Protein AF-A0A963V6K4-F1 (afdb_monomer_lite)

Secondary structure (DSSP, 8-state):
-HHHHHHHTS--------TTEEEEEEEEE-SS-SS-SS-EEEEEEEESSS-HHHHHHHHHHHHHHHHHHTT-TT---EEEEETTEEEEEEE--TT-HHHHHHHHHHHHHHHHHHHHT-PPP-HHHHHHHHHHHHHHH--HHHHHHHHHHHHTT--EEE-SSEEEES-GGG-EEEETTS--SS--TTS--PPPEEEEE-SSSHHHHHHHHHHHHHHTT--EEEE-SSEEEETTEEEEES---SHHHHHHHHT-TT-SEEEEE--HHHHHHH--S-S-EEEEEE------STTBTTB-SHHHHHHHHHGGGGGEEEEEEEEEETT-HHHHHHGGG--S-EEEEES-TTSHHHHHHHHTT--EEEEETTEEEEE-SS-EEEEEEGGG-GGGTTTT-HHHHHHHHHHHHHHHHTT--HHHHHHHHHH--SSTTTSTTSSEEEEETTEEEEE----SHHHHHHH-

Radius of gyration: 23.41 Å; chains: 1; bounding box: 58×54×67 Å

Structure (mmCIF, N/CA/C/O backbone):
data_AF-A0A963V6K4-F1
#
_entry.id   AF-A0A963V6K4-F1
#
loop_
_atom_site.group_PDB
_atom_site.id
_atom_site.type_symbol
_atom_site.label_atom_id
_atom_site.label_alt_id
_atom_site.label_comp_id
_atom_site.label_asym_id
_atom_site.label_entity_id
_atom_site.label_seq_id
_atom_site.pdbx_PDB_ins_code
_atom_site.Cartn_x
_atom_site.Cartn_y
_atom_site.Cartn_z
_atom_site.occupancy
_atom_site.B_iso_or_equiv
_atom_site.auth_seq_id
_atom_site.auth_comp_id
_atom_site.auth_asym_id
_atom_site.auth_atom_id
_atom_site.pdbx_PDB_model_num
ATOM 1 N N . MET A 1 1 ? 7.949 -6.856 24.920 1.00 46.59 1 MET A N 1
ATOM 2 C CA . MET A 1 1 ? 7.070 -8.004 25.229 1.00 46.59 1 MET A CA 1
ATOM 3 C C . MET A 1 1 ? 6.041 -7.764 26.346 1.00 46.59 1 MET A C 1
ATOM 5 O O . MET A 1 1 ? 4.914 -8.165 26.147 1.00 46.59 1 MET A O 1
ATOM 9 N N . ALA A 1 2 ? 6.321 -7.094 27.482 1.00 57.22 2 ALA A N 1
ATOM 10 C CA . ALA A 1 2 ? 5.311 -6.958 28.563 1.00 57.22 2 ALA A CA 1
ATOM 11 C C . ALA A 1 2 ? 4.198 -5.903 28.328 1.00 57.22 2 ALA A C 1
ATOM 13 O O . ALA A 1 2 ? 3.063 -6.102 28.737 1.00 57.22 2 ALA A O 1
ATOM 14 N N . ARG A 1 3 ? 4.491 -4.780 27.653 1.00 67.19 3 ARG A N 1
ATOM 15 C CA . ARG A 1 3 ? 3.572 -3.621 27.597 1.00 67.19 3 ARG A CA 1
ATOM 16 C C . ARG A 1 3 ? 2.405 -3.777 26.612 1.00 67.19 3 ARG A C 1
ATOM 18 O O . ARG A 1 3 ? 1.322 -3.274 26.881 1.00 67.19 3 ARG A O 1
ATOM 25 N N . SER A 1 4 ? 2.622 -4.428 25.467 1.00 66.69 4 SER A N 1
ATOM 26 C CA . SER A 1 4 ? 1.582 -4.601 24.436 1.00 66.69 4 SER A CA 1
ATOM 27 C C . SER A 1 4 ? 0.512 -5.600 24.879 1.00 66.69 4 SER A C 1
ATOM 29 O O . SER A 1 4 ? -0.675 -5.318 24.743 1.00 66.69 4 SER A O 1
ATOM 31 N N . ASP A 1 5 ? 0.930 -6.731 25.451 1.00 69.62 5 ASP A N 1
ATOM 32 C CA . ASP A 1 5 ? 0.018 -7.776 25.926 1.00 69.62 5 ASP A CA 1
ATOM 33 C C . ASP A 1 5 ? -0.856 -7.265 27.084 1.00 69.62 5 ASP A C 1
ATOM 35 O O . ASP A 1 5 ? -2.063 -7.486 27.095 1.00 69.62 5 ASP A O 1
ATOM 39 N N . GLU A 1 6 ? -0.281 -6.485 28.008 1.00 75.69 6 GLU A N 1
ATOM 40 C CA . GLU A 1 6 ? -1.034 -5.832 29.090 1.00 75.69 6 GLU A CA 1
ATOM 41 C C . GLU A 1 6 ? -2.095 -4.849 28.569 1.00 75.69 6 GLU A C 1
ATOM 43 O O . GLU A 1 6 ? -3.168 -4.726 29.159 1.00 75.69 6 GLU A O 1
ATOM 48 N N . LEU A 1 7 ? -1.812 -4.142 27.470 1.00 81.38 7 LEU A N 1
ATOM 49 C CA . LEU A 1 7 ? -2.743 -3.185 26.868 1.00 81.38 7 LEU A CA 1
ATOM 50 C C . LEU A 1 7 ? -3.840 -3.864 26.051 1.00 81.38 7 LEU A C 1
ATOM 52 O O . LEU A 1 7 ? -4.944 -3.327 25.970 1.00 81.38 7 LEU A O 1
ATOM 56 N N . GLN A 1 8 ? -3.559 -5.018 25.449 1.00 79.38 8 GLN A N 1
ATOM 57 C CA . GLN A 1 8 ? -4.505 -5.727 24.592 1.00 79.38 8 GLN A CA 1
ATOM 58 C C . GLN A 1 8 ? -5.741 -6.232 25.347 1.00 79.38 8 GLN A C 1
ATOM 60 O O . GLN A 1 8 ? -6.816 -6.248 24.758 1.00 79.38 8 GLN A O 1
ATOM 65 N N . ASP A 1 9 ? -5.595 -6.554 26.634 1.00 81.38 9 ASP A N 1
ATOM 66 C CA . ASP A 1 9 ? -6.684 -7.032 27.499 1.00 81.38 9 ASP A CA 1
ATOM 67 C C . ASP A 1 9 ? -6.994 -6.045 28.649 1.00 81.38 9 ASP A C 1
ATOM 69 O O . ASP A 1 9 ? -7.591 -6.397 29.669 1.00 81.38 9 ASP A O 1
ATOM 73 N N . ALA A 1 10 ? -6.572 -4.781 28.512 1.00 82.62 10 ALA A N 1
ATOM 74 C CA . ALA A 1 10 ? -6.695 -3.750 29.546 1.00 82.62 10 ALA A CA 1
ATOM 75 C C . ALA A 1 10 ? -8.138 -3.310 29.841 1.00 82.62 10 ALA A C 1
ATOM 77 O O . ALA A 1 10 ? -8.392 -2.707 30.893 1.00 82.62 10 ALA A O 1
ATOM 78 N N . LEU A 1 11 ? -9.074 -3.549 28.920 1.00 86.56 11 LEU A N 1
ATOM 79 C CA . LEU A 1 11 ? -10.466 -3.145 29.075 1.00 86.56 11 LEU A CA 1
ATOM 80 C C . LEU A 1 11 ? -11.420 -4.156 28.454 1.00 86.56 11 LEU A C 1
ATOM 82 O O . LEU A 1 11 ? -11.463 -4.328 27.243 1.00 86.56 11 LEU A O 1
ATOM 86 N N . ASP A 1 12 ? -12.246 -4.749 29.307 1.00 86.69 12 ASP A N 1
ATOM 87 C CA . ASP A 1 12 ? -13.388 -5.545 28.880 1.00 86.69 12 ASP A CA 1
ATOM 88 C C . ASP A 1 12 ? -14.594 -4.626 28.628 1.00 86.69 12 ASP A C 1
ATOM 90 O O . ASP A 1 12 ? -15.019 -3.871 29.514 1.00 86.69 12 ASP A O 1
ATOM 94 N N . ILE A 1 13 ? -15.119 -4.656 27.404 1.00 88.75 13 ILE A N 1
ATOM 95 C CA . ILE A 1 13 ? -16.243 -3.829 26.961 1.00 88.75 13 ILE A CA 1
ATOM 96 C C . ILE A 1 13 ? -17.407 -4.768 26.640 1.00 88.75 13 ILE A C 1
ATOM 98 O O . ILE A 1 13 ? -17.334 -5.506 25.658 1.00 88.75 13 ILE A O 1
ATOM 102 N N . PRO A 1 14 ? -18.512 -4.730 27.408 1.00 87.38 14 PRO A N 1
ATOM 103 C CA . PRO A 1 14 ? -19.642 -5.619 27.178 1.00 87.38 14 PRO A CA 1
ATOM 104 C C . PRO A 1 14 ? -20.431 -5.155 25.946 1.00 87.38 14 PRO A C 1
ATOM 106 O O . PRO A 1 14 ? -21.379 -4.375 26.046 1.00 87.38 14 PRO A O 1
ATOM 109 N N . VAL A 1 15 ? -20.016 -5.606 24.765 1.00 88.81 15 VAL A N 1
ATOM 110 C CA . VAL A 1 15 ? -20.750 -5.397 23.514 1.00 88.81 15 VAL A CA 1
ATOM 111 C C . VAL A 1 15 ? -21.975 -6.326 23.503 1.00 88.81 15 VAL A C 1
ATOM 113 O O . VAL A 1 15 ? -21.819 -7.514 23.789 1.00 88.81 15 VAL A O 1
ATOM 116 N N . PRO A 1 16 ? -23.191 -5.829 23.196 1.00 89.44 16 PRO A N 1
ATOM 117 C CA . PRO A 1 16 ? -24.366 -6.685 23.053 1.00 89.44 16 PRO A CA 1
ATOM 118 C C . PRO A 1 16 ? -24.162 -7.785 22.009 1.00 89.44 16 PRO A C 1
ATOM 120 O O . PRO A 1 16 ? -23.708 -7.508 20.900 1.00 89.44 16 PRO A O 1
ATOM 123 N N . ASP A 1 17 ? -24.561 -9.008 22.350 1.00 91.25 17 ASP A N 1
ATOM 124 C CA . ASP A 1 17 ? -24.650 -10.126 21.409 1.00 91.25 17 ASP A CA 1
ATOM 125 C C . ASP A 1 17 ? -26.033 -10.112 20.737 1.00 91.25 17 ASP A C 1
ATOM 127 O O . ASP A 1 17 ? -26.967 -10.785 21.177 1.00 91.25 17 ASP A O 1
ATOM 131 N N . ASP A 1 18 ? -26.196 -9.256 19.721 1.00 95.56 18 ASP A N 1
ATOM 132 C CA . ASP A 1 18 ? -27.423 -9.155 18.924 1.00 95.56 18 ASP A CA 1
ATOM 133 C C . ASP A 1 18 ? -27.104 -9.214 17.416 1.00 95.56 18 ASP A C 1
ATOM 135 O O . ASP A 1 18 ? -26.299 -8.419 16.920 1.00 95.56 18 ASP A O 1
ATOM 139 N N . PRO A 1 19 ? -27.750 -10.107 16.642 1.00 94.56 19 PRO A N 1
ATOM 140 C CA . PRO A 1 19 ? -27.451 -10.293 15.221 1.00 94.56 19 PRO A CA 1
ATOM 141 C C . PRO A 1 19 ? -27.817 -9.088 14.337 1.00 94.56 19 PRO A C 1
ATOM 143 O O . PRO A 1 19 ? -27.412 -9.038 13.175 1.00 94.56 19 PRO A O 1
ATOM 146 N N . SER A 1 20 ? -28.603 -8.131 14.842 1.00 96.31 20 SER A N 1
ATOM 147 C CA . SER A 1 20 ? -28.959 -6.903 14.124 1.00 96.31 20 SER A CA 1
ATOM 148 C C . SER A 1 20 ? -27.865 -5.832 14.175 1.00 96.31 20 SER A C 1
ATOM 150 O O . SER A 1 20 ? -27.776 -5.013 13.256 1.00 96.31 20 SER A O 1
ATOM 152 N N . LEU A 1 21 ? -27.016 -5.849 15.207 1.00 97.56 21 LEU A N 1
ATOM 153 C CA . LEU A 1 21 ? -25.956 -4.871 15.444 1.00 97.56 21 LEU A CA 1
ATOM 154 C C . LEU A 1 21 ? -24.702 -5.582 15.961 1.00 97.56 21 LEU A C 1
ATOM 156 O O . LEU A 1 21 ? -24.473 -5.677 17.164 1.00 97.56 21 LEU A O 1
ATOM 160 N N . VAL A 1 22 ? -23.838 -5.996 15.035 1.00 97.38 22 VAL A N 1
ATOM 161 C CA . VAL A 1 22 ? -22.600 -6.722 15.349 1.00 97.38 22 VAL A CA 1
ATOM 162 C C . VAL A 1 22 ? -21.387 -5.847 15.053 1.00 97.38 22 VAL A C 1
ATOM 164 O O . VAL A 1 22 ? -21.258 -5.327 13.946 1.00 97.38 22 VAL A O 1
ATOM 167 N N . LEU A 1 23 ? -20.467 -5.721 16.010 1.00 96.56 23 LEU A N 1
ATOM 168 C CA . LEU A 1 23 ? -19.117 -5.225 15.737 1.00 96.56 23 LEU A CA 1
ATOM 169 C C . LEU A 1 23 ? -18.250 -6.417 15.326 1.00 96.56 23 LEU A C 1
ATOM 171 O O . LEU A 1 23 ? -17.815 -7.185 16.175 1.00 96.56 23 LEU A O 1
ATOM 175 N N . ASP A 1 24 ? -18.031 -6.577 14.023 1.00 93.62 24 ASP A N 1
ATOM 176 C CA . ASP A 1 24 ? -17.269 -7.693 13.436 1.00 93.62 24 ASP A CA 1
ATOM 177 C C . ASP A 1 24 ? -15.790 -7.650 13.849 1.00 93.62 24 ASP A C 1
ATOM 179 O O . ASP A 1 24 ? -15.128 -8.674 14.002 1.00 93.62 24 ASP A O 1
ATOM 183 N N . GLY A 1 25 ? -15.272 -6.446 14.091 1.00 92.50 25 GLY A N 1
ATOM 184 C CA . GLY A 1 25 ? -13.987 -6.272 14.748 1.00 92.50 25 GLY A CA 1
ATOM 185 C C . GLY A 1 25 ? -13.487 -4.837 14.732 1.00 92.50 25 GLY A C 1
ATOM 186 O O . GLY A 1 25 ? -13.938 -3.998 13.946 1.00 92.50 25 GLY A O 1
ATOM 187 N N . CYS A 1 26 ? -12.498 -4.574 15.581 1.00 95.19 26 CYS A N 1
ATOM 188 C CA . CYS A 1 26 ? -11.731 -3.338 15.595 1.00 95.19 26 CYS A CA 1
ATOM 189 C C . CYS A 1 26 ? -10.259 -3.651 15.316 1.00 95.19 26 CYS A C 1
ATOM 191 O O . CYS A 1 26 ? -9.703 -4.633 15.806 1.00 95.19 26 CYS A O 1
ATOM 193 N N . ARG A 1 27 ? -9.612 -2.847 14.471 1.00 94.81 27 ARG A N 1
ATOM 194 C CA . ARG A 1 27 ? -8.219 -3.082 14.061 1.00 94.81 27 ARG A CA 1
ATOM 195 C C . ARG A 1 27 ? -7.402 -1.806 14.056 1.00 94.81 27 ARG A C 1
ATOM 197 O O . ARG A 1 27 ? -7.865 -0.755 13.615 1.00 94.81 27 ARG A O 1
ATOM 204 N N . ARG A 1 28 ? -6.143 -1.943 14.475 1.00 95.25 28 ARG A N 1
ATOM 205 C CA . ARG A 1 28 ? -5.122 -0.892 14.436 1.00 95.25 28 ARG A CA 1
ATOM 206 C C . ARG A 1 28 ? -4.497 -0.809 13.042 1.00 95.25 28 ARG A C 1
ATOM 208 O O . ARG A 1 28 ? -4.023 -1.813 12.500 1.00 95.25 28 ARG A O 1
ATOM 215 N N . LEU A 1 29 ? -4.470 0.394 12.483 1.00 95.25 29 LEU A N 1
ATOM 216 C CA . LEU A 1 29 ? -3.824 0.739 11.221 1.00 95.25 29 LEU A CA 1
ATOM 217 C C . LEU A 1 29 ? -2.543 1.517 11.545 1.00 95.25 29 LEU A C 1
ATOM 219 O O . LEU A 1 29 ? -2.605 2.634 12.050 1.00 95.25 29 LEU A O 1
ATOM 223 N N . LEU A 1 30 ? -1.383 0.912 11.282 1.00 91.69 30 LEU A N 1
ATOM 224 C CA . LEU A 1 30 ? -0.076 1.407 11.751 1.00 91.69 30 LEU A CA 1
ATOM 225 C C . LEU A 1 30 ? 0.506 2.528 10.875 1.00 91.69 30 LEU A C 1
ATOM 227 O O . LEU A 1 30 ? 1.475 3.184 11.254 1.00 91.69 30 LEU A O 1
ATOM 231 N N . GLY A 1 31 ? -0.084 2.755 9.705 1.00 93.62 31 GLY A N 1
ATOM 232 C CA . GLY A 1 31 ? 0.363 3.745 8.736 1.00 93.62 31 GLY A CA 1
ATOM 233 C C . GLY A 1 31 ? -0.783 4.285 7.879 1.00 93.62 31 GLY A C 1
ATOM 234 O O . GLY A 1 31 ? -1.961 4.036 8.180 1.00 93.62 31 GLY A O 1
ATOM 235 N N . PRO A 1 32 ? -0.447 5.010 6.795 1.00 96.38 32 PRO A N 1
ATOM 236 C CA . PRO A 1 32 ? -1.414 5.525 5.840 1.00 96.38 32 PRO A CA 1
ATOM 237 C C . PRO A 1 32 ? -2.347 4.416 5.361 1.00 96.38 32 PRO A C 1
ATOM 239 O O . PRO A 1 32 ? -1.940 3.276 5.174 1.00 96.38 32 PRO A O 1
ATOM 242 N N . ASN A 1 33 ? -3.623 4.707 5.179 1.00 96.62 33 ASN A N 1
ATOM 243 C CA . ASN A 1 33 ? -4.635 3.680 4.957 1.00 96.62 33 ASN A CA 1
ATOM 244 C C . ASN A 1 33 ? -5.769 4.206 4.073 1.00 96.62 33 ASN A C 1
ATOM 246 O 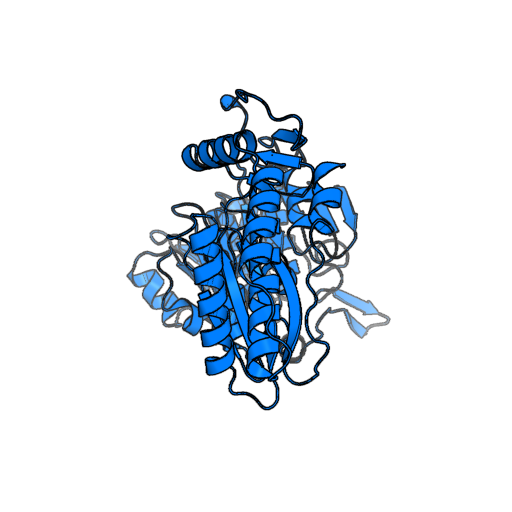O . ASN A 1 33 ? -5.689 5.314 3.544 1.00 96.62 33 ASN A O 1
ATOM 250 N N . LEU A 1 34 ? -6.825 3.411 3.881 1.00 96.06 34 LEU A N 1
ATOM 251 C CA . LEU A 1 34 ? -7.996 3.800 3.089 1.00 96.06 34 LEU A CA 1
ATOM 252 C C . LEU A 1 34 ? -8.638 5.103 3.592 1.00 96.06 34 LEU A C 1
ATOM 254 O O . LEU A 1 34 ? -9.077 5.916 2.778 1.00 96.06 34 LEU A O 1
ATOM 258 N N . TYR A 1 35 ? -8.666 5.311 4.906 1.00 96.38 35 TYR A N 1
ATOM 259 C CA . TYR A 1 35 ? -9.364 6.426 5.529 1.00 96.38 35 TYR A CA 1
ATOM 260 C C . TYR A 1 35 ? -8.522 7.687 5.584 1.00 96.38 35 TYR A C 1
ATOM 262 O O . TYR A 1 35 ? -9.107 8.755 5.518 1.00 96.38 35 TYR A O 1
ATOM 270 N N . GLY A 1 36 ? -7.191 7.619 5.641 1.00 94.19 36 GLY A N 1
ATOM 271 C CA . GLY A 1 36 ? -6.354 8.819 5.697 1.00 94.19 36 GLY A CA 1
ATOM 272 C C . GLY A 1 36 ? -4.850 8.541 5.722 1.00 94.19 36 GLY A C 1
ATOM 273 O O . GLY A 1 36 ? -4.437 7.386 5.629 1.00 94.19 36 GLY A O 1
ATOM 274 N N . PRO A 1 37 ? -4.018 9.595 5.798 1.00 93.75 37 PRO A N 1
ATOM 275 C CA . PRO A 1 37 ? -2.562 9.460 5.860 1.00 93.75 37 PRO A CA 1
ATOM 276 C C . PRO A 1 37 ? -2.050 9.081 7.259 1.00 93.75 37 PRO A C 1
ATOM 278 O O . PRO A 1 37 ? -0.952 8.548 7.388 1.00 93.75 37 PRO A O 1
ATOM 281 N N . SER A 1 38 ? -2.833 9.354 8.302 1.00 93.44 38 SER A N 1
ATOM 282 C CA . SER A 1 38 ? -2.461 9.077 9.690 1.00 93.44 38 SER A CA 1
ATOM 283 C C . SER A 1 38 ? -2.695 7.610 10.059 1.00 93.44 38 SER A C 1
ATOM 285 O O . SER A 1 38 ? -3.566 6.971 9.462 1.00 93.44 38 SER A O 1
ATOM 287 N N . PRO A 1 39 ? -1.963 7.078 11.051 1.00 95.31 39 PRO A N 1
ATOM 288 C CA . PRO A 1 39 ? -2.357 5.848 11.718 1.00 95.31 39 PRO A CA 1
ATOM 289 C C . PRO A 1 39 ? -3.616 6.070 12.576 1.00 95.31 39 PRO A C 1
ATOM 291 O O . PRO A 1 39 ? -4.062 7.202 12.797 1.00 95.31 39 PRO A O 1
ATOM 294 N N . GLY A 1 40 ? -4.213 4.976 13.038 1.00 96.88 40 GLY A N 1
ATOM 295 C CA . GLY A 1 40 ? -5.420 5.018 13.858 1.00 96.88 40 GLY A CA 1
ATOM 296 C C . GLY A 1 40 ? -6.039 3.643 14.056 1.00 96.88 40 GLY A C 1
ATOM 297 O O . GLY A 1 40 ? -5.381 2.619 13.871 1.00 96.88 40 GLY A O 1
ATOM 298 N N . ALA A 1 41 ? -7.324 3.618 14.385 1.00 97.88 41 ALA A N 1
ATOM 299 C CA . ALA A 1 41 ? -8.109 2.395 14.481 1.00 97.88 41 ALA A CA 1
ATOM 300 C C . ALA A 1 41 ? -9.368 2.485 13.615 1.00 97.88 41 ALA A C 1
ATOM 302 O O . ALA A 1 41 ? -9.880 3.574 13.350 1.00 97.88 41 ALA A O 1
ATOM 303 N N . VAL A 1 42 ? -9.862 1.337 13.157 1.00 98.25 42 VAL A N 1
ATOM 304 C CA . VAL A 1 42 ? -11.144 1.237 12.455 1.00 98.25 42 VAL A CA 1
ATOM 305 C C . VAL A 1 42 ? -11.972 0.089 13.011 1.00 98.25 42 VAL A C 1
ATOM 307 O O . VAL A 1 42 ? -11.472 -1.029 13.137 1.00 98.25 42 VAL A O 1
ATOM 310 N N . GLY A 1 43 ? -13.237 0.379 13.307 1.00 97.94 43 GLY A N 1
ATOM 311 C CA . GLY A 1 43 ? -14.255 -0.613 13.631 1.00 97.94 43 GLY A CA 1
ATOM 312 C C . GLY A 1 43 ? -15.118 -0.935 12.417 1.00 97.94 43 GLY A C 1
ATOM 313 O O . GLY A 1 43 ? -15.498 -0.025 11.673 1.00 97.94 43 GLY A O 1
ATOM 314 N N . ASP A 1 44 ? -15.455 -2.210 12.247 1.00 97.19 44 ASP A N 1
ATOM 315 C CA . ASP A 1 44 ? -16.403 -2.689 11.243 1.00 97.19 44 ASP A CA 1
ATOM 316 C C . ASP A 1 44 ? -17.688 -3.161 11.915 1.00 97.19 44 ASP A C 1
ATOM 318 O O . ASP A 1 44 ? -17.673 -4.094 12.712 1.00 97.19 44 ASP A O 1
ATOM 322 N N . ALA A 1 45 ? -18.804 -2.532 11.563 1.00 97.44 45 ALA A N 1
ATOM 323 C CA . ALA A 1 45 ? -20.121 -2.886 12.060 1.00 97.44 45 ALA A CA 1
ATOM 324 C C . ALA A 1 45 ? -20.966 -3.529 10.956 1.00 97.44 45 ALA A C 1
ATOM 326 O O . ALA A 1 45 ? -21.127 -2.950 9.875 1.00 97.44 45 ALA A O 1
ATOM 327 N N . LEU A 1 46 ? -21.551 -4.689 11.249 1.00 97.38 46 LEU A N 1
ATOM 328 C CA . LEU A 1 46 ? -22.615 -5.312 10.469 1.00 97.38 46 LEU A CA 1
ATOM 329 C C . LEU A 1 46 ? -23.961 -4.889 11.052 1.00 97.38 46 LEU A C 1
ATOM 331 O O . LEU A 1 46 ? -24.177 -4.918 12.263 1.00 97.38 46 LEU A O 1
ATOM 335 N N . ILE A 1 47 ? -24.850 -4.441 10.172 1.00 97.75 47 ILE A N 1
ATOM 336 C CA . ILE A 1 47 ? -26.088 -3.764 10.540 1.00 97.75 47 ILE A CA 1
ATOM 337 C C . ILE A 1 47 ? -27.230 -4.377 9.731 1.00 97.75 47 ILE A C 1
ATOM 339 O O . ILE A 1 47 ? -27.308 -4.200 8.512 1.00 97.75 47 ILE A O 1
ATOM 343 N N . ALA A 1 48 ? -28.144 -5.053 10.421 1.00 96.88 48 ALA A N 1
ATOM 344 C CA . ALA A 1 48 ? -29.368 -5.618 9.867 1.00 96.88 48 ALA A CA 1
ATOM 345 C C . ALA A 1 48 ? -30.590 -5.041 10.594 1.00 96.88 48 ALA A C 1
ATOM 347 O O . ALA A 1 48 ? -30.539 -4.759 11.780 1.00 96.88 48 ALA A O 1
ATOM 348 N N . GLY A 1 49 ? -31.698 -4.804 9.889 1.00 94.25 49 GLY A N 1
ATOM 349 C CA . GLY A 1 49 ? -32.912 -4.232 10.498 1.00 94.25 49 GLY A CA 1
ATOM 350 C C . GLY A 1 49 ? -32.838 -2.739 10.864 1.00 94.25 49 GLY A C 1
ATOM 351 O O . GLY A 1 49 ? -33.871 -2.138 11.143 1.00 94.25 49 GLY A O 1
ATOM 352 N N . HIS A 1 50 ? -31.662 -2.110 10.774 1.00 95.56 50 HIS A N 1
ATOM 353 C CA . HIS A 1 50 ? -31.457 -0.672 10.969 1.00 95.56 50 HIS A CA 1
ATOM 354 C C . HIS A 1 50 ? -30.913 0.001 9.703 1.00 95.56 50 HIS A C 1
ATOM 356 O O . HIS A 1 50 ? -30.345 -0.643 8.823 1.00 95.56 50 HIS A O 1
ATOM 362 N N . VAL A 1 51 ? -31.053 1.328 9.610 1.00 96.69 51 VAL A N 1
ATOM 363 C CA . VAL A 1 51 ? -30.467 2.119 8.516 1.00 96.69 51 VAL A CA 1
ATOM 364 C C . VAL A 1 51 ? -28.991 2.402 8.836 1.00 96.69 51 VAL A C 1
ATOM 366 O O . VAL A 1 51 ? -28.733 3.180 9.761 1.00 96.69 51 VAL A O 1
ATOM 369 N N . PRO A 1 52 ? -28.006 1.886 8.066 1.00 97.38 52 PRO A N 1
ATOM 370 C CA . PRO A 1 52 ? -26.586 1.999 8.420 1.00 97.38 52 PRO A CA 1
ATOM 371 C C . PRO A 1 52 ? -26.104 3.431 8.654 1.00 97.38 52 PRO A C 1
ATOM 373 O O . PRO A 1 52 ? -25.306 3.696 9.547 1.00 97.38 52 PRO A O 1
ATOM 376 N N . ARG A 1 53 ? -26.639 4.392 7.894 1.00 97.62 53 ARG A N 1
ATOM 377 C CA . ARG A 1 53 ? -26.302 5.813 8.043 1.00 97.62 53 ARG A CA 1
ATOM 378 C C . ARG A 1 53 ? -26.726 6.394 9.395 1.00 97.62 53 ARG A C 1
ATOM 380 O O . ARG A 1 53 ? -26.024 7.252 9.920 1.00 97.62 53 ARG A O 1
ATOM 387 N N . GLN A 1 54 ? -27.860 5.959 9.942 1.00 97.56 54 GLN A N 1
ATOM 388 C CA . GLN A 1 54 ? -28.345 6.426 11.244 1.00 97.56 54 GLN A CA 1
ATOM 389 C C . GLN A 1 54 ? -27.511 5.828 12.377 1.00 97.56 54 GLN A C 1
ATOM 391 O O . GLN A 1 54 ? -27.075 6.564 13.259 1.00 97.56 54 GLN A O 1
ATOM 396 N N . VAL A 1 55 ? -27.215 4.528 12.295 1.00 98.25 55 VAL A N 1
ATOM 397 C CA . VAL A 1 55 ? -26.332 3.839 13.249 1.00 98.25 55 VAL A CA 1
ATOM 398 C C . VAL A 1 55 ? -24.946 4.482 13.254 1.00 98.25 55 VAL A C 1
ATOM 400 O O . VAL A 1 55 ? -24.456 4.880 14.306 1.00 98.25 55 VAL A O 1
ATOM 403 N N . LEU A 1 56 ? -24.345 4.687 12.075 1.00 98.56 56 LEU A N 1
ATOM 404 C CA . LEU A 1 56 ? -23.042 5.342 11.953 1.00 98.56 56 LEU A CA 1
ATOM 405 C C . LEU A 1 56 ? -23.056 6.766 12.523 1.00 98.56 56 LEU A C 1
ATOM 407 O O . LEU A 1 56 ? -22.077 7.184 13.136 1.00 98.56 56 LEU A O 1
ATOM 411 N N . HIS A 1 57 ? -24.143 7.520 12.338 1.00 98.31 57 HIS A N 1
ATOM 412 C CA . HIS A 1 57 ? -24.269 8.864 12.902 1.00 98.31 57 HIS A CA 1
ATOM 413 C C . HIS A 1 57 ? -24.274 8.845 14.437 1.00 98.31 57 HIS A C 1
ATOM 415 O O . HIS A 1 57 ? -23.520 9.605 15.047 1.00 98.31 57 HIS A O 1
ATOM 421 N N . ALA A 1 58 ? -25.064 7.957 15.049 1.00 98.12 58 ALA A N 1
ATOM 422 C CA . ALA A 1 58 ? -25.106 7.785 16.501 1.00 98.12 58 ALA A CA 1
ATOM 423 C C . ALA A 1 58 ? -23.739 7.343 17.053 1.00 98.12 58 ALA A C 1
ATOM 425 O O . ALA A 1 58 ? -23.198 7.983 17.958 1.00 98.12 58 ALA A O 1
ATOM 426 N N . TRP A 1 59 ? -23.131 6.340 16.415 1.00 98.38 59 TRP A N 1
ATOM 427 C CA . TRP A 1 59 ? -21.813 5.822 16.776 1.00 98.38 59 TRP A CA 1
ATOM 428 C C . TRP A 1 59 ? -20.721 6.890 16.691 1.00 98.38 59 TRP A C 1
ATOM 430 O O . TRP A 1 59 ? -19.956 7.089 17.634 1.00 98.38 59 TRP A O 1
ATOM 440 N N . THR A 1 60 ? -20.704 7.663 15.601 1.00 98.44 60 THR A N 1
ATOM 441 C CA . THR A 1 60 ? -19.771 8.785 15.420 1.00 98.44 60 THR A CA 1
ATOM 442 C C . THR A 1 60 ? -19.977 9.867 16.484 1.00 98.44 60 THR A C 1
ATOM 444 O O . THR A 1 60 ? -19.005 10.454 16.960 1.00 98.44 60 THR A O 1
ATOM 447 N N . GLY A 1 61 ? -21.226 10.152 16.866 1.00 97.12 61 GLY A N 1
ATOM 448 C CA . GLY A 1 61 ? -21.548 11.127 17.910 1.00 97.12 61 GLY A CA 1
ATOM 449 C C . GLY A 1 61 ? -20.967 10.736 19.269 1.00 97.12 61 GLY A C 1
ATOM 450 O O . GLY A 1 61 ? -20.310 11.554 19.918 1.00 97.12 61 GLY A O 1
ATOM 451 N N . LEU A 1 62 ? -21.142 9.472 19.666 1.00 96.75 62 LEU A N 1
ATOM 452 C CA . LEU A 1 62 ? -20.566 8.935 20.900 1.00 96.75 62 LEU A CA 1
ATOM 453 C C . LEU A 1 62 ? -19.035 8.892 20.852 1.00 96.75 62 LEU A C 1
ATOM 455 O O . LEU A 1 62 ? -18.393 9.358 21.794 1.00 96.75 62 LEU A O 1
ATOM 459 N N . ALA A 1 63 ? -18.447 8.449 19.738 1.00 97.75 63 ALA A N 1
ATOM 460 C CA . ALA A 1 63 ? -16.996 8.449 19.559 1.00 97.75 63 ALA A CA 1
ATOM 461 C C . ALA A 1 63 ? -16.402 9.863 19.693 1.00 97.75 63 ALA A C 1
ATOM 463 O O . ALA A 1 63 ? -15.440 10.062 20.429 1.00 97.75 63 ALA A O 1
ATOM 464 N N . ARG A 1 64 ? -17.012 10.882 19.070 1.00 97.19 64 ARG A N 1
ATOM 465 C CA . ARG A 1 64 ? -16.572 12.287 19.199 1.00 97.19 64 ARG A CA 1
ATOM 466 C C . ARG A 1 64 ? -16.667 12.814 20.625 1.00 97.19 64 ARG A C 1
ATOM 468 O O . ARG A 1 64 ? -15.779 13.537 21.070 1.00 97.19 64 ARG A O 1
ATOM 475 N N . ARG A 1 65 ? -17.720 12.448 21.356 1.00 95.00 65 ARG A N 1
ATOM 476 C CA . ARG A 1 65 ? -17.848 12.804 22.773 1.00 95.00 65 ARG A CA 1
ATOM 477 C C . ARG A 1 65 ? -16.718 12.187 23.603 1.00 95.00 65 ARG A C 1
ATOM 479 O O . ARG A 1 65 ? -16.136 12.879 24.435 1.00 95.00 65 ARG A O 1
ATOM 486 N N . MET A 1 66 ? -16.401 10.915 23.376 1.00 95.94 66 MET A N 1
ATOM 487 C CA . MET A 1 66 ? -15.307 10.235 24.075 1.00 95.94 66 MET A CA 1
ATOM 488 C C . MET A 1 66 ? -13.942 10.819 23.706 1.00 95.94 66 MET A C 1
ATOM 490 O O . MET A 1 66 ? -13.130 11.060 24.593 1.00 95.94 66 MET A O 1
ATOM 494 N N . LEU A 1 67 ? -13.718 11.149 22.431 1.00 96.69 67 LEU A N 1
ATOM 495 C CA . LEU A 1 67 ? -12.505 11.834 21.976 1.00 96.69 67 LEU A CA 1
ATOM 496 C C . LEU A 1 67 ? -12.325 13.177 22.684 1.00 96.69 67 LEU A C 1
ATOM 498 O O . LEU A 1 67 ? -11.237 13.481 23.168 1.00 96.69 67 LEU A O 1
ATOM 502 N N . ALA A 1 68 ? -13.403 13.950 22.839 1.00 95.00 68 ALA A N 1
ATOM 503 C CA . ALA A 1 68 ? -13.365 15.188 23.607 1.00 95.00 68 ALA A CA 1
ATOM 504 C C . ALA A 1 68 ? -13.004 14.952 25.085 1.00 95.00 68 ALA A C 1
ATOM 506 O O . ALA A 1 68 ? -12.283 15.752 25.675 1.00 95.00 68 ALA A O 1
ATOM 507 N N . ALA A 1 69 ? -13.445 13.842 25.683 1.00 93.50 69 ALA A N 1
ATOM 508 C CA . ALA A 1 69 ? -13.079 13.469 27.050 1.00 93.50 69 ALA A CA 1
ATOM 509 C C . ALA A 1 69 ? -11.606 13.031 27.204 1.00 93.50 69 ALA A C 1
ATOM 511 O O . ALA A 1 69 ? -11.101 13.046 28.331 1.00 93.50 69 ALA A O 1
ATOM 512 N N . LEU A 1 70 ? -10.941 12.662 26.102 1.00 95.12 70 LEU A N 1
ATOM 513 C CA . LEU A 1 70 ? -9.499 12.393 26.007 1.00 95.12 70 LEU A CA 1
ATOM 514 C C . LEU A 1 70 ? -8.680 13.632 25.590 1.00 95.12 70 LEU A C 1
ATOM 516 O O . LEU A 1 70 ? -7.455 13.565 25.536 1.00 95.12 70 LEU A O 1
ATOM 520 N N . GLY A 1 71 ? -9.333 14.761 25.290 1.00 95.56 71 GLY A N 1
ATOM 521 C CA . GLY A 1 71 ? -8.679 15.970 24.778 1.00 95.56 71 GLY A CA 1
ATOM 522 C C . GLY A 1 71 ? -8.331 15.922 23.284 1.00 95.56 71 GLY A C 1
ATOM 523 O O . GLY A 1 71 ? -7.599 16.779 22.798 1.00 95.56 71 GLY A O 1
ATOM 524 N N . TRP A 1 72 ? -8.843 14.945 22.531 1.00 95.12 72 TRP A N 1
ATOM 525 C CA . TRP A 1 72 ? -8.560 14.752 21.102 1.00 95.12 72 TRP A CA 1
ATOM 526 C C . TRP A 1 72 ? -9.602 15.455 20.222 1.00 95.12 72 TRP A C 1
ATOM 528 O O . TRP A 1 72 ? -10.237 14.848 19.361 1.00 95.12 72 TRP A O 1
ATOM 538 N N . HIS A 1 73 ? -9.822 16.747 20.466 1.00 90.88 73 HIS A N 1
ATOM 539 C CA . HIS A 1 73 ? -10.889 17.519 19.811 1.00 90.88 73 HIS A CA 1
ATOM 540 C C . HIS A 1 73 ? -10.701 17.666 18.293 1.00 90.88 73 HIS A C 1
ATOM 542 O O . HIS A 1 73 ? -11.684 17.721 17.560 1.00 90.88 73 HIS A O 1
ATOM 548 N N . GLU A 1 74 ? -9.449 17.678 17.834 1.00 90.69 74 GLU A N 1
ATOM 549 C CA . GLU A 1 74 ? -9.072 17.871 16.427 1.00 90.69 74 GLU A CA 1
ATOM 550 C C . GLU A 1 74 ? -9.018 16.554 15.628 1.00 90.69 74 GLU A C 1
ATOM 552 O O . GLU A 1 74 ? -8.666 16.549 14.449 1.00 90.69 74 GLU A O 1
ATOM 557 N N . ALA A 1 75 ? -9.338 15.412 16.248 1.00 92.62 75 ALA A N 1
ATOM 558 C CA . ALA A 1 75 ? -9.294 14.122 15.569 1.00 92.62 75 ALA A CA 1
ATOM 559 C C . ALA A 1 75 ? -10.345 14.052 14.444 1.00 92.62 75 ALA A C 1
ATOM 561 O O . ALA A 1 75 ? -11.557 14.032 14.681 1.00 92.62 75 ALA A O 1
ATOM 562 N N . GLU A 1 76 ? -9.878 13.956 13.197 1.00 94.50 76 GLU A N 1
ATOM 563 C CA . GLU A 1 76 ? -10.730 13.817 12.014 1.00 94.50 76 GLU A CA 1
ATOM 564 C C . GLU A 1 76 ? -11.336 12.408 11.901 1.00 94.50 76 GLU A C 1
ATOM 566 O O . GLU A 1 76 ? -10.877 11.561 11.132 1.00 94.50 76 GLU A O 1
ATOM 571 N N . VAL A 1 77 ? -12.398 12.150 12.664 1.00 96.69 77 VAL A N 1
ATOM 572 C CA . VAL A 1 77 ? -13.165 10.898 12.584 1.00 96.69 77 VAL A CA 1
ATOM 573 C C . VAL A 1 77 ? -13.824 10.763 11.211 1.00 96.69 77 VAL A C 1
ATOM 575 O O . VAL A 1 77 ? -14.548 11.663 10.770 1.00 96.69 77 VAL A O 1
ATOM 578 N N . ARG A 1 78 ? -13.626 9.616 10.555 1.00 97.31 78 ARG A N 1
ATOM 579 C CA . ARG A 1 78 ? -14.175 9.320 9.222 1.00 97.31 78 ARG A CA 1
ATOM 580 C C . ARG A 1 78 ? -15.062 8.086 9.292 1.00 97.31 78 ARG A C 1
ATOM 582 O O . ARG A 1 78 ? -14.672 7.073 9.854 1.00 97.31 78 ARG A O 1
ATOM 589 N N . GLY A 1 79 ? -16.248 8.165 8.699 1.00 96.75 79 GLY A N 1
ATOM 590 C CA . GLY A 1 79 ? -17.186 7.049 8.630 1.00 96.75 79 GLY A CA 1
ATOM 591 C C . GLY A 1 79 ? -17.585 6.749 7.191 1.00 96.75 79 GLY A C 1
ATOM 592 O O . GLY A 1 79 ? -17.742 7.672 6.391 1.00 96.75 79 GLY A O 1
ATOM 593 N N . ARG A 1 80 ? -17.777 5.468 6.866 1.00 96.44 80 ARG A N 1
ATOM 594 C CA . ARG A 1 80 ? -18.314 5.016 5.572 1.00 96.44 80 ARG A CA 1
ATOM 595 C C . ARG A 1 80 ? -19.436 4.019 5.816 1.00 96.44 80 ARG A C 1
ATOM 597 O O . ARG A 1 80 ? -19.284 3.119 6.629 1.00 96.44 80 ARG A O 1
ATOM 604 N N . THR A 1 81 ? -20.546 4.151 5.101 1.00 97.62 81 THR A N 1
ATOM 605 C CA . THR A 1 81 ? -21.586 3.113 5.056 1.00 97.62 81 THR A CA 1
ATOM 606 C C . THR A 1 81 ? -21.391 2.226 3.838 1.00 97.62 81 THR A C 1
ATOM 608 O O . THR A 1 81 ? -21.001 2.722 2.784 1.00 97.62 81 THR A O 1
ATOM 611 N N . PHE A 1 82 ? -21.756 0.958 3.953 1.00 96.06 82 PHE A N 1
ATOM 612 C CA . PHE A 1 82 ? -21.819 0.011 2.844 1.00 96.06 82 PHE A CA 1
ATOM 613 C C . PHE A 1 82 ? -23.096 -0.832 2.948 1.00 96.06 82 PHE A C 1
ATOM 615 O O . PHE A 1 82 ? -23.868 -0.716 3.905 1.00 96.06 82 PHE A O 1
ATOM 622 N N . ALA A 1 83 ? -23.362 -1.659 1.936 1.00 94.06 83 ALA A N 1
ATOM 623 C CA . ALA A 1 83 ? -24.519 -2.548 1.956 1.00 94.06 83 ALA A CA 1
ATOM 624 C C . ALA A 1 83 ? -24.409 -3.538 3.130 1.00 94.06 83 ALA A C 1
ATOM 626 O O . ALA A 1 83 ? -23.548 -4.411 3.120 1.00 94.06 83 ALA A O 1
ATOM 627 N N . GLY A 1 84 ? -25.282 -3.384 4.130 1.00 94.06 84 GLY A N 1
ATOM 628 C CA . GLY A 1 84 ? -25.310 -4.230 5.327 1.00 94.06 84 GLY A CA 1
ATOM 629 C C . GLY A 1 84 ? -24.395 -3.786 6.472 1.00 94.06 84 GLY A C 1
ATOM 630 O O . GLY A 1 84 ? -24.218 -4.559 7.407 1.00 94.06 84 GLY A O 1
ATOM 631 N N . GLY A 1 85 ? -23.813 -2.579 6.443 1.00 97.38 85 GLY A N 1
ATOM 632 C CA . GLY A 1 85 ? -22.942 -2.156 7.543 1.00 97.38 85 GLY A CA 1
ATOM 633 C C . GLY A 1 85 ? -22.313 -0.770 7.429 1.00 97.38 85 GLY A C 1
ATOM 634 O O . GLY A 1 85 ? -22.656 0.042 6.562 1.00 97.38 85 GLY A O 1
ATOM 635 N N . ALA A 1 86 ? -21.393 -0.485 8.349 1.00 98.25 86 ALA A N 1
ATOM 636 C CA . ALA A 1 86 ? -20.622 0.752 8.382 1.00 98.25 86 ALA A CA 1
ATOM 637 C C . ALA A 1 86 ? -19.221 0.554 8.979 1.00 98.25 86 ALA A C 1
ATOM 639 O O . ALA A 1 86 ? -19.015 -0.296 9.838 1.00 98.25 86 ALA A O 1
ATOM 640 N N . ASN A 1 87 ? -18.261 1.371 8.546 1.00 98.25 87 ASN A N 1
ATOM 641 C CA . ASN A 1 87 ? -16.938 1.480 9.151 1.00 98.25 87 ASN A CA 1
ATOM 642 C C . ASN A 1 87 ? -16.812 2.825 9.872 1.00 98.25 87 ASN A C 1
ATOM 644 O O . ASN A 1 87 ? -17.234 3.852 9.326 1.00 98.25 87 ASN A O 1
ATOM 648 N N . LEU A 1 88 ? -16.169 2.834 11.039 1.00 98.56 88 LEU A N 1
ATOM 649 C CA . LEU A 1 88 ? -15.781 4.051 11.752 1.00 98.56 88 LEU A CA 1
ATOM 650 C C . LEU A 1 88 ? -14.274 4.051 11.983 1.00 98.56 88 LEU A C 1
ATOM 652 O O . LEU A 1 88 ? -13.754 3.178 12.668 1.00 98.56 88 LEU A O 1
ATOM 656 N N . TYR A 1 89 ? -13.589 5.039 11.420 1.00 98.50 89 TYR A N 1
ATOM 657 C CA . TYR A 1 89 ? -12.164 5.267 11.591 1.00 98.50 89 TYR A CA 1
ATOM 658 C C . TYR A 1 89 ? -11.908 6.437 12.541 1.00 98.50 89 TYR A C 1
ATOM 660 O O . TYR A 1 89 ? -12.436 7.537 12.342 1.00 98.50 89 TYR A O 1
ATOM 668 N N . VAL A 1 90 ? -11.046 6.203 13.527 1.00 98.38 90 VAL A N 1
ATOM 669 C CA . VAL A 1 90 ? -10.557 7.202 14.479 1.00 98.38 90 VAL A CA 1
ATOM 670 C C . VAL A 1 90 ? -9.040 7.326 14.305 1.00 98.38 90 VAL A C 1
ATOM 672 O O . VAL A 1 90 ? -8.327 6.354 14.573 1.00 98.38 90 VAL A O 1
ATOM 675 N N . PRO A 1 91 ? -8.524 8.482 13.844 1.00 97.44 91 PRO A N 1
ATOM 676 C CA . PRO A 1 91 ? -7.086 8.711 13.797 1.00 97.44 91 PRO A CA 1
ATOM 677 C C . PRO A 1 91 ? -6.524 8.822 15.214 1.00 97.44 91 PRO A C 1
ATOM 679 O O . PRO A 1 91 ? -7.187 9.347 16.109 1.00 97.44 91 PRO A O 1
ATOM 682 N N . ALA A 1 92 ? -5.291 8.363 15.397 1.00 96.31 92 ALA A N 1
ATOM 683 C CA . ALA A 1 92 ? -4.587 8.469 16.667 1.00 96.31 92 ALA A CA 1
ATOM 684 C C . ALA A 1 92 ? -3.078 8.556 16.450 1.00 96.31 92 ALA A C 1
ATOM 686 O O . ALA A 1 92 ? -2.561 8.168 15.402 1.00 96.31 92 ALA A O 1
ATOM 687 N N . GLU A 1 93 ? -2.378 9.078 17.451 1.00 94.38 93 GLU A N 1
ATOM 688 C CA . GLU A 1 93 ? -0.919 9.061 17.482 1.00 94.38 93 GLU A CA 1
ATOM 689 C C . GLU A 1 93 ? -0.391 7.619 17.573 1.00 94.38 93 GLU A C 1
ATOM 691 O O . GLU A 1 93 ? -1.107 6.684 17.939 1.00 94.38 93 GLU A O 1
ATOM 696 N N . VAL A 1 94 ? 0.882 7.430 17.219 1.00 92.06 94 VAL A N 1
ATOM 697 C CA . VAL A 1 94 ? 1.518 6.098 17.135 1.00 92.06 94 VAL A CA 1
ATOM 698 C C . VAL A 1 94 ? 1.544 5.330 18.461 1.00 92.06 94 VAL A C 1
ATOM 700 O O . VAL A 1 94 ? 1.677 4.112 18.449 1.00 92.06 94 VAL A O 1
ATOM 703 N N . ASP A 1 95 ? 1.406 6.027 19.583 1.00 93.56 95 ASP A N 1
ATOM 704 C CA . ASP A 1 95 ? 1.379 5.511 20.954 1.00 93.56 95 ASP A CA 1
ATOM 705 C C . ASP A 1 95 ? -0.025 5.598 21.584 1.00 93.56 95 ASP A C 1
ATOM 707 O O . ASP A 1 95 ? -0.153 5.737 22.799 1.00 93.56 95 ASP A O 1
ATOM 711 N N . GLN A 1 96 ? -1.074 5.632 20.760 1.00 96.00 96 GLN A N 1
ATOM 712 C CA . GLN A 1 96 ? -2.468 5.762 21.197 1.00 96.00 96 GLN A CA 1
ATOM 713 C C . GLN A 1 96 ? -3.433 4.885 20.367 1.00 96.00 96 GLN A C 1
ATOM 715 O O . GLN A 1 96 ? -4.642 5.132 20.299 1.00 96.00 96 GLN A O 1
ATOM 720 N N . LEU A 1 97 ? -2.908 3.868 19.679 1.00 94.81 97 LEU A N 1
ATOM 721 C CA . LEU A 1 97 ? -3.666 3.022 18.757 1.00 94.81 97 LEU A CA 1
ATOM 722 C C . LEU A 1 97 ? -4.575 2.016 19.475 1.00 94.81 97 LEU A C 1
ATOM 724 O O . LEU A 1 97 ? -5.657 1.724 18.963 1.00 94.81 97 LEU A O 1
ATOM 728 N N . PHE A 1 98 ? -4.171 1.490 20.636 1.00 94.94 98 PHE A N 1
ATOM 729 C CA . PHE A 1 98 ? -5.039 0.656 21.477 1.00 94.94 98 PHE A CA 1
ATOM 730 C C . PHE A 1 98 ? -6.180 1.489 22.053 1.00 94.94 98 PHE A C 1
ATOM 732 O O . PHE A 1 98 ? -7.342 1.110 21.938 1.00 94.94 98 PHE A O 1
ATOM 739 N N . THR A 1 99 ? -5.872 2.674 22.576 1.00 96.94 99 THR A N 1
ATOM 740 C CA . THR A 1 99 ? -6.858 3.631 23.088 1.00 96.94 99 THR A CA 1
ATOM 741 C C . THR A 1 99 ? -7.895 3.986 22.024 1.00 96.94 99 THR A C 1
ATOM 743 O O . THR A 1 99 ? -9.090 4.008 22.312 1.00 96.94 99 THR A O 1
ATOM 746 N N . ALA A 1 100 ? -7.470 4.210 20.777 1.00 97.50 100 ALA A N 1
ATOM 747 C CA . ALA A 1 100 ? -8.386 4.458 19.666 1.00 97.50 100 ALA A CA 1
ATOM 748 C C . ALA A 1 100 ? -9.304 3.260 19.375 1.00 97.50 100 ALA A C 1
ATOM 750 O O . ALA A 1 100 ? -10.490 3.458 19.110 1.00 97.50 100 ALA A O 1
ATOM 751 N N . ALA A 1 101 ? -8.782 2.030 19.444 1.00 97.25 101 ALA A N 1
ATOM 752 C CA . ALA A 1 101 ? -9.575 0.819 19.241 1.00 97.25 101 ALA A CA 1
ATOM 753 C C . ALA A 1 101 ? -10.625 0.636 20.348 1.00 97.25 101 ALA A C 1
ATOM 755 O O . ALA A 1 101 ? -11.812 0.513 20.042 1.00 97.25 101 ALA A O 1
ATOM 756 N N . TYR A 1 102 ? -10.218 0.749 21.615 1.00 97.56 102 TYR A N 1
ATOM 757 C CA . TYR A 1 102 ? -11.134 0.693 22.755 1.00 97.56 102 TYR A CA 1
ATOM 758 C C . TYR A 1 102 ? -12.178 1.803 22.729 1.00 97.56 102 TYR A C 1
ATOM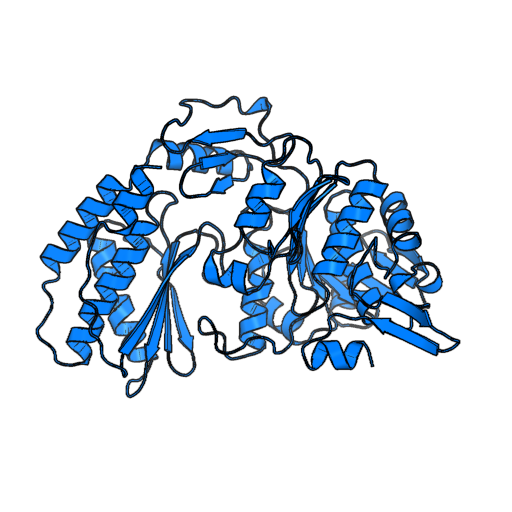 760 O O . TYR A 1 102 ? -13.328 1.580 23.089 1.00 97.56 102 TYR A O 1
ATOM 768 N N . LEU A 1 103 ? -11.814 3.008 22.287 1.00 97.75 103 LEU A N 1
ATOM 769 C CA . LEU A 1 103 ? -12.769 4.102 22.144 1.00 97.75 103 LEU A CA 1
ATOM 770 C C . LEU A 1 103 ? -13.855 3.765 21.118 1.00 97.75 103 LEU A C 1
ATOM 772 O O . LEU A 1 103 ? -15.030 4.042 21.359 1.00 97.75 103 LEU A O 1
ATOM 776 N N . ILE A 1 104 ? -13.476 3.174 19.983 1.00 98.19 104 ILE A N 1
ATOM 777 C CA . ILE A 1 104 ? -14.415 2.736 18.943 1.00 98.19 104 ILE A CA 1
ATOM 778 C C . ILE A 1 104 ? -15.366 1.668 19.495 1.00 98.19 104 ILE A C 1
ATOM 780 O O . ILE A 1 104 ? -16.580 1.784 19.306 1.00 98.19 104 ILE A O 1
ATOM 784 N N . GLU A 1 105 ? -14.828 0.670 20.197 1.00 97.75 105 GLU A N 1
ATOM 785 C CA . GLU A 1 105 ? -15.587 -0.422 20.819 1.00 97.75 105 GLU A CA 1
ATOM 786 C C . GLU A 1 105 ? -16.524 0.085 21.922 1.00 97.75 105 GLU A C 1
ATOM 788 O O . GLU A 1 105 ? -17.704 -0.260 21.946 1.00 97.75 105 GLU A O 1
ATOM 793 N N . ALA A 1 106 ? -16.049 0.980 22.786 1.00 97.25 106 ALA A N 1
ATOM 794 C CA . ALA A 1 106 ? -16.837 1.585 23.854 1.00 97.25 106 ALA A CA 1
ATOM 795 C C . ALA A 1 106 ? -17.978 2.440 23.293 1.00 97.25 106 ALA A C 1
ATOM 797 O O . ALA A 1 106 ? -19.123 2.349 23.745 1.00 97.25 106 ALA A O 1
ATOM 798 N N . ALA A 1 107 ? -17.681 3.257 22.277 1.00 97.88 107 ALA A N 1
ATOM 799 C CA . ALA A 1 107 ? -18.691 4.034 21.576 1.00 97.88 107 ALA A CA 1
ATOM 800 C C . ALA A 1 107 ? -19.717 3.119 20.895 1.00 97.88 107 ALA A C 1
ATOM 802 O O . ALA A 1 107 ? -20.908 3.433 20.909 1.00 97.88 107 ALA A O 1
ATOM 803 N N . TRP A 1 108 ? -19.278 1.990 20.330 1.00 98.06 108 TRP A N 1
ATOM 804 C CA . TRP A 1 108 ? -20.168 1.006 19.721 1.00 98.06 108 TRP A CA 1
ATOM 805 C C . TRP A 1 108 ? -21.087 0.366 20.759 1.00 98.06 108 TRP A C 1
ATOM 807 O O . TRP A 1 108 ? -22.300 0.394 20.576 1.00 98.06 108 TRP A O 1
ATOM 817 N N . ALA A 1 109 ? -20.538 -0.145 21.863 1.00 97.12 109 ALA A N 1
ATOM 818 C CA . ALA A 1 109 ? -21.302 -0.832 22.900 1.00 97.12 109 ALA A CA 1
ATOM 819 C C . ALA A 1 109 ? -22.441 0.043 23.442 1.00 97.12 109 ALA A C 1
ATOM 821 O O . ALA A 1 109 ? -23.581 -0.414 23.523 1.00 97.12 109 ALA A O 1
ATOM 822 N N . ILE A 1 110 ? -22.165 1.320 23.730 1.00 97.25 110 ILE A N 1
ATOM 823 C CA . ILE A 1 110 ? -23.187 2.274 24.187 1.00 97.25 110 ILE A CA 1
ATOM 824 C C . ILE A 1 110 ? -24.216 2.537 23.080 1.00 97.25 110 ILE A C 1
ATOM 826 O O . ILE A 1 110 ? -25.415 2.500 23.341 1.00 97.25 110 ILE A O 1
ATOM 830 N N . THR A 1 111 ? -23.764 2.742 21.836 1.00 97.44 111 THR A N 1
ATOM 831 C CA . THR A 1 111 ? -24.667 2.955 20.690 1.00 97.44 111 THR A CA 1
ATOM 832 C C . THR A 1 111 ? -25.614 1.771 20.499 1.00 97.44 111 THR A C 1
ATOM 834 O O . THR A 1 111 ? -26.807 1.966 20.284 1.00 97.44 111 THR A O 1
ATOM 837 N N . ALA A 1 112 ? -25.095 0.546 20.583 1.00 97.25 112 ALA A N 1
ATOM 838 C CA . ALA A 1 112 ? -25.873 -0.672 20.426 1.00 97.25 112 ALA A CA 1
ATOM 839 C C . ALA A 1 112 ? -26.892 -0.835 21.563 1.00 97.25 112 ALA A C 1
ATOM 841 O O . ALA A 1 112 ? -28.055 -1.106 21.284 1.00 97.25 112 ALA A O 1
ATOM 842 N N . HIS A 1 113 ? -26.507 -0.586 22.822 1.00 97.00 113 HIS A N 1
ATOM 843 C CA . HIS A 1 113 ? -27.454 -0.610 23.945 1.00 97.00 113 HIS A CA 1
ATOM 844 C C . HIS A 1 113 ? -28.607 0.379 23.747 1.00 97.00 113 HIS A C 1
ATOM 846 O O . HIS A 1 113 ? -29.767 0.005 23.924 1.00 97.00 113 HIS A O 1
ATOM 852 N N . ASP A 1 114 ? -28.297 1.609 23.330 1.00 95.69 114 ASP A N 1
ATOM 853 C CA . ASP A 1 114 ? -29.304 2.644 23.091 1.00 95.69 114 ASP A CA 1
ATOM 854 C C . ASP A 1 114 ? -30.257 2.257 21.945 1.00 95.69 114 ASP A C 1
ATOM 856 O O . ASP A 1 114 ? -31.473 2.405 22.067 1.00 95.69 114 ASP A O 1
ATOM 860 N N . LEU A 1 115 ? -29.727 1.732 20.833 1.00 96.19 115 LEU A N 1
ATOM 861 C CA . LEU A 1 115 ? -30.525 1.354 19.659 1.00 96.19 115 LEU A CA 1
ATOM 862 C C . LEU A 1 115 ? -31.370 0.090 19.867 1.00 96.19 115 LEU A C 1
ATOM 864 O O . LEU A 1 115 ? -32.438 -0.021 19.265 1.00 96.19 115 LEU A O 1
ATOM 868 N N . LEU A 1 116 ? -30.910 -0.837 20.710 1.00 96.44 116 LEU A N 1
ATOM 869 C CA . LEU A 1 116 ? -31.626 -2.068 21.063 1.00 96.44 116 LEU A CA 1
ATOM 870 C C . LEU A 1 116 ? -32.613 -1.870 22.225 1.00 96.44 116 LEU A C 1
ATOM 872 O O . LEU A 1 116 ? -33.374 -2.780 22.548 1.00 96.44 116 LEU A O 1
ATOM 876 N N . GLY A 1 117 ? -32.615 -0.698 22.871 1.00 95.50 117 GLY A N 1
ATOM 877 C CA . GLY A 1 117 ? -33.450 -0.437 24.047 1.00 95.50 117 GLY A CA 1
ATOM 878 C C . GLY A 1 117 ? -33.032 -1.246 25.280 1.00 95.50 117 GLY A C 1
ATOM 879 O O . GLY A 1 117 ? -33.874 -1.584 26.113 1.00 95.50 117 GLY A O 1
ATOM 880 N N . LEU A 1 118 ? -31.744 -1.579 25.386 1.00 95.75 118 LEU A N 1
ATOM 881 C CA . LEU A 1 118 ? -31.165 -2.263 26.540 1.00 95.75 118 LEU A CA 1
ATOM 882 C C . LEU A 1 118 ? -30.907 -1.277 27.692 1.00 95.75 118 LEU A C 1
ATOM 884 O O . LEU A 1 118 ? -31.095 -0.065 27.571 1.00 95.75 118 LEU A O 1
ATOM 888 N N . ALA A 1 119 ? -30.472 -1.796 28.843 1.00 94.31 119 ALA A N 1
ATOM 889 C CA . ALA A 1 119 ? -30.096 -0.956 29.976 1.00 94.31 119 ALA A CA 1
ATOM 890 C C . ALA A 1 119 ? -28.951 -0.002 29.590 1.00 94.31 119 ALA A C 1
ATOM 892 O O . ALA A 1 119 ? -27.921 -0.436 29.079 1.00 94.31 119 ALA A O 1
ATOM 893 N N . ALA A 1 120 ? -29.126 1.294 29.857 1.00 92.31 120 ALA A N 1
ATOM 894 C CA . ALA A 1 120 ? -28.147 2.308 29.482 1.00 92.31 120 ALA A CA 1
ATOM 895 C C . ALA A 1 120 ? -26.779 2.043 30.133 1.00 92.31 120 ALA A C 1
ATOM 897 O O . ALA A 1 120 ? -26.666 1.913 31.356 1.00 92.31 120 ALA A O 1
ATOM 898 N N . MET A 1 121 ? -25.727 2.018 29.314 1.00 92.94 121 MET A N 1
ATOM 899 C CA . MET A 1 121 ? -24.357 1.868 29.796 1.00 92.94 121 MET A CA 1
ATOM 900 C C . MET A 1 121 ? -23.833 3.177 30.412 1.00 92.94 121 MET A C 1
ATOM 902 O O . MET A 1 121 ? -24.045 4.265 29.862 1.00 92.94 121 MET A O 1
ATOM 906 N N . PRO A 1 122 ? -23.098 3.119 31.538 1.00 90.75 122 PRO A N 1
ATOM 907 C CA . PRO A 1 122 ? -22.594 4.317 32.190 1.00 90.75 122 PRO A CA 1
ATOM 908 C C . PRO A 1 122 ? -21.406 4.908 31.413 1.00 90.75 122 PRO A C 1
ATOM 910 O O . PRO A 1 122 ? -20.291 4.396 31.441 1.00 90.75 122 PRO A O 1
ATOM 913 N N . VAL A 1 123 ? -21.630 6.047 30.750 1.00 92.06 123 VAL A N 1
ATOM 914 C CA . VAL A 1 123 ? -20.609 6.673 29.886 1.00 92.06 123 VAL A CA 1
ATOM 915 C C . VAL A 1 123 ? -19.423 7.245 30.676 1.00 92.06 123 VAL A C 1
ATOM 917 O O . VAL A 1 123 ? -18.287 7.175 30.223 1.00 92.06 123 VAL A O 1
ATOM 920 N N . LYS A 1 124 ? -19.657 7.821 31.862 1.00 93.12 124 LYS A N 1
ATOM 921 C CA . LYS A 1 124 ? -18.605 8.496 32.649 1.00 93.12 124 LYS A CA 1
ATOM 922 C C . LYS A 1 124 ? -17.503 7.544 33.155 1.00 93.12 124 LYS A C 1
ATOM 924 O O . LYS A 1 124 ? -16.339 7.850 32.910 1.00 93.12 124 LYS A O 1
ATOM 929 N N . PRO A 1 125 ? -17.826 6.390 33.770 1.00 93.44 125 PRO A N 1
ATOM 930 C CA . PRO A 1 125 ? -16.823 5.381 34.115 1.00 93.44 125 PRO A CA 1
ATOM 931 C C . PRO A 1 125 ? -16.021 4.882 32.906 1.00 93.44 125 PRO A C 1
ATOM 933 O O . PRO A 1 125 ? -14.807 4.715 33.007 1.00 93.44 125 PRO A O 1
ATOM 936 N N . MET A 1 126 ? -16.677 4.719 31.751 1.00 94.19 126 MET A N 1
ATOM 937 C CA . MET A 1 126 ? -16.016 4.323 30.506 1.00 94.19 126 MET A CA 1
ATOM 938 C C . MET A 1 126 ? -15.019 5.394 30.026 1.00 94.19 126 MET A C 1
ATOM 940 O O . MET A 1 126 ? -13.875 5.080 29.709 1.00 94.19 126 MET A O 1
ATOM 944 N N . GLU A 1 127 ? -15.403 6.679 30.052 1.00 94.75 127 GLU A N 1
ATOM 945 C CA . GLU A 1 127 ? -14.494 7.803 29.763 1.00 94.75 127 GLU A CA 1
ATOM 946 C C . GLU A 1 127 ? -13.260 7.791 30.700 1.00 94.75 127 GLU A C 1
ATOM 948 O O . GLU A 1 127 ? -12.144 8.069 30.264 1.00 94.75 127 GLU A O 1
ATOM 953 N N . GLU A 1 128 ? -13.426 7.457 31.984 1.00 94.56 128 GLU A N 1
ATOM 954 C CA . GLU A 1 128 ? -12.322 7.365 32.956 1.00 94.56 128 GLU A CA 1
ATOM 955 C C . GLU A 1 128 ? -11.407 6.155 32.726 1.00 94.56 128 GLU A C 1
ATOM 957 O O . GLU A 1 128 ? -10.192 6.264 32.900 1.00 94.56 128 GLU A O 1
ATOM 962 N N . GLN A 1 129 ? -11.962 5.007 32.326 1.00 94.44 129 GLN A N 1
ATOM 963 C CA . GLN A 1 129 ? -11.185 3.838 31.904 1.00 94.44 129 GLN A CA 1
ATOM 964 C C . GLN A 1 129 ? -10.337 4.156 30.673 1.00 94.44 129 GLN A C 1
ATOM 966 O O . GLN A 1 129 ? -9.126 3.945 30.709 1.00 94.44 129 GLN A O 1
ATOM 971 N N . LEU A 1 130 ? -10.935 4.759 29.642 1.00 95.75 130 LEU A N 1
ATOM 972 C CA . LEU A 1 130 ? -10.215 5.171 28.436 1.00 95.75 130 LEU A CA 1
ATOM 973 C C . LEU A 1 130 ? -9.076 6.150 28.754 1.00 95.75 130 LEU A C 1
ATOM 975 O O . LEU A 1 130 ? -7.982 5.990 28.225 1.00 95.75 130 LEU A O 1
ATOM 979 N N . ARG A 1 131 ? -9.270 7.115 29.670 1.00 96.19 131 ARG A N 1
ATOM 980 C CA . ARG A 1 131 ? -8.178 8.011 30.111 1.00 96.19 131 ARG A CA 1
ATOM 981 C C . ARG A 1 131 ? -7.030 7.263 30.788 1.00 96.19 131 ARG A C 1
ATOM 983 O O . ARG A 1 131 ? -5.875 7.636 30.596 1.00 96.19 131 ARG A O 1
ATOM 990 N N . ARG A 1 132 ? -7.327 6.237 31.594 1.00 95.19 132 ARG A N 1
ATOM 991 C CA . ARG A 1 132 ? -6.292 5.414 32.243 1.00 95.19 132 ARG A CA 1
ATOM 992 C C . ARG A 1 132 ? -5.487 4.622 31.218 1.00 95.19 132 ARG A C 1
ATOM 994 O O . ARG A 1 132 ? -4.266 4.599 31.321 1.00 95.19 132 ARG A O 1
ATOM 1001 N N . ILE A 1 133 ? -6.155 4.038 30.224 1.00 94.94 133 ILE A N 1
ATOM 1002 C CA . ILE A 1 133 ? -5.498 3.305 29.132 1.00 94.94 133 ILE A CA 1
ATOM 1003 C C . ILE A 1 133 ? -4.647 4.258 28.297 1.00 94.94 133 ILE A C 1
ATOM 1005 O O . ILE A 1 133 ? -3.471 3.982 28.104 1.00 94.94 133 ILE A O 1
ATOM 1009 N N . ALA A 1 134 ? -5.184 5.420 27.915 1.00 96.00 134 ALA A N 1
ATOM 1010 C CA . ALA A 1 134 ? -4.448 6.444 27.174 1.00 96.00 134 ALA A CA 1
ATOM 1011 C C . ALA A 1 134 ? -3.153 6.857 27.889 1.00 96.00 134 ALA A C 1
ATOM 1013 O O . ALA A 1 134 ? -2.094 6.963 27.271 1.00 96.00 134 ALA A O 1
ATOM 1014 N N . ALA A 1 135 ? -3.223 7.052 29.210 1.00 94.94 135 ALA A N 1
ATOM 1015 C CA . ALA A 1 135 ? -2.060 7.378 30.030 1.00 94.94 135 ALA A CA 1
ATOM 1016 C C . ALA A 1 135 ? -1.049 6.220 30.121 1.00 94.94 135 ALA A C 1
ATOM 1018 O O . ALA A 1 135 ? 0.153 6.471 30.123 1.00 94.94 135 ALA A O 1
ATOM 1019 N N . ALA A 1 136 ? -1.518 4.970 30.184 1.00 93.50 136 ALA A N 1
ATOM 1020 C CA . ALA A 1 136 ? -0.663 3.783 30.216 1.00 93.50 136 ALA A CA 1
ATOM 1021 C C . ALA A 1 136 ? -0.015 3.477 28.852 1.00 93.50 136 ALA A C 1
ATOM 1023 O O . ALA A 1 136 ? 1.127 3.017 28.792 1.00 93.50 136 ALA A O 1
ATOM 1024 N N . GLU A 1 137 ? -0.713 3.756 27.752 1.00 93.62 137 GLU A N 1
ATOM 1025 C CA . GLU A 1 137 ? -0.223 3.563 26.386 1.00 93.62 137 GLU A CA 1
ATOM 1026 C C . GLU A 1 137 ? 0.789 4.642 25.977 1.00 93.62 137 GLU A C 1
ATOM 1028 O O . GLU A 1 137 ? 1.755 4.344 25.274 1.00 93.62 137 GLU A O 1
ATOM 1033 N N . ALA A 1 138 ? 0.623 5.870 26.484 1.00 93.75 138 ALA A N 1
ATOM 1034 C CA . ALA A 1 138 ? 1.438 7.020 26.112 1.00 93.75 138 ALA A CA 1
ATOM 1035 C C . ALA A 1 138 ? 2.948 6.739 26.187 1.00 93.75 138 ALA A C 1
ATOM 1037 O O . ALA A 1 138 ? 3.502 6.355 27.220 1.00 93.75 138 ALA A O 1
ATOM 1038 N N . ASN A 1 139 ? 3.641 6.989 25.084 1.00 93.25 139 ASN A N 1
ATOM 1039 C CA . ASN A 1 139 ? 5.083 6.873 24.945 1.00 93.25 139 ASN A CA 1
ATOM 1040 C C . ASN A 1 139 ? 5.623 8.147 24.270 1.00 93.25 139 ASN A C 1
ATOM 1042 O O . ASN A 1 139 ? 5.909 8.141 23.068 1.00 93.25 139 ASN A O 1
ATOM 1046 N N . PRO A 1 140 ? 5.756 9.262 25.023 1.00 94.38 140 PRO A N 1
ATOM 1047 C CA . PRO A 1 140 ? 6.271 10.517 24.479 1.00 94.38 140 PRO A CA 1
ATOM 1048 C C . PRO A 1 140 ? 7.631 10.375 23.770 1.00 94.38 140 PRO A C 1
ATOM 1050 O O . PRO A 1 140 ? 7.744 10.894 22.661 1.00 94.38 140 PRO A O 1
ATOM 1053 N N . PRO A 1 141 ? 8.617 9.606 24.291 1.00 94.19 141 PRO A N 1
ATOM 1054 C CA . PRO A 1 141 ? 9.863 9.356 23.564 1.00 94.19 141 PRO A CA 1
ATOM 1055 C C . PRO A 1 141 ? 9.657 8.723 22.178 1.00 94.19 141 PRO A C 1
ATOM 1057 O O . PRO A 1 141 ? 10.280 9.159 21.211 1.00 94.19 141 PRO A O 1
ATOM 1060 N N . LEU A 1 142 ? 8.751 7.742 22.043 1.00 94.12 142 LEU A N 1
ATOM 1061 C CA . LEU A 1 142 ? 8.421 7.139 20.742 1.00 94.12 142 LEU A CA 1
ATOM 1062 C C . LEU A 1 142 ? 7.824 8.168 19.781 1.00 94.12 142 LEU A C 1
ATOM 1064 O O . LEU A 1 142 ? 8.242 8.249 18.623 1.00 94.12 142 LEU A O 1
ATOM 1068 N N . ARG A 1 143 ? 6.855 8.958 20.254 1.00 94.19 143 ARG A N 1
ATOM 1069 C CA . ARG A 1 143 ? 6.225 10.015 19.452 1.00 94.19 143 ARG A CA 1
ATOM 1070 C C . ARG A 1 143 ? 7.249 11.033 18.969 1.00 94.19 143 ARG A C 1
ATOM 1072 O O . ARG A 1 143 ? 7.262 11.364 17.785 1.00 94.19 143 ARG A O 1
ATOM 1079 N N . ASP A 1 144 ? 8.113 11.503 19.862 1.00 95.50 144 ASP A N 1
ATOM 1080 C CA . ASP A 1 144 ? 9.124 12.513 19.555 1.00 95.50 144 ASP A CA 1
ATOM 1081 C C . ASP A 1 144 ? 10.167 11.983 18.566 1.00 95.50 144 ASP A C 1
ATOM 1083 O O . ASP A 1 144 ? 10.541 12.690 17.621 1.00 95.50 144 ASP A O 1
ATOM 1087 N N . LEU A 1 145 ? 10.584 10.723 18.726 1.00 96.12 145 LEU A N 1
ATOM 1088 C CA . LEU A 1 145 ? 11.492 10.036 17.812 1.00 96.12 145 LEU A CA 1
ATOM 1089 C C . LEU A 1 145 ? 10.888 9.930 16.403 1.00 96.12 145 LEU A C 1
ATOM 1091 O O . LEU A 1 145 ? 11.508 10.356 15.424 1.00 96.12 145 LEU A O 1
ATOM 1095 N N . VAL A 1 146 ? 9.649 9.440 16.302 1.00 95.19 146 VAL A N 1
ATOM 1096 C CA . VAL A 1 146 ? 8.906 9.306 15.039 1.00 95.19 146 VAL A CA 1
ATOM 1097 C C . VAL A 1 146 ? 8.667 10.663 14.373 1.00 95.19 146 VAL A C 1
ATOM 1099 O O . VAL A 1 146 ? 8.894 10.815 13.171 1.00 95.19 146 VAL A O 1
ATOM 1102 N N . ALA A 1 147 ? 8.253 11.674 15.137 1.00 95.75 147 ALA A N 1
ATOM 1103 C CA . ALA A 1 147 ? 8.030 13.018 14.618 1.00 95.75 147 ALA A CA 1
ATOM 1104 C C . ALA A 1 147 ? 9.338 13.663 14.130 1.00 95.75 147 ALA A C 1
ATOM 1106 O O . ALA A 1 147 ? 9.352 14.377 13.124 1.00 95.75 147 ALA A O 1
ATOM 1107 N N . THR A 1 148 ? 10.455 13.402 14.816 1.00 97.00 148 THR A N 1
ATOM 1108 C CA . THR A 1 148 ? 11.780 13.878 14.398 1.00 97.00 148 THR A CA 1
ATOM 1109 C C . THR A 1 148 ? 12.241 13.203 13.112 1.00 97.00 148 THR A C 1
ATOM 1111 O O . THR A 1 148 ? 12.710 13.902 12.212 1.00 97.00 148 THR A O 1
ATOM 1114 N N . ALA A 1 149 ? 12.052 11.887 12.983 1.00 97.00 149 ALA A N 1
ATOM 1115 C CA . ALA A 1 149 ? 12.340 11.155 11.751 1.00 97.00 149 ALA A CA 1
ATOM 1116 C C . ALA A 1 149 ? 11.523 11.701 10.570 1.00 97.00 149 ALA A C 1
ATOM 1118 O O . ALA A 1 149 ? 12.087 12.036 9.527 1.00 97.00 149 ALA A O 1
ATOM 1119 N N . ALA A 1 150 ? 10.221 11.927 10.771 1.00 96.19 150 ALA A N 1
ATOM 1120 C CA . ALA A 1 150 ? 9.348 12.501 9.750 1.00 96.19 150 ALA A CA 1
ATOM 1121 C C . ALA A 1 150 ? 9.825 13.890 9.284 1.00 96.19 150 ALA A C 1
ATOM 1123 O O . ALA A 1 150 ? 9.906 14.138 8.080 1.00 96.19 150 ALA A O 1
ATOM 1124 N N . ARG A 1 151 ? 10.225 14.781 10.209 1.00 97.12 151 ARG A N 1
ATOM 1125 C CA . ARG A 1 151 ? 10.812 16.097 9.870 1.00 97.12 151 ARG A CA 1
ATOM 1126 C C . ARG A 1 151 ? 12.122 15.990 9.088 1.00 97.12 151 ARG A C 1
ATOM 1128 O O . ARG A 1 151 ? 12.434 16.885 8.308 1.00 97.12 151 ARG A O 1
ATOM 1135 N N . LYS A 1 152 ? 12.887 14.918 9.298 1.00 97.12 152 LYS A N 1
ATOM 1136 C CA . LYS A 1 152 ? 14.127 14.617 8.567 1.00 97.12 152 LYS A CA 1
ATOM 1137 C C . LYS A 1 152 ? 13.884 13.896 7.239 1.00 97.12 152 LYS A C 1
ATOM 1139 O O . LYS A 1 152 ? 14.837 13.676 6.502 1.00 97.12 152 LYS A O 1
ATOM 1144 N N . GLY A 1 153 ? 12.635 13.557 6.915 1.00 97.19 153 GLY A N 1
ATOM 1145 C CA . GLY A 1 153 ? 12.309 12.793 5.716 1.00 97.19 153 GLY A CA 1
ATOM 1146 C C . GLY A 1 153 ? 12.823 11.355 5.778 1.00 97.19 153 GLY A C 1
ATOM 1147 O O . GLY A 1 153 ? 13.272 10.842 4.757 1.00 97.19 153 GLY A O 1
ATOM 1148 N N . ILE A 1 154 ? 12.765 10.742 6.959 1.00 98.12 154 ILE A N 1
ATOM 1149 C CA . ILE A 1 154 ? 13.119 9.345 7.218 1.00 98.12 154 ILE A CA 1
ATOM 1150 C C . ILE A 1 154 ? 11.834 8.592 7.561 1.00 98.12 154 ILE A C 1
ATOM 1152 O O . ILE A 1 154 ? 11.007 9.092 8.334 1.00 98.12 154 ILE A O 1
ATOM 1156 N N . ASP A 1 155 ? 11.646 7.418 6.968 1.00 97.75 155 ASP A N 1
ATOM 1157 C CA . ASP A 1 155 ? 10.489 6.574 7.231 1.00 97.75 155 ASP A CA 1
ATOM 1158 C C . ASP A 1 155 ? 10.633 5.798 8.544 1.00 97.75 155 ASP A C 1
ATOM 1160 O O . ASP A 1 155 ? 11.695 5.746 9.173 1.00 97.75 155 ASP A O 1
ATOM 1164 N N . ARG A 1 156 ? 9.530 5.188 8.967 1.00 95.69 156 ARG A N 1
ATOM 1165 C CA . ARG A 1 156 ? 9.460 4.365 10.168 1.00 95.69 156 ARG A CA 1
ATOM 1166 C C . ARG A 1 156 ? 8.757 3.052 9.886 1.00 95.69 156 ARG A C 1
ATOM 1168 O O . ARG A 1 156 ? 7.753 3.014 9.177 1.00 95.69 156 ARG A O 1
ATOM 1175 N N . LEU A 1 157 ? 9.209 2.008 10.563 1.00 95.50 157 LEU A N 1
ATOM 1176 C CA . LEU A 1 157 ? 8.522 0.730 10.630 1.00 95.50 157 LEU A CA 1
ATOM 1177 C C . LEU A 1 157 ? 8.104 0.486 12.074 1.00 95.50 157 LEU A C 1
ATOM 1179 O O . LEU A 1 157 ? 8.942 0.474 12.978 1.00 95.50 157 LEU A O 1
ATOM 1183 N N . LEU A 1 158 ? 6.800 0.306 12.271 1.00 88.75 158 LEU A N 1
ATOM 1184 C CA . LEU A 1 158 ? 6.201 0.094 13.583 1.00 88.75 158 LEU A CA 1
ATOM 1185 C C . LEU A 1 158 ? 5.721 -1.352 13.715 1.00 88.75 158 LEU A C 1
ATOM 1187 O O . LEU A 1 158 ? 5.057 -1.894 12.819 1.00 88.75 158 LEU A O 1
ATOM 1191 N N . ASP A 1 159 ? 6.037 -1.960 14.848 1.00 83.69 159 ASP A N 1
ATOM 1192 C CA . ASP A 1 159 ? 5.328 -3.109 15.399 1.00 83.69 159 ASP A CA 1
ATOM 1193 C C . ASP A 1 159 ? 5.164 -2.939 16.916 1.00 83.69 159 ASP A C 1
ATOM 1195 O O . ASP A 1 159 ? 5.391 -1.852 17.445 1.00 83.69 159 ASP A O 1
ATOM 1199 N N . ASP A 1 160 ? 4.674 -3.980 17.582 1.00 80.94 160 ASP A N 1
ATOM 1200 C CA . ASP A 1 160 ? 4.284 -3.912 18.989 1.00 80.94 160 ASP A CA 1
ATOM 1201 C C . ASP A 1 160 ? 5.490 -3.887 19.950 1.00 80.94 160 ASP A C 1
ATOM 1203 O O . ASP A 1 160 ? 5.358 -3.412 21.076 1.00 80.94 160 ASP A O 1
ATOM 1207 N N . ASP A 1 161 ? 6.670 -4.343 19.512 1.00 84.38 161 ASP A N 1
ATOM 1208 C CA . ASP A 1 161 ? 7.855 -4.481 20.366 1.00 84.38 161 ASP A CA 1
ATOM 1209 C C . ASP A 1 161 ? 9.023 -3.595 19.931 1.00 84.38 161 ASP A C 1
ATOM 1211 O O . ASP A 1 161 ? 9.848 -3.229 20.766 1.00 84.38 161 ASP A O 1
ATOM 1215 N N . ALA A 1 162 ? 9.101 -3.215 18.659 1.00 91.38 162 ALA A N 1
ATOM 1216 C CA . ALA A 1 162 ? 10.244 -2.538 18.074 1.00 91.38 162 ALA A CA 1
ATOM 1217 C C . ALA A 1 162 ? 9.843 -1.382 17.151 1.00 91.38 162 ALA A C 1
ATOM 1219 O O . ALA A 1 162 ? 8.873 -1.432 16.388 1.00 91.38 162 ALA A O 1
ATOM 1220 N N . VAL A 1 163 ? 10.685 -0.351 17.158 1.00 94.62 163 VAL A N 1
ATOM 1221 C CA . VAL A 1 163 ? 10.647 0.748 16.195 1.00 94.62 163 VAL A CA 1
ATOM 1222 C C . VAL A 1 163 ? 11.904 0.708 15.342 1.00 94.62 163 VAL A C 1
ATOM 1224 O O . VAL A 1 163 ? 13.019 0.617 15.853 1.00 94.62 163 VAL A O 1
ATOM 1227 N N . THR A 1 164 ? 11.724 0.790 14.028 1.00 97.19 164 THR A N 1
ATOM 1228 C CA . THR A 1 164 ? 12.826 0.955 13.078 1.00 97.19 164 THR A CA 1
ATOM 1229 C C . THR A 1 164 ? 12.693 2.301 12.390 1.00 97.19 164 THR A C 1
ATOM 1231 O O . THR A 1 164 ? 11.593 2.660 11.971 1.00 97.19 164 THR A O 1
ATOM 1234 N N . LEU A 1 165 ? 13.797 3.029 12.255 1.00 98.00 165 LEU A N 1
ATOM 1235 C CA . LEU A 1 165 ? 13.893 4.213 11.404 1.00 98.00 165 LEU A CA 1
ATOM 1236 C C . LEU A 1 165 ? 14.799 3.920 10.211 1.00 98.00 165 LEU A C 1
ATOM 1238 O O . LEU A 1 165 ? 15.820 3.251 10.378 1.00 98.00 165 LEU A O 1
ATOM 1242 N N . GLY A 1 166 ? 14.441 4.444 9.040 1.00 98.31 166 GLY A N 1
ATOM 1243 C CA . GLY A 1 166 ? 15.143 4.159 7.789 1.00 98.31 166 GLY A CA 1
ATOM 1244 C C . GLY A 1 166 ? 14.876 2.747 7.265 1.00 98.31 166 GLY A C 1
ATOM 1245 O O . GLY A 1 166 ? 14.088 1.982 7.829 1.00 98.31 166 GLY A O 1
ATOM 1246 N N . HIS A 1 167 ? 15.540 2.401 6.164 1.00 98.62 167 HIS A N 1
ATOM 1247 C CA . HIS A 1 167 ? 15.346 1.139 5.452 1.00 98.62 167 HIS A CA 1
ATOM 1248 C C . HIS A 1 167 ? 16.687 0.501 5.080 1.00 98.62 167 HIS A C 1
ATOM 1250 O O . HIS A 1 167 ? 17.648 1.198 4.766 1.00 98.62 167 HIS A O 1
ATOM 1256 N N . GLY A 1 168 ? 16.729 -0.829 5.044 1.00 98.56 168 GLY A N 1
ATOM 1257 C CA . GLY A 1 168 ? 17.855 -1.606 4.541 1.00 98.56 168 GLY A CA 1
ATOM 1258 C C . GLY A 1 168 ? 19.191 -1.235 5.182 1.00 98.56 168 GLY A C 1
ATOM 1259 O O . GLY A 1 168 ? 19.306 -1.183 6.403 1.00 98.56 168 GLY A O 1
ATOM 1260 N N . CYS A 1 169 ? 20.189 -0.914 4.359 1.00 98.12 169 CYS A N 1
ATOM 1261 C CA . CYS A 1 169 ? 21.509 -0.467 4.817 1.00 98.12 169 CYS A CA 1
ATOM 1262 C C . CYS A 1 169 ? 21.520 0.841 5.632 1.00 98.12 169 CYS A C 1
ATOM 1264 O O . CYS A 1 169 ? 22.529 1.137 6.269 1.00 98.12 169 CYS A O 1
ATOM 1266 N N . GLY A 1 170 ? 20.412 1.590 5.649 1.00 98.06 170 GLY A N 1
ATOM 1267 C CA . GLY A 1 170 ? 20.195 2.756 6.509 1.00 98.06 170 GLY A CA 1
ATOM 1268 C C . GLY A 1 170 ? 19.201 2.516 7.653 1.00 98.06 170 GLY A C 1
ATOM 1269 O O . GLY A 1 170 ? 18.796 3.480 8.304 1.00 98.06 170 GLY A O 1
ATOM 1270 N N . ALA A 1 171 ? 18.758 1.273 7.886 1.00 98.00 171 ALA A N 1
ATOM 1271 C CA . ALA A 1 171 ? 17.805 0.944 8.944 1.00 98.00 171 ALA A CA 1
ATOM 1272 C C . ALA A 1 171 ? 18.483 0.795 10.311 1.00 98.00 171 ALA A C 1
ATOM 1274 O O . ALA A 1 171 ? 19.474 0.081 10.463 1.00 98.00 171 ALA A O 1
ATOM 1275 N N . VAL A 1 172 ? 17.877 1.386 11.341 1.00 97.56 172 VAL A N 1
ATOM 1276 C CA . VAL A 1 172 ? 18.268 1.178 12.742 1.00 97.56 172 VAL A CA 1
ATOM 1277 C C . VAL A 1 172 ? 17.034 0.836 13.562 1.00 97.56 172 VAL A C 1
ATOM 1279 O O . VAL A 1 172 ? 16.010 1.509 13.453 1.00 97.56 172 VAL A O 1
ATOM 1282 N N . THR A 1 173 ? 17.124 -0.231 14.359 1.00 96.56 173 THR A N 1
ATOM 1283 C CA . THR A 1 173 ? 16.006 -0.768 15.145 1.00 96.56 173 THR A CA 1
ATOM 1284 C C . THR A 1 173 ? 16.301 -0.696 16.635 1.00 96.56 173 THR A C 1
ATOM 1286 O O . THR A 1 173 ? 17.389 -1.071 17.069 1.00 96.56 173 THR A O 1
ATOM 1289 N N . TRP A 1 174 ? 15.303 -0.276 17.407 1.00 95.94 174 TRP A N 1
ATOM 1290 C CA . TRP A 1 174 ? 15.319 -0.278 18.866 1.00 95.94 174 TRP A CA 1
ATOM 1291 C C . TRP A 1 174 ? 14.090 -0.998 19.411 1.00 95.94 174 TRP A C 1
ATOM 1293 O O . TRP A 1 174 ? 13.030 -0.996 18.781 1.00 95.94 174 TRP A O 1
ATOM 1303 N N . ASP A 1 175 ? 14.228 -1.573 20.603 1.00 92.75 175 ASP A N 1
ATOM 1304 C CA . ASP A 1 175 ? 13.083 -2.017 21.392 1.00 92.75 175 ASP A CA 1
ATOM 1305 C C . ASP A 1 175 ? 12.270 -0.788 21.836 1.00 92.75 175 ASP A C 1
ATOM 1307 O O . ASP A 1 175 ? 12.826 0.238 22.235 1.00 92.75 175 ASP A O 1
ATOM 1311 N N . SER A 1 176 ? 10.946 -0.882 21.762 1.00 86.88 176 SER A N 1
ATOM 1312 C CA . SER A 1 176 ? 10.003 0.192 22.092 1.00 86.88 176 SER A CA 1
ATOM 1313 C C . SER A 1 176 ? 10.086 0.664 23.551 1.00 86.88 176 SER A C 1
ATOM 1315 O O . SER A 1 176 ? 9.665 1.783 23.861 1.00 86.88 176 SER A O 1
ATOM 1317 N N . SER A 1 177 ? 10.645 -0.165 24.440 1.00 86.44 177 SER A N 1
ATOM 1318 C CA . SER A 1 177 ? 10.911 0.140 25.849 1.00 86.44 177 SER A CA 1
ATOM 1319 C C . SER A 1 177 ? 12.309 0.716 26.113 1.00 86.44 177 SER A C 1
ATOM 1321 O O . SER A 1 177 ? 12.546 1.253 27.193 1.00 86.44 177 SER A O 1
ATOM 1323 N N . ALA A 1 178 ? 13.218 0.653 25.135 1.00 91.38 178 ALA A N 1
ATOM 1324 C CA . ALA A 1 178 ? 14.615 1.074 25.250 1.00 91.38 178 ALA A CA 1
ATOM 1325 C C . ALA A 1 178 ? 15.013 1.996 24.084 1.00 91.38 178 ALA A C 1
ATOM 1327 O O . ALA A 1 178 ? 15.936 1.717 23.314 1.00 91.38 178 ALA A O 1
ATOM 1328 N N . LEU A 1 179 ? 14.277 3.101 23.950 1.00 93.75 179 LEU A N 1
ATOM 1329 C CA . LEU A 1 179 ? 14.491 4.095 22.900 1.00 93.75 179 LEU A CA 1
ATOM 1330 C C . LEU A 1 179 ? 15.717 4.970 23.196 1.00 93.75 179 LEU A C 1
ATOM 1332 O O . LEU A 1 179 ? 15.982 5.280 24.358 1.00 93.75 179 LEU A O 1
ATOM 1336 N N . PRO A 1 180 ? 16.462 5.398 22.164 1.00 93.31 180 PRO A N 1
ATOM 1337 C CA . PRO A 1 180 ? 17.587 6.302 22.348 1.00 93.31 180 PRO A CA 1
ATOM 1338 C C . PRO A 1 180 ? 17.099 7.727 22.633 1.00 93.31 180 PRO A C 1
ATOM 1340 O O . PRO A 1 180 ? 16.194 8.218 21.960 1.00 93.31 180 PRO A O 1
ATOM 1343 N N . ASP A 1 181 ? 17.775 8.438 23.538 1.00 87.50 181 ASP A N 1
ATOM 1344 C CA . ASP A 1 181 ? 17.519 9.871 23.759 1.00 87.50 181 ASP A CA 1
ATOM 1345 C C . ASP A 1 181 ? 17.863 10.707 22.512 1.00 87.50 181 ASP A C 1
ATOM 1347 O O . ASP A 1 181 ? 17.166 11.657 22.156 1.00 87.50 181 ASP A O 1
ATOM 1351 N N . ALA A 1 182 ? 18.952 10.342 21.828 1.00 89.81 182 ALA A N 1
ATOM 1352 C CA . ALA A 1 182 ? 19.403 10.972 20.594 1.00 89.81 182 ALA A CA 1
ATOM 1353 C C . ALA A 1 182 ? 20.084 9.928 19.690 1.00 89.81 182 ALA A C 1
ATOM 1355 O O . ALA A 1 182 ? 21.236 9.567 19.942 1.00 89.81 182 ALA A O 1
ATOM 1356 N N . PRO A 1 183 ? 19.406 9.416 18.647 1.00 93.25 183 PRO A N 1
ATOM 1357 C CA . PRO A 1 183 ? 20.040 8.503 17.704 1.00 93.25 183 PRO A CA 1
ATOM 1358 C C . PRO A 1 183 ? 21.045 9.249 16.817 1.00 93.25 183 PRO A C 1
ATOM 1360 O O . PRO A 1 183 ? 20.902 10.447 16.548 1.00 93.25 183 PRO A O 1
ATOM 1363 N N . ASP A 1 184 ? 22.043 8.525 16.314 1.00 94.00 184 ASP A N 1
ATOM 1364 C CA . ASP A 1 184 ? 22.941 9.051 15.291 1.00 94.00 184 ASP A CA 1
ATOM 1365 C C . ASP A 1 184 ? 22.226 9.103 13.935 1.00 94.00 184 ASP A C 1
ATOM 1367 O O . ASP A 1 184 ? 22.144 8.126 13.193 1.00 94.00 184 ASP A O 1
ATOM 1371 N N . TRP A 1 185 ? 21.693 10.278 13.614 1.00 96.38 185 TRP A N 1
ATOM 1372 C CA . TRP A 1 185 ? 20.952 10.521 12.380 1.00 96.38 185 TRP A CA 1
ATOM 1373 C C . TRP A 1 185 ? 21.808 10.462 11.111 1.00 96.38 185 TRP A C 1
ATOM 1375 O O . TRP A 1 185 ? 21.239 10.482 10.024 1.00 96.38 185 TRP A O 1
ATOM 1385 N N . THR A 1 186 ? 23.142 10.448 11.209 1.00 95.38 186 THR A N 1
ATOM 1386 C CA . THR A 1 186 ? 24.016 10.517 10.023 1.00 95.38 186 THR A CA 1
ATOM 1387 C C . THR A 1 186 ? 23.990 9.239 9.187 1.00 95.38 186 THR A C 1
ATOM 1389 O O . THR A 1 186 ? 24.195 9.299 7.976 1.00 95.38 186 THR A O 1
ATOM 1392 N N . HIS A 1 187 ? 23.684 8.105 9.818 1.00 93.69 187 HIS A N 1
ATOM 1393 C CA . HIS A 1 187 ? 23.645 6.789 9.183 1.00 93.69 187 HIS A CA 1
ATOM 1394 C C . HIS A 1 187 ? 22.223 6.275 8.923 1.00 93.69 187 HIS A C 1
ATOM 1396 O O . HIS A 1 187 ? 22.061 5.219 8.321 1.00 93.69 187 HIS A O 1
ATOM 1402 N N . ILE A 1 188 ? 21.194 7.014 9.352 1.00 98.31 188 ILE A N 1
ATOM 1403 C CA . ILE A 1 188 ? 19.796 6.611 9.183 1.00 98.31 188 ILE A CA 1
ATOM 1404 C C . ILE A 1 188 ? 19.248 7.236 7.907 1.00 98.31 188 ILE A C 1
ATOM 1406 O O . ILE A 1 188 ? 19.156 8.461 7.796 1.00 98.31 188 ILE A O 1
ATOM 1410 N N . HIS A 1 189 ? 18.840 6.401 6.959 1.00 98.31 189 HIS A N 1
ATOM 1411 C CA . HIS A 1 189 ? 18.224 6.865 5.724 1.00 98.31 189 HIS A CA 1
ATOM 1412 C C . HIS A 1 189 ? 17.301 5.812 5.110 1.00 98.31 189 HIS A C 1
ATOM 1414 O O . HIS A 1 189 ? 17.403 4.614 5.374 1.00 98.31 189 HIS A O 1
ATOM 1420 N N . ASP A 1 190 ? 16.402 6.278 4.249 1.00 98.50 190 ASP A N 1
ATOM 1421 C CA . ASP A 1 190 ? 15.579 5.406 3.418 1.00 98.50 190 ASP A CA 1
ATOM 1422 C C . ASP A 1 190 ? 16.408 4.906 2.217 1.00 98.50 190 ASP A C 1
ATOM 1424 O O . ASP A 1 190 ? 17.350 5.566 1.766 1.00 98.50 190 ASP A O 1
ATOM 1428 N N . ILE A 1 191 ? 16.038 3.753 1.666 1.00 98.75 191 ILE A N 1
ATOM 1429 C CA . ILE A 1 191 ? 16.504 3.261 0.358 1.00 98.75 191 ILE A CA 1
ATOM 1430 C C . ILE A 1 191 ? 15.398 3.455 -0.691 1.00 98.75 191 ILE A C 1
ATOM 1432 O O . ILE A 1 191 ? 14.236 3.638 -0.312 1.00 98.75 191 ILE A O 1
ATOM 1436 N N . PRO A 1 192 ? 15.703 3.379 -2.001 1.00 98.69 192 PRO A N 1
ATOM 1437 C CA . PRO A 1 192 ? 14.681 3.321 -3.039 1.00 98.69 192 PRO A CA 1
ATOM 1438 C C . PRO A 1 192 ? 13.683 2.180 -2.800 1.00 98.69 192 PRO A C 1
ATOM 1440 O O . PRO A 1 192 ? 14.062 1.014 -2.678 1.00 98.69 192 PRO A O 1
ATOM 1443 N N . LEU A 1 193 ? 12.401 2.526 -2.764 1.00 98.88 193 LEU A N 1
ATOM 1444 C CA . LEU A 1 193 ? 11.292 1.644 -2.444 1.00 98.88 193 LEU A CA 1
ATOM 1445 C C . LEU A 1 193 ? 10.122 1.856 -3.413 1.00 98.88 193 LEU A C 1
ATOM 1447 O O . LEU A 1 193 ? 9.636 2.977 -3.598 1.00 98.88 193 LEU A O 1
ATOM 1451 N N . ALA A 1 194 ? 9.634 0.753 -3.986 1.00 98.88 194 ALA A N 1
ATOM 1452 C CA . ALA A 1 194 ? 8.387 0.714 -4.741 1.00 98.88 194 ALA A CA 1
ATOM 1453 C C . ALA A 1 194 ? 7.317 -0.139 -4.046 1.00 98.88 194 ALA A C 1
ATOM 1455 O O . ALA A 1 194 ? 7.597 -1.224 -3.536 1.00 98.88 194 ALA A O 1
ATOM 1456 N N . LEU A 1 195 ? 6.070 0.329 -4.084 1.00 98.88 195 LEU A N 1
ATOM 1457 C CA . LEU A 1 195 ? 4.890 -0.455 -3.720 1.00 98.88 195 LEU A CA 1
ATOM 1458 C C . LEU A 1 195 ? 4.231 -1.010 -4.982 1.00 98.88 195 LEU A C 1
ATOM 1460 O O . LEU A 1 195 ? 4.121 -0.307 -5.982 1.00 98.88 195 LEU A O 1
ATOM 1464 N N . VAL A 1 196 ? 3.735 -2.242 -4.937 1.00 98.81 196 VAL A N 1
ATOM 1465 C CA . VAL A 1 196 ? 2.982 -2.847 -6.040 1.00 98.81 196 VAL A CA 1
ATOM 1466 C C . VAL A 1 196 ? 1.671 -3.404 -5.512 1.00 98.81 196 VAL A C 1
ATOM 1468 O O . VAL A 1 196 ? 1.646 -4.292 -4.660 1.00 98.81 196 VAL A O 1
ATOM 1471 N N . THR A 1 197 ? 0.561 -2.911 -6.047 1.00 98.56 197 THR A N 1
ATOM 1472 C CA . THR A 1 197 ? -0.777 -3.420 -5.756 1.00 98.56 197 THR A CA 1
ATOM 1473 C C . THR A 1 197 ? -1.574 -3.632 -7.040 1.00 98.56 197 THR A C 1
ATOM 1475 O O . THR A 1 197 ? -1.183 -3.231 -8.132 1.00 98.56 197 THR A O 1
ATOM 1478 N N . GLY A 1 198 ? -2.691 -4.338 -6.920 1.00 97.62 198 GLY A N 1
ATOM 1479 C CA . GLY A 1 198 ? -3.453 -4.821 -8.066 1.00 97.62 198 GLY A CA 1
ATOM 1480 C C . GLY A 1 198 ? -4.336 -6.004 -7.712 1.00 97.62 198 GLY A C 1
ATOM 1481 O O . GLY A 1 198 ? -4.191 -6.600 -6.636 1.00 97.62 198 GLY A O 1
ATOM 1482 N N . THR A 1 199 ? -5.298 -6.345 -8.562 1.00 96.94 199 THR A N 1
ATOM 1483 C CA . THR A 1 199 ? -5.974 -7.644 -8.454 1.00 96.94 199 THR A CA 1
ATOM 1484 C C . THR A 1 199 ? -5.027 -8.718 -8.980 1.00 96.94 199 THR A C 1
ATOM 1486 O O . THR A 1 199 ? -4.600 -9.574 -8.208 1.00 96.94 199 THR A O 1
ATOM 1489 N N . ASN A 1 200 ? -4.542 -8.570 -10.213 1.00 96.44 200 ASN A N 1
ATOM 1490 C CA . ASN A 1 200 ? -3.624 -9.511 -10.858 1.00 96.44 200 ASN A CA 1
ATOM 1491 C C . ASN A 1 200 ? -2.291 -8.841 -11.240 1.00 96.44 200 ASN A C 1
ATOM 1493 O O . ASN A 1 200 ? -2.210 -7.620 -11.327 1.00 96.44 200 ASN A O 1
ATOM 1497 N N . GLY A 1 201 ? -1.230 -9.625 -11.452 1.00 96.06 201 GLY A N 1
ATOM 1498 C CA . GLY A 1 201 ? 0.071 -9.125 -11.936 1.00 96.06 201 GLY A CA 1
ATOM 1499 C C . GLY A 1 201 ? 1.040 -8.605 -10.865 1.00 96.06 201 GLY A C 1
ATOM 1500 O O . GLY A 1 201 ? 2.226 -8.481 -11.148 1.00 96.06 201 GLY A O 1
ATOM 1501 N N . LYS A 1 202 ? 0.582 -8.396 -9.619 1.00 97.12 202 LYS A N 1
ATOM 1502 C CA . LYS A 1 202 ? 1.407 -7.898 -8.499 1.00 97.12 202 LYS A CA 1
ATOM 1503 C C . LYS A 1 202 ? 2.749 -8.623 -8.366 1.00 97.12 202 LYS A C 1
ATOM 1505 O O . LYS A 1 202 ? 3.794 -8.003 -8.508 1.00 97.12 202 LYS A O 1
ATOM 1510 N N . THR A 1 203 ? 2.712 -9.939 -8.163 1.00 96.06 203 THR A N 1
ATOM 1511 C CA . THR A 1 203 ? 3.914 -10.752 -7.940 1.00 96.06 203 THR A CA 1
ATOM 1512 C C . THR A 1 203 ? 4.902 -10.665 -9.104 1.00 96.06 203 THR A C 1
ATOM 1514 O O . THR A 1 203 ? 6.102 -10.528 -8.885 1.00 96.06 203 THR A O 1
ATOM 1517 N N . THR A 1 204 ? 4.416 -10.710 -10.349 1.00 97.31 204 THR A N 1
ATOM 1518 C CA . THR A 1 204 ? 5.274 -10.609 -11.540 1.00 97.31 204 THR A CA 1
ATOM 1519 C C . THR A 1 204 ? 5.905 -9.225 -11.652 1.00 97.31 204 THR A C 1
ATOM 1521 O O . THR A 1 204 ? 7.114 -9.132 -11.834 1.00 97.31 204 THR A O 1
ATOM 1524 N N . THR A 1 205 ? 5.134 -8.158 -11.449 1.00 98.62 205 THR A N 1
ATOM 1525 C CA . THR A 1 205 ? 5.646 -6.781 -11.434 1.00 98.62 205 THR A CA 1
ATOM 1526 C C . THR A 1 205 ? 6.675 -6.572 -10.320 1.00 98.62 205 THR A C 1
ATOM 1528 O O . THR A 1 205 ? 7.748 -6.030 -10.573 1.00 98.62 205 THR A O 1
ATOM 1531 N N . THR A 1 206 ? 6.414 -7.072 -9.109 1.00 98.38 206 THR A N 1
ATOM 1532 C CA . THR A 1 206 ? 7.355 -7.016 -7.980 1.00 98.38 206 THR A CA 1
ATOM 1533 C C . THR A 1 206 ? 8.678 -7.714 -8.309 1.00 98.38 206 THR A C 1
ATOM 1535 O O . THR A 1 206 ? 9.753 -7.156 -8.083 1.00 98.38 206 THR A O 1
ATOM 1538 N N . ARG A 1 207 ? 8.614 -8.921 -8.887 1.00 97.88 207 ARG A N 1
ATOM 1539 C CA . ARG A 1 207 ? 9.795 -9.699 -9.296 1.00 97.88 207 ARG A CA 1
ATOM 1540 C C . ARG A 1 207 ? 10.578 -9.017 -10.419 1.00 97.88 207 ARG A C 1
ATOM 1542 O O . ARG A 1 207 ? 11.804 -8.997 -10.354 1.00 97.88 207 ARG A O 1
ATOM 1549 N N . LEU A 1 208 ? 9.892 -8.413 -11.392 1.00 98.62 208 LEU A N 1
ATOM 1550 C CA . LEU A 1 208 ? 10.524 -7.642 -12.465 1.00 98.62 208 LEU A CA 1
ATOM 1551 C C . LEU A 1 208 ? 11.307 -6.445 -11.919 1.00 98.62 208 LEU A C 1
ATOM 1553 O O . LEU A 1 208 ? 12.472 -6.284 -12.268 1.00 98.62 208 LEU A O 1
ATOM 1557 N N . ILE A 1 209 ? 10.712 -5.639 -11.033 1.00 98.81 209 ILE A N 1
ATOM 1558 C CA . ILE A 1 209 ? 11.397 -4.473 -10.447 1.00 98.81 209 ILE A CA 1
ATOM 1559 C C . ILE A 1 209 ? 12.626 -4.922 -9.640 1.00 98.81 209 ILE A C 1
ATOM 1561 O O . ILE A 1 209 ? 13.700 -4.333 -9.773 1.00 98.81 209 ILE A O 1
ATOM 1565 N N . ALA A 1 210 ? 12.511 -5.999 -8.855 1.00 98.50 210 ALA A N 1
ATOM 1566 C CA . ALA A 1 210 ? 13.647 -6.545 -8.114 1.00 98.50 210 ALA A CA 1
ATOM 1567 C C . ALA A 1 210 ? 14.766 -7.036 -9.054 1.00 98.50 210 ALA A C 1
ATOM 1569 O O . ALA A 1 210 ? 15.932 -6.713 -8.833 1.00 98.50 210 ALA A O 1
ATOM 1570 N N . ALA A 1 211 ? 14.420 -7.737 -10.140 1.00 98.50 211 ALA A N 1
ATOM 1571 C CA . ALA A 1 211 ? 15.380 -8.181 -11.153 1.00 98.50 211 ALA A CA 1
ATOM 1572 C C . ALA A 1 211 ? 16.066 -7.002 -11.870 1.00 98.50 211 ALA A C 1
ATOM 1574 O O . ALA A 1 211 ? 17.260 -7.064 -12.157 1.00 98.50 211 ALA A O 1
ATOM 1575 N N . MET A 1 212 ? 15.349 -5.899 -12.118 1.00 98.75 212 MET A N 1
ATOM 1576 C CA . MET A 1 212 ? 15.928 -4.658 -12.654 1.00 98.75 212 MET A CA 1
ATOM 1577 C C . MET A 1 212 ? 16.933 -4.038 -11.674 1.00 98.75 212 MET A C 1
ATOM 1579 O O . MET A 1 212 ? 18.003 -3.599 -12.096 1.00 98.75 212 MET A O 1
ATOM 1583 N N . GLY A 1 213 ? 16.630 -4.049 -10.371 1.00 98.69 213 GLY A N 1
ATOM 1584 C CA . GLY A 1 213 ? 17.559 -3.618 -9.323 1.00 98.69 213 GLY A CA 1
ATOM 1585 C C . GLY A 1 213 ? 18.826 -4.478 -9.270 1.00 98.69 213 GLY A C 1
ATOM 1586 O O . GLY A 1 213 ? 19.933 -3.939 -9.267 1.00 98.69 213 GLY A O 1
ATOM 1587 N N . GLN A 1 214 ? 18.680 -5.805 -9.326 1.00 98.31 214 GLN A N 1
ATOM 1588 C CA . GLN A 1 214 ? 19.812 -6.740 -9.398 1.00 98.31 214 GLN A CA 1
ATOM 1589 C C . GLN A 1 214 ? 20.659 -6.512 -10.659 1.00 98.31 214 GLN A C 1
ATOM 1591 O O . GLN A 1 214 ? 21.884 -6.437 -10.582 1.00 98.31 214 GLN A O 1
ATOM 1596 N N . ALA A 1 215 ? 20.023 -6.327 -11.821 1.00 98.50 215 ALA A N 1
ATOM 1597 C CA . ALA A 1 215 ? 20.717 -6.019 -13.071 1.00 98.50 215 ALA A CA 1
ATOM 1598 C C . ALA A 1 215 ? 21.476 -4.680 -13.016 1.00 98.50 215 ALA A C 1
ATOM 1600 O O . ALA A 1 215 ? 22.474 -4.514 -13.716 1.00 98.50 215 ALA A O 1
ATOM 1601 N N . ALA A 1 216 ? 21.030 -3.740 -12.176 1.00 98.50 216 ALA A N 1
ATOM 1602 C CA . ALA A 1 216 ? 21.711 -2.477 -11.900 1.00 98.50 216 ALA A CA 1
ATOM 1603 C C . ALA A 1 216 ? 22.841 -2.597 -10.856 1.00 98.50 216 ALA A C 1
ATOM 1605 O O . ALA A 1 216 ? 23.430 -1.583 -10.481 1.00 98.50 216 ALA A O 1
ATOM 1606 N N . GLY A 1 217 ? 23.149 -3.810 -10.385 1.00 98.19 217 GLY A N 1
ATOM 1607 C CA . GLY A 1 217 ? 24.197 -4.064 -9.398 1.00 98.19 217 GLY A CA 1
ATOM 1608 C C . GLY A 1 217 ? 23.814 -3.680 -7.969 1.00 98.19 217 GLY A C 1
ATOM 1609 O O . GLY A 1 217 ? 24.706 -3.425 -7.167 1.00 98.19 217 GLY A O 1
ATOM 1610 N N . ARG A 1 218 ? 22.513 -3.598 -7.656 1.00 98.50 218 ARG A N 1
ATOM 1611 C CA . ARG A 1 218 ? 22.013 -3.367 -6.293 1.00 98.50 218 ARG A CA 1
ATOM 1612 C C . ARG A 1 218 ? 21.697 -4.682 -5.597 1.00 98.50 218 ARG A C 1
ATOM 1614 O O . ARG A 1 218 ? 21.196 -5.616 -6.229 1.00 98.50 218 ARG A O 1
ATOM 1621 N N . VAL A 1 219 ? 21.852 -4.710 -4.277 1.00 98.62 219 VAL A N 1
ATOM 1622 C CA . VAL A 1 219 ? 21.220 -5.728 -3.430 1.00 98.62 219 VAL A CA 1
ATOM 1623 C C . VAL A 1 219 ? 19.726 -5.413 -3.332 1.00 98.62 219 VAL A C 1
ATOM 1625 O O . VAL A 1 219 ? 19.254 -4.753 -2.405 1.00 98.62 219 VAL A O 1
ATOM 1628 N N . ALA A 1 220 ? 18.974 -5.838 -4.347 1.00 98.56 220 ALA A N 1
ATOM 1629 C CA . ALA A 1 220 ? 17.529 -5.663 -4.392 1.00 98.56 220 ALA A CA 1
ATOM 1630 C C . ALA A 1 220 ? 16.806 -6.796 -3.656 1.00 98.56 220 ALA A C 1
ATOM 1632 O O . ALA A 1 220 ? 17.245 -7.947 -3.664 1.00 98.56 220 ALA A O 1
ATOM 1633 N N . GLY A 1 221 ? 15.665 -6.481 -3.056 1.00 98.50 221 GLY A N 1
ATOM 1634 C CA . GLY A 1 221 ? 14.840 -7.446 -2.347 1.00 98.50 221 GLY A CA 1
ATOM 1635 C C . GLY A 1 221 ? 13.355 -7.158 -2.491 1.00 98.50 221 GLY A C 1
ATOM 1636 O O . GLY A 1 221 ? 12.944 -6.087 -2.945 1.00 98.50 221 GLY A O 1
ATOM 1637 N N . LEU A 1 222 ? 12.543 -8.150 -2.137 1.00 98.31 222 LEU A N 1
ATOM 1638 C CA . LEU A 1 222 ? 11.099 -8.068 -2.276 1.00 98.31 222 LEU A CA 1
ATOM 1639 C C . LEU A 1 222 ? 10.338 -8.824 -1.192 1.00 98.31 222 LEU A C 1
ATOM 1641 O O . LEU A 1 222 ? 10.801 -9.855 -0.704 1.00 98.31 222 LEU A O 1
ATOM 1645 N N . SER A 1 223 ? 9.136 -8.340 -0.883 1.00 97.62 223 SER A N 1
ATOM 1646 C CA . SER A 1 223 ? 8.111 -9.093 -0.158 1.00 97.62 223 SER A CA 1
ATOM 1647 C C . SER A 1 223 ? 6.959 -9.407 -1.110 1.00 97.62 223 SER A C 1
ATOM 1649 O O . SER A 1 223 ? 6.553 -8.563 -1.910 1.00 97.62 223 SER A O 1
ATOM 1651 N N . SER A 1 224 ? 6.450 -10.634 -1.056 1.00 93.94 224 SER A N 1
ATOM 1652 C CA . SER A 1 224 ? 5.408 -11.139 -1.959 1.00 93.94 224 SER A CA 1
ATOM 1653 C C . SER A 1 224 ? 4.419 -12.039 -1.227 1.00 93.94 224 SER A C 1
ATOM 1655 O O . SER A 1 224 ? 4.584 -12.319 -0.043 1.00 93.94 224 SER A O 1
ATOM 1657 N N . THR A 1 225 ? 3.417 -12.548 -1.940 1.00 88.62 225 THR A N 1
ATOM 1658 C CA . THR A 1 225 ? 2.502 -13.584 -1.429 1.00 88.62 225 THR A CA 1
ATOM 1659 C C . THR A 1 225 ? 3.157 -14.957 -1.214 1.00 88.62 225 THR A C 1
ATOM 1661 O O . THR A 1 225 ? 2.471 -15.887 -0.805 1.00 88.62 225 THR A O 1
ATOM 1664 N N . GLU A 1 226 ? 4.444 -15.128 -1.538 1.00 90.19 226 GLU A N 1
ATOM 1665 C CA . GLU A 1 226 ? 5.121 -16.435 -1.490 1.00 90.19 226 GLU A CA 1
ATOM 1666 C C . GLU A 1 226 ? 6.379 -16.445 -0.611 1.00 90.19 226 GLU A C 1
ATOM 1668 O O . GLU A 1 226 ? 6.741 -17.490 -0.065 1.00 90.19 226 GLU A O 1
ATOM 1673 N N . PHE A 1 227 ? 7.071 -15.310 -0.494 1.00 95.44 227 PHE A N 1
ATOM 1674 C CA . PHE A 1 227 ? 8.304 -15.189 0.281 1.00 95.44 227 PHE A CA 1
ATOM 1675 C C . PHE A 1 227 ? 8.727 -13.734 0.502 1.00 95.44 227 PHE A C 1
ATOM 1677 O O . PHE A 1 227 ? 8.280 -12.818 -0.203 1.00 95.44 227 PHE A O 1
ATOM 1684 N N . VAL A 1 228 ? 9.677 -13.565 1.423 1.00 98.06 228 VAL A N 1
ATOM 1685 C CA . VAL A 1 228 ? 10.556 -12.395 1.527 1.00 98.06 228 VAL A CA 1
ATOM 1686 C C . VAL A 1 228 ? 11.963 -12.786 1.081 1.00 98.06 228 VAL A C 1
ATOM 1688 O O . VAL A 1 228 ? 12.479 -13.820 1.505 1.00 98.06 228 VAL A O 1
ATOM 1691 N N . ARG A 1 229 ? 12.585 -11.983 0.212 1.00 98.00 229 ARG A N 1
ATOM 1692 C CA . ARG A 1 229 ? 13.917 -12.256 -0.353 1.00 98.00 229 ARG A CA 1
ATOM 1693 C C . ARG A 1 229 ? 14.789 -11.004 -0.371 1.00 98.00 229 ARG A C 1
ATOM 1695 O O . ARG A 1 229 ? 14.308 -9.952 -0.784 1.00 98.00 229 ARG A O 1
ATOM 1702 N N . VAL A 1 230 ? 16.063 -11.141 -0.003 1.00 98.56 230 VAL A N 1
ATOM 1703 C CA . VAL A 1 230 ? 17.102 -10.098 -0.088 1.00 98.56 230 VAL A CA 1
ATOM 1704 C C . VAL A 1 230 ? 18.251 -10.622 -0.941 1.00 98.56 230 VAL A C 1
ATOM 1706 O O . VAL A 1 230 ? 18.847 -11.650 -0.624 1.00 98.56 230 VAL A O 1
ATOM 1709 N N . GLY A 1 231 ? 18.547 -9.944 -2.052 1.00 96.62 231 GLY A N 1
ATOM 1710 C CA . GLY A 1 231 ? 19.430 -10.500 -3.074 1.00 96.62 231 GLY A CA 1
ATOM 1711 C C . GLY A 1 231 ? 18.874 -11.837 -3.572 1.00 96.62 231 GLY A C 1
ATOM 1712 O O . GLY A 1 231 ? 17.733 -11.904 -4.036 1.00 96.62 231 GLY A O 1
ATOM 1713 N N . ASP A 1 232 ? 19.663 -12.898 -3.422 1.00 93.69 232 ASP A N 1
ATOM 1714 C CA . ASP A 1 232 ? 19.276 -14.263 -3.795 1.00 93.69 232 ASP A CA 1
ATOM 1715 C C . ASP A 1 232 ? 18.791 -15.107 -2.600 1.00 93.69 232 ASP A C 1
ATOM 1717 O O . ASP A 1 232 ? 18.306 -16.224 -2.786 1.00 93.69 232 ASP A O 1
ATOM 1721 N N . GLU A 1 233 ? 18.872 -14.583 -1.372 1.00 97.50 233 GLU A N 1
ATOM 1722 C CA . GLU A 1 233 ? 18.507 -15.309 -0.154 1.00 97.50 233 GLU A CA 1
ATOM 1723 C C . GLU A 1 233 ? 17.038 -15.091 0.217 1.00 97.50 233 GLU A C 1
ATOM 1725 O O . GLU A 1 233 ? 16.587 -13.965 0.434 1.00 97.50 233 GLU A O 1
ATOM 1730 N N . ILE A 1 234 ? 16.288 -16.188 0.328 1.00 97.31 234 ILE A N 1
ATOM 1731 C CA . ILE A 1 234 ? 14.929 -16.177 0.874 1.00 97.31 234 ILE A CA 1
ATOM 1732 C C . ILE A 1 234 ? 15.029 -16.157 2.398 1.00 97.31 234 ILE A C 1
ATOM 1734 O O . ILE A 1 234 ? 15.480 -17.134 2.989 1.00 97.31 234 ILE A O 1
ATOM 1738 N N . LEU A 1 235 ? 14.576 -15.062 3.009 1.00 97.38 235 LEU A N 1
ATOM 1739 C CA . LEU A 1 235 ? 14.547 -14.905 4.463 1.00 97.38 235 LEU A CA 1
ATOM 1740 C C . LEU A 1 235 ? 13.444 -15.755 5.091 1.00 97.38 235 LEU A C 1
ATOM 1742 O O . LEU A 1 235 ? 13.651 -16.363 6.135 1.00 97.38 235 LEU A O 1
ATOM 1746 N N . ASP A 1 236 ? 12.275 -15.792 4.446 1.00 97.38 236 ASP A N 1
ATOM 1747 C CA . ASP A 1 236 ? 11.160 -16.634 4.868 1.00 97.38 236 ASP A CA 1
ATOM 1748 C C . ASP A 1 236 ? 10.162 -16.900 3.727 1.00 97.38 236 ASP A C 1
ATOM 1750 O O . ASP A 1 236 ? 10.107 -16.156 2.740 1.00 97.38 236 ASP A O 1
ATOM 1754 N N . ARG A 1 237 ? 9.364 -17.965 3.861 1.00 95.88 237 ARG A N 1
ATOM 1755 C CA . ARG A 1 237 ? 8.339 -18.406 2.903 1.00 95.88 237 ARG A CA 1
ATOM 1756 C C . ARG A 1 237 ? 6.943 -18.320 3.513 1.00 95.88 237 ARG A C 1
ATOM 1758 O O . ARG A 1 237 ? 6.709 -18.779 4.622 1.00 95.88 237 ARG A O 1
ATOM 1765 N N . GLY A 1 238 ? 5.997 -17.792 2.745 1.00 92.94 238 GLY A N 1
ATOM 1766 C CA . GLY A 1 238 ? 4.616 -17.572 3.174 1.00 92.94 238 GLY A CA 1
ATOM 1767 C C . GLY A 1 238 ? 4.012 -16.323 2.538 1.00 92.94 238 GLY A C 1
ATOM 1768 O O . GLY A 1 238 ? 4.670 -15.631 1.758 1.00 92.94 238 GLY A O 1
ATOM 1769 N N . ASP A 1 239 ? 2.757 -16.024 2.877 1.00 91.38 239 ASP A N 1
ATOM 1770 C CA . ASP A 1 239 ? 2.112 -14.791 2.424 1.00 91.38 239 ASP A CA 1
ATOM 1771 C C . ASP A 1 239 ? 2.612 -13.584 3.227 1.00 91.38 239 ASP A C 1
ATOM 1773 O O . ASP A 1 239 ? 2.186 -13.321 4.353 1.00 91.38 239 ASP A O 1
ATOM 1777 N N . TYR A 1 240 ? 3.502 -12.828 2.591 1.00 92.00 240 TYR A N 1
ATOM 1778 C CA . TYR A 1 240 ? 4.142 -11.632 3.115 1.00 92.00 240 TYR A CA 1
ATOM 1779 C C . TYR A 1 240 ? 3.712 -10.359 2.363 1.00 92.00 240 TYR A C 1
ATOM 1781 O O . TYR A 1 240 ? 4.423 -9.351 2.362 1.00 92.00 240 TYR A O 1
ATOM 1789 N N . SER A 1 241 ? 2.513 -10.362 1.766 1.00 89.19 241 SER A N 1
ATOM 1790 C CA . SER A 1 241 ? 1.940 -9.240 1.001 1.00 89.19 241 SER A CA 1
ATOM 1791 C C . SER A 1 241 ? 1.318 -8.121 1.869 1.00 89.19 241 SER A C 1
ATOM 1793 O O . SER A 1 241 ? 0.263 -7.550 1.563 1.00 89.19 241 SER A O 1
ATOM 1795 N N . GLY A 1 242 ? 1.966 -7.801 2.994 1.00 90.56 242 GLY A N 1
ATOM 1796 C CA . GLY A 1 242 ? 1.512 -6.812 3.974 1.00 90.56 242 GLY A CA 1
ATOM 1797 C C . GLY A 1 242 ? 2.608 -6.382 4.961 1.00 90.56 242 GLY A C 1
ATOM 1798 O O . GLY A 1 242 ? 3.782 -6.695 4.753 1.00 90.56 242 GLY A O 1
ATOM 1799 N N . PRO A 1 243 ? 2.257 -5.685 6.062 1.00 90.94 243 PRO A N 1
ATOM 1800 C CA . PRO A 1 243 ? 3.254 -5.049 6.931 1.00 90.94 243 PRO A CA 1
ATOM 1801 C C . PRO A 1 243 ? 4.285 -5.959 7.590 1.00 90.94 243 PRO A C 1
ATOM 1803 O O . PRO A 1 243 ? 5.416 -5.530 7.785 1.00 90.94 243 PRO A O 1
ATOM 1806 N N . ALA A 1 244 ? 3.949 -7.218 7.878 1.00 91.62 244 ALA A N 1
ATOM 1807 C CA . ALA A 1 244 ? 4.932 -8.168 8.396 1.00 91.62 244 ALA A CA 1
ATOM 1808 C C . ALA A 1 244 ? 6.072 -8.424 7.392 1.00 91.62 244 ALA A C 1
ATOM 1810 O O . ALA A 1 244 ? 7.240 -8.365 7.766 1.00 91.62 244 ALA A O 1
ATOM 1811 N N . GLY A 1 245 ? 5.735 -8.622 6.113 1.00 95.19 245 GLY A N 1
ATOM 1812 C CA . GLY A 1 245 ? 6.716 -8.845 5.050 1.00 95.19 245 GLY A CA 1
ATOM 1813 C C . GLY A 1 245 ? 7.568 -7.617 4.773 1.00 95.19 245 GLY A C 1
ATOM 1814 O O . GLY A 1 245 ? 8.781 -7.728 4.618 1.00 95.19 245 GLY A O 1
ATOM 1815 N N . ALA A 1 246 ? 6.942 -6.439 4.786 1.00 96.56 246 ALA A N 1
ATOM 1816 C CA . ALA A 1 246 ? 7.652 -5.176 4.644 1.00 96.56 246 ALA A CA 1
ATOM 1817 C C . ALA A 1 246 ? 8.662 -4.949 5.772 1.00 96.56 246 ALA A C 1
ATOM 1819 O O . ALA A 1 246 ? 9.798 -4.584 5.495 1.00 96.56 246 ALA A O 1
ATOM 1820 N N . ARG A 1 247 ? 8.289 -5.222 7.029 1.00 95.44 247 ARG A N 1
ATOM 1821 C CA . ARG A 1 247 ? 9.214 -5.122 8.166 1.00 95.44 247 ARG A CA 1
ATOM 1822 C C . ARG A 1 247 ? 10.369 -6.102 8.066 1.00 95.44 247 ARG A C 1
ATOM 1824 O O . ARG A 1 247 ? 11.506 -5.695 8.269 1.00 95.44 247 ARG A O 1
ATOM 1831 N N . LEU A 1 248 ? 10.082 -7.368 7.755 1.00 96.75 248 LEU A N 1
ATOM 1832 C CA . LEU A 1 248 ? 11.118 -8.390 7.609 1.00 96.75 248 LEU A CA 1
ATOM 1833 C C . LEU A 1 248 ? 12.126 -7.998 6.522 1.00 96.75 248 LEU A C 1
ATOM 1835 O O . LEU A 1 248 ? 13.326 -8.104 6.737 1.00 96.75 248 LEU A O 1
ATOM 1839 N N . LEU A 1 249 ? 11.637 -7.489 5.387 1.00 98.50 249 LEU A N 1
ATOM 1840 C CA . LEU A 1 249 ? 12.483 -7.043 4.286 1.00 98.50 249 LEU A CA 1
ATOM 1841 C C . LEU A 1 249 ? 13.293 -5.792 4.648 1.00 98.50 249 LEU A C 1
ATOM 1843 O O . LEU A 1 249 ? 14.515 -5.788 4.551 1.00 98.50 249 LEU A O 1
ATOM 1847 N N . LEU A 1 250 ? 12.611 -4.716 5.047 1.00 98.50 250 LEU A N 1
ATOM 1848 C CA . LEU A 1 250 ? 13.207 -3.386 5.197 1.00 98.50 250 LEU A CA 1
ATOM 1849 C C . LEU A 1 250 ? 14.126 -3.261 6.420 1.00 98.50 250 LEU A C 1
ATOM 1851 O O . LEU A 1 250 ? 14.826 -2.259 6.532 1.00 98.50 250 LEU A O 1
ATOM 1855 N N . ARG A 1 251 ? 14.145 -4.254 7.315 1.00 97.69 251 ARG A N 1
ATOM 1856 C CA . ARG A 1 251 ? 15.104 -4.346 8.426 1.00 97.69 251 ARG A CA 1
ATOM 1857 C C . ARG A 1 251 ? 16.418 -5.031 8.055 1.00 97.69 251 ARG A C 1
ATOM 1859 O O . ARG A 1 251 ? 17.350 -4.965 8.851 1.00 97.69 251 ARG A O 1
ATOM 1866 N N . ASP A 1 252 ? 16.509 -5.704 6.907 1.00 98.31 252 ASP A N 1
ATOM 1867 C CA . ASP A 1 252 ? 17.739 -6.401 6.524 1.00 98.31 252 ASP A CA 1
ATOM 1868 C C . ASP A 1 252 ? 18.823 -5.388 6.103 1.00 98.31 252 ASP A C 1
ATOM 1870 O O . ASP A 1 252 ? 18.652 -4.697 5.094 1.00 98.31 252 ASP A O 1
ATOM 1874 N N . PRO A 1 253 ? 19.962 -5.304 6.816 1.00 97.88 253 PRO A N 1
ATOM 1875 C CA . PRO A 1 253 ? 20.966 -4.260 6.603 1.00 97.88 253 PRO A CA 1
ATOM 1876 C C . PRO A 1 253 ? 21.722 -4.383 5.274 1.00 97.88 253 PRO A C 1
ATOM 1878 O O . PRO A 1 253 ? 22.498 -3.498 4.922 1.00 97.88 253 PRO A O 1
ATOM 1881 N N . ARG A 1 254 ? 21.536 -5.474 4.522 1.00 98.25 254 ARG A N 1
ATOM 1882 C CA . ARG A 1 254 ? 22.154 -5.652 3.201 1.00 98.25 254 ARG A CA 1
ATOM 1883 C C . ARG A 1 254 ? 21.352 -4.980 2.095 1.00 98.25 254 ARG A C 1
ATOM 1885 O O . ARG A 1 254 ? 21.877 -4.797 1.004 1.00 98.25 254 ARG A O 1
ATOM 1892 N N . LEU A 1 255 ? 20.079 -4.680 2.342 1.00 98.75 255 LEU A N 1
ATOM 1893 C CA . LEU A 1 255 ? 19.134 -4.252 1.320 1.00 98.75 255 LEU A CA 1
ATOM 1894 C C . LEU A 1 255 ? 19.417 -2.820 0.838 1.00 98.75 255 LEU A C 1
ATOM 1896 O O . LEU A 1 255 ? 19.496 -1.890 1.636 1.00 98.75 255 LEU A O 1
ATOM 1900 N N . GLU A 1 256 ? 19.494 -2.639 -0.480 1.00 98.81 256 GLU A N 1
ATOM 1901 C CA . GLU A 1 256 ? 19.764 -1.349 -1.136 1.00 98.81 256 GLU A CA 1
ATOM 1902 C C . GLU A 1 256 ? 18.610 -0.865 -2.029 1.00 98.81 256 GLU A C 1
ATOM 1904 O O . GLU A 1 256 ? 18.575 0.302 -2.414 1.00 98.81 256 GLU A O 1
ATOM 1909 N N . LEU A 1 257 ? 17.677 -1.751 -2.394 1.00 98.81 257 LEU A N 1
ATOM 1910 C CA . LEU A 1 257 ? 16.459 -1.424 -3.141 1.00 98.81 257 LEU A CA 1
ATOM 1911 C C . LEU A 1 257 ? 15.344 -2.392 -2.751 1.00 98.81 257 LEU A C 1
ATOM 1913 O O . LEU A 1 257 ? 15.545 -3.605 -2.757 1.00 98.81 257 LEU A O 1
ATOM 1917 N N . ALA A 1 258 ? 14.158 -1.871 -2.457 1.00 98.75 258 ALA A N 1
ATOM 1918 C CA . ALA A 1 258 ? 13.034 -2.669 -1.988 1.00 98.75 258 ALA A CA 1
ATOM 1919 C C . ALA A 1 258 ? 11.832 -2.609 -2.931 1.00 98.75 258 ALA A C 1
ATOM 1921 O O . ALA A 1 258 ? 11.504 -1.565 -3.500 1.00 98.75 258 ALA A O 1
ATOM 1922 N N . VAL A 1 259 ? 11.120 -3.730 -3.031 1.00 98.81 259 VAL A N 1
ATOM 1923 C CA . VAL A 1 259 ? 9.825 -3.799 -3.710 1.00 98.81 259 VAL A CA 1
ATOM 1924 C C . VAL A 1 259 ? 8.826 -4.540 -2.834 1.00 98.81 259 VAL A C 1
ATOM 1926 O O . VAL A 1 259 ? 9.016 -5.707 -2.501 1.00 98.81 259 VAL A O 1
ATOM 1929 N N . LEU A 1 260 ? 7.744 -3.870 -2.455 1.00 98.69 260 LEU A N 1
ATOM 1930 C CA . LEU A 1 260 ? 6.723 -4.446 -1.589 1.00 98.69 260 LEU A CA 1
ATOM 1931 C C . LEU A 1 260 ? 5.477 -4.776 -2.396 1.00 98.69 260 LEU A C 1
ATOM 1933 O O . LEU A 1 260 ? 4.801 -3.883 -2.909 1.00 98.69 260 LEU A O 1
ATOM 1937 N N . GLU A 1 261 ? 5.127 -6.056 -2.461 1.00 98.19 261 GLU A N 1
ATOM 1938 C CA . GLU A 1 261 ? 3.776 -6.445 -2.837 1.00 98.19 261 GLU A CA 1
ATOM 1939 C C . GLU A 1 261 ? 2.809 -6.086 -1.702 1.00 98.19 261 GLU A C 1
ATOM 1941 O O . GLU A 1 261 ? 2.944 -6.550 -0.571 1.00 98.19 261 GLU A O 1
ATOM 1946 N N . VAL A 1 262 ? 1.810 -5.263 -2.013 1.00 96.44 262 VAL A N 1
ATOM 1947 C CA . VAL A 1 262 ? 0.816 -4.784 -1.052 1.00 96.44 262 VAL A CA 1
ATOM 1948 C C . VAL A 1 262 ? -0.560 -5.287 -1.472 1.00 96.44 262 VAL A C 1
ATOM 1950 O O . VAL A 1 262 ? -1.198 -4.754 -2.388 1.00 96.44 262 VAL A O 1
ATOM 1953 N N . ALA A 1 263 ? -1.043 -6.332 -0.804 1.00 95.19 263 ALA A N 1
ATOM 1954 C CA . ALA A 1 263 ? -2.370 -6.873 -1.054 1.00 95.19 263 ALA A CA 1
ATOM 1955 C C . ALA A 1 263 ? -3.462 -6.041 -0.371 1.00 95.19 263 ALA A C 1
ATOM 1957 O O . ALA A 1 263 ? -3.261 -5.431 0.680 1.00 95.19 263 ALA A O 1
ATOM 1958 N N . ARG A 1 264 ? -4.676 -6.108 -0.928 1.00 95.06 264 ARG A N 1
ATOM 1959 C CA . ARG A 1 264 ? -5.896 -5.500 -0.361 1.00 95.06 264 ARG A CA 1
ATOM 1960 C C . ARG A 1 264 ? -6.088 -5.834 1.122 1.00 95.06 264 ARG A C 1
ATOM 1962 O O . ARG A 1 264 ? -6.400 -4.955 1.914 1.00 95.06 264 ARG A O 1
ATOM 1969 N N . GLY A 1 265 ? -5.840 -7.091 1.498 1.00 93.44 265 GLY A N 1
ATOM 1970 C CA . GLY A 1 265 ? -5.958 -7.560 2.871 1.00 93.44 265 GLY A CA 1
ATOM 1971 C C . GLY A 1 265 ? -4.907 -6.941 3.786 1.00 93.44 265 GLY A C 1
ATOM 1972 O O . GLY A 1 265 ? -5.204 -6.713 4.949 1.00 93.44 265 GLY A O 1
ATOM 1973 N N . GLY A 1 266 ? -3.702 -6.635 3.295 1.00 93.44 266 GLY A N 1
ATOM 1974 C CA . GLY A 1 266 ? -2.698 -5.885 4.054 1.00 93.44 266 GLY A CA 1
ATOM 1975 C C . GLY A 1 266 ? -3.164 -4.456 4.338 1.00 93.44 266 GLY A C 1
ATOM 1976 O O . GLY A 1 266 ? -3.230 -4.058 5.501 1.00 93.44 266 GLY A O 1
ATOM 1977 N N . ILE A 1 267 ? -3.591 -3.743 3.286 1.00 95.88 267 ILE A N 1
ATOM 1978 C CA . ILE A 1 267 ? -4.098 -2.360 3.369 1.00 95.88 267 ILE A CA 1
ATOM 1979 C C . ILE A 1 267 ? -5.271 -2.270 4.344 1.00 95.88 267 ILE A C 1
ATOM 1981 O O . ILE A 1 267 ? -5.274 -1.432 5.242 1.00 95.88 267 ILE A O 1
ATOM 1985 N N . LEU A 1 268 ? -6.269 -3.141 4.178 1.00 95.69 268 LEU A N 1
ATOM 1986 C CA . LEU A 1 268 ? -7.493 -3.089 4.968 1.00 95.69 268 LEU A CA 1
ATOM 1987 C C . LEU A 1 268 ? -7.255 -3.525 6.411 1.00 95.69 268 LEU A C 1
ATOM 1989 O O . LEU A 1 268 ? -7.819 -2.897 7.298 1.00 95.69 268 LEU A O 1
ATOM 1993 N N . ARG A 1 269 ? -6.419 -4.543 6.667 1.00 93.50 269 ARG A N 1
ATOM 1994 C CA . ARG A 1 269 ? -6.203 -5.067 8.028 1.00 93.50 269 ARG A CA 1
ATOM 1995 C C . ARG A 1 269 ? -5.285 -4.207 8.886 1.00 93.50 269 ARG A C 1
ATOM 1997 O O . ARG A 1 269 ? -5.467 -4.175 10.097 1.00 93.50 269 ARG A O 1
ATOM 2004 N N . ARG A 1 270 ? -4.249 -3.607 8.297 1.00 93.62 270 ARG A N 1
ATOM 2005 C CA . ARG A 1 270 ? -3.148 -2.987 9.057 1.00 93.62 270 ARG A CA 1
ATOM 2006 C C . ARG A 1 270 ? -2.682 -1.642 8.497 1.00 93.62 270 ARG A C 1
ATOM 2008 O O . ARG A 1 270 ? -1.808 -1.021 9.098 1.00 93.62 270 ARG A O 1
ATOM 2015 N N . GLY A 1 271 ? -3.267 -1.173 7.397 1.00 95.56 271 GLY A N 1
ATOM 2016 C CA . GLY A 1 271 ? -2.784 -0.003 6.672 1.00 95.56 271 GLY A CA 1
ATOM 2017 C C . GLY A 1 271 ? -1.565 -0.324 5.807 1.00 95.56 271 GLY A C 1
ATOM 2018 O O . GLY A 1 271 ? -1.157 -1.477 5.647 1.00 95.56 271 GLY A O 1
ATOM 2019 N N . LEU A 1 272 ? -1.003 0.720 5.213 1.00 96.94 272 LEU A N 1
ATOM 2020 C CA . LEU A 1 272 ? 0.221 0.656 4.432 1.00 96.94 272 LEU A CA 1
ATOM 2021 C C . LEU A 1 272 ? 1.427 0.526 5.365 1.00 96.94 272 LEU A C 1
ATOM 2023 O O . LEU A 1 272 ? 1.438 1.115 6.446 1.00 96.94 272 LEU A O 1
ATOM 2027 N N . PRO A 1 273 ? 2.441 -0.251 4.954 1.00 93.94 273 PRO A N 1
ATOM 2028 C CA . PRO A 1 273 ? 3.557 -0.599 5.826 1.00 93.94 273 PRO A CA 1
ATOM 2029 C C . PRO A 1 273 ? 4.594 0.510 6.002 1.00 93.94 273 PRO A C 1
ATOM 2031 O O . PRO A 1 273 ? 5.464 0.390 6.856 1.00 93.94 273 PRO A O 1
ATOM 2034 N N . VAL A 1 274 ? 4.520 1.537 5.161 1.00 97.31 274 VAL A N 1
ATOM 2035 C CA . VAL A 1 274 ? 5.512 2.597 5.004 1.00 97.31 274 VAL A CA 1
ATOM 2036 C C . VAL A 1 274 ? 4.795 3.924 4.817 1.00 97.31 274 VAL A C 1
ATOM 2038 O O . VAL A 1 274 ? 3.627 3.959 4.410 1.00 97.31 274 VAL A O 1
ATOM 2041 N N . THR A 1 275 ? 5.491 5.017 5.098 1.00 97.12 275 THR A N 1
ATOM 2042 C CA . THR A 1 275 ? 4.987 6.373 4.850 1.00 97.12 275 THR A CA 1
ATOM 2043 C C . THR A 1 275 ? 5.733 7.080 3.728 1.00 97.12 275 THR A C 1
ATOM 2045 O O . THR A 1 275 ? 5.330 8.175 3.332 1.00 97.12 275 THR A O 1
ATOM 2048 N N . ARG A 1 276 ? 6.805 6.465 3.205 1.00 97.88 276 ARG A N 1
ATOM 2049 C CA . ARG A 1 276 ? 7.667 7.052 2.179 1.00 97.88 276 ARG A CA 1
ATOM 2050 C C . ARG A 1 276 ? 8.140 6.004 1.169 1.00 97.88 276 ARG A C 1
ATOM 2052 O O . ARG A 1 276 ? 9.014 5.190 1.441 1.00 97.88 276 ARG A O 1
ATOM 2059 N N . ALA A 1 277 ? 7.595 6.081 -0.038 1.00 98.44 277 ALA A N 1
ATOM 2060 C CA . ALA A 1 277 ? 8.008 5.321 -1.210 1.00 98.44 277 ALA A CA 1
ATOM 2061 C C . ALA A 1 277 ? 8.200 6.263 -2.405 1.00 98.44 277 ALA A C 1
ATOM 2063 O O . ALA A 1 277 ? 7.464 7.239 -2.568 1.00 98.44 277 ALA A O 1
ATOM 2064 N N . GLN A 1 278 ? 9.178 5.969 -3.257 1.00 98.62 278 GLN A N 1
ATOM 2065 C CA . GLN A 1 278 ? 9.452 6.739 -4.472 1.00 98.62 278 GLN A CA 1
ATOM 2066 C C . GLN A 1 278 ? 8.444 6.411 -5.577 1.00 98.62 278 GLN A C 1
ATOM 2068 O O . GLN A 1 278 ? 8.144 7.269 -6.406 1.00 98.62 278 GLN A O 1
ATOM 2073 N N . ALA A 1 279 ? 7.913 5.186 -5.591 1.00 98.81 279 ALA A N 1
ATOM 2074 C CA . ALA A 1 279 ? 6.957 4.739 -6.595 1.00 98.81 279 ALA A CA 1
ATOM 2075 C C . ALA A 1 279 ? 5.867 3.841 -6.002 1.00 98.81 279 ALA A C 1
ATOM 2077 O O . ALA A 1 279 ? 6.109 3.061 -5.080 1.00 98.81 279 ALA A O 1
ATOM 2078 N N . ALA A 1 280 ? 4.668 3.900 -6.574 1.00 98.81 280 ALA A N 1
ATOM 2079 C CA . ALA A 1 280 ? 3.594 2.961 -6.277 1.00 98.81 280 ALA A CA 1
ATOM 2080 C C . ALA A 1 280 ? 2.875 2.560 -7.567 1.00 98.81 280 ALA A C 1
ATOM 2082 O O . ALA A 1 280 ? 2.340 3.417 -8.259 1.00 98.81 280 ALA A O 1
ATOM 2083 N N . VAL A 1 281 ? 2.851 1.268 -7.888 1.00 98.94 281 VAL A N 1
ATOM 2084 C CA . VAL A 1 281 ? 2.217 0.719 -9.092 1.00 98.94 281 VAL A CA 1
ATOM 2085 C C . VAL A 1 281 ? 0.853 0.137 -8.744 1.00 98.94 281 VAL A C 1
ATOM 2087 O O . VAL A 1 281 ? 0.744 -0.694 -7.840 1.00 98.94 281 VAL A O 1
ATOM 2090 N N . VAL A 1 282 ? -0.176 0.517 -9.502 1.00 98.81 282 VAL A N 1
ATOM 2091 C CA . VAL A 1 282 ? -1.491 -0.136 -9.498 1.00 98.81 282 VAL A CA 1
ATOM 2092 C C . VAL A 1 282 ? -1.689 -0.824 -10.848 1.00 98.81 282 VAL A C 1
ATOM 2094 O O . VAL A 1 282 ? -1.884 -0.155 -11.861 1.00 98.81 282 VAL A O 1
ATOM 2097 N N . THR A 1 283 ? -1.620 -2.159 -10.874 1.00 98.50 283 THR A N 1
ATOM 2098 C CA . THR A 1 283 ? -1.639 -2.930 -12.133 1.00 98.50 283 THR A CA 1
ATOM 2099 C C . THR A 1 283 ? -3.024 -3.000 -12.782 1.00 98.50 283 THR A C 1
ATOM 2101 O O . THR A 1 283 ? -3.157 -2.746 -13.971 1.00 98.50 283 THR A O 1
ATOM 2104 N N . ASN A 1 284 ? -4.049 -3.386 -12.022 1.00 97.88 284 ASN A N 1
ATOM 2105 C CA . ASN A 1 284 ? -5.457 -3.468 -12.435 1.00 97.88 284 ASN A CA 1
ATOM 2106 C C . ASN A 1 284 ? -6.363 -3.693 -11.212 1.00 97.88 284 ASN A C 1
ATOM 2108 O O . ASN A 1 284 ? -5.900 -4.053 -10.119 1.00 97.88 284 ASN A O 1
ATOM 2112 N N . VAL A 1 285 ? -7.667 -3.509 -11.395 1.00 97.62 285 VAL A N 1
ATOM 2113 C CA . VAL A 1 285 ? -8.721 -3.729 -10.408 1.00 97.62 285 VAL A CA 1
ATOM 2114 C C . VAL A 1 285 ? -9.843 -4.545 -11.051 1.00 97.62 285 VAL A C 1
ATOM 2116 O O . VAL A 1 285 ? -10.618 -4.0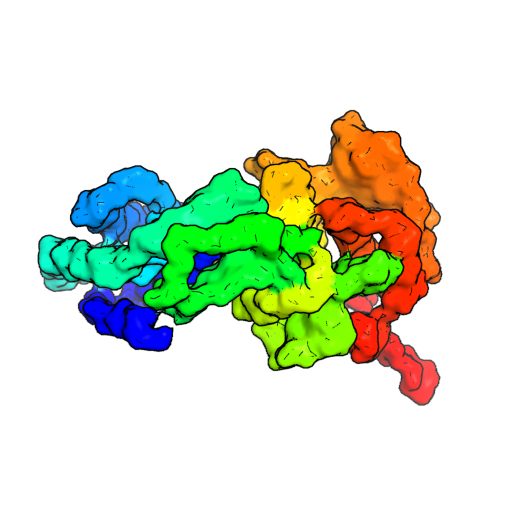67 -11.869 1.00 97.62 285 VAL A O 1
ATOM 2119 N N . ALA A 1 286 ? -9.993 -5.779 -10.588 1.00 96.25 286 ALA A N 1
ATOM 2120 C CA . ALA A 1 286 ? -11.108 -6.649 -10.943 1.00 96.25 286 ALA A CA 1
ATOM 2121 C C . ALA A 1 286 ? -11.787 -7.210 -9.691 1.00 96.25 286 ALA A C 1
ATOM 2123 O O . ALA A 1 286 ? -11.206 -7.179 -8.600 1.00 96.25 286 ALA A O 1
ATOM 2124 N N . ALA A 1 287 ? -13.012 -7.719 -9.863 1.00 94.44 287 ALA A N 1
ATOM 2125 C CA . ALA A 1 287 ? -13.774 -8.364 -8.800 1.00 94.44 287 ALA A CA 1
ATOM 2126 C C . ALA A 1 287 ? -12.986 -9.545 -8.221 1.00 94.44 287 ALA A C 1
ATOM 2128 O O . ALA A 1 287 ? -12.676 -10.509 -8.917 1.00 94.44 287 ALA A O 1
ATOM 2129 N N . ASP A 1 288 ? -12.654 -9.425 -6.945 1.00 90.38 288 ASP A N 1
ATOM 2130 C CA . ASP A 1 288 ? -11.858 -10.373 -6.181 1.00 90.38 288 ASP A CA 1
ATOM 2131 C C . ASP A 1 288 ? -12.112 -10.083 -4.698 1.00 90.38 288 ASP A C 1
ATOM 2133 O O . ASP A 1 288 ? -12.263 -8.915 -4.355 1.00 90.38 288 ASP A O 1
ATOM 2137 N N . HIS A 1 289 ? -12.258 -11.110 -3.858 1.00 87.50 289 HIS A N 1
ATOM 2138 C CA . HIS A 1 289 ? -12.800 -11.083 -2.482 1.00 87.50 289 HIS A CA 1
ATOM 2139 C C . HIS A 1 289 ? -13.611 -9.823 -2.079 1.00 87.50 289 HIS A C 1
ATOM 2141 O O . HIS A 1 289 ? -13.215 -9.050 -1.199 1.00 87.50 289 HIS A O 1
ATOM 2147 N N . LEU A 1 290 ? -14.726 -9.563 -2.765 1.00 93.12 290 LEU A N 1
ATOM 2148 C CA . LEU A 1 290 ? -15.701 -8.545 -2.355 1.00 93.12 290 LEU A CA 1
ATOM 2149 C C . LEU A 1 290 ? -16.492 -9.039 -1.130 1.00 93.12 290 LEU A C 1
ATOM 2151 O O . LEU A 1 290 ? -16.577 -10.241 -0.891 1.00 93.12 290 LEU A O 1
ATOM 2155 N N . GLY A 1 291 ? -17.053 -8.115 -0.350 1.00 92.19 291 GLY A N 1
ATOM 2156 C CA . GLY A 1 291 ? -17.802 -8.396 0.880 1.00 92.19 291 GLY A CA 1
ATOM 2157 C C . GLY A 1 291 ? -16.977 -8.337 2.171 1.00 92.19 291 GLY A C 1
ATOM 2158 O O . GLY A 1 291 ? -17.543 -8.429 3.252 1.00 92.19 291 GLY A O 1
ATOM 2159 N N . GLN A 1 292 ? -15.656 -8.155 2.087 1.00 91.69 292 GLN A N 1
ATOM 2160 C CA . GLN A 1 292 ? -14.775 -8.058 3.258 1.00 91.69 292 GLN A CA 1
ATOM 2161 C C . GLN A 1 292 ? -14.478 -6.597 3.609 1.00 91.69 292 GLN A C 1
ATOM 2163 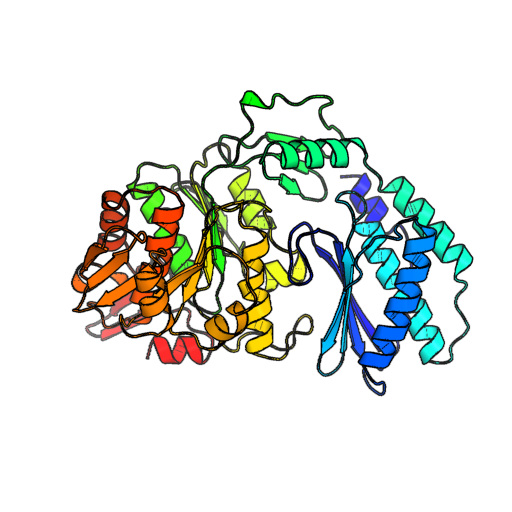O O . GLN A 1 292 ? -14.259 -5.778 2.712 1.00 91.69 292 GLN A O 1
ATOM 2168 N N . TYR A 1 293 ? -14.431 -6.270 4.907 1.00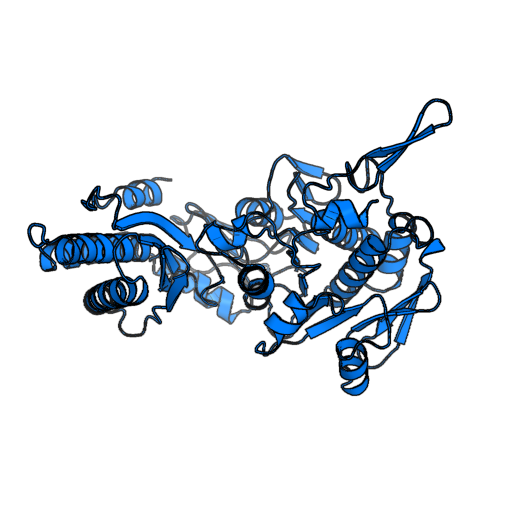 93.94 293 TYR A N 1
ATOM 2169 C CA . TYR A 1 293 ? -14.101 -4.929 5.424 1.00 93.94 293 TYR A CA 1
ATOM 2170 C C . TYR A 1 293 ? -14.964 -3.797 4.821 1.00 93.94 293 TYR A C 1
ATOM 2172 O O . TYR A 1 293 ? -14.510 -2.663 4.633 1.00 93.94 293 TYR A O 1
ATOM 2180 N N . GLY A 1 294 ? -16.209 -4.121 4.460 1.00 93.94 294 GLY A N 1
ATOM 2181 C CA . GLY A 1 294 ? -17.161 -3.192 3.855 1.00 93.94 294 GLY A CA 1
ATOM 2182 C C . GLY A 1 294 ? -16.897 -2.830 2.391 1.00 93.94 294 GLY A C 1
ATOM 2183 O O . GLY A 1 294 ? -17.427 -1.825 1.920 1.00 93.94 294 GLY A O 1
ATOM 2184 N N . ILE A 1 295 ? -16.047 -3.575 1.680 1.00 96.62 295 ILE A N 1
ATOM 2185 C CA . ILE A 1 295 ? -15.750 -3.346 0.258 1.00 96.62 295 ILE A CA 1
ATOM 2186 C C . ILE A 1 295 ? -16.654 -4.237 -0.589 1.00 96.62 295 ILE A C 1
ATOM 2188 O O . ILE A 1 295 ? -16.412 -5.437 -0.712 1.00 96.62 295 ILE A O 1
ATOM 2192 N N . MET A 1 296 ? -17.695 -3.656 -1.179 1.00 96.06 296 MET A N 1
ATOM 2193 C CA . MET A 1 296 ? -18.779 -4.385 -1.846 1.00 96.06 296 MET A CA 1
ATOM 2194 C C . MET A 1 296 ? -18.660 -4.366 -3.370 1.00 96.06 296 MET A C 1
ATOM 2196 O O . MET A 1 296 ? -19.239 -5.211 -4.049 1.00 96.06 296 MET A O 1
ATOM 2200 N N . THR A 1 297 ? -17.909 -3.416 -3.921 1.00 97.12 297 THR A N 1
ATOM 2201 C CA . THR A 1 297 ? -17.834 -3.166 -5.362 1.00 97.12 297 THR A CA 1
ATOM 2202 C C . THR A 1 297 ? -16.397 -3.068 -5.871 1.00 97.12 297 THR A C 1
ATOM 2204 O O . THR A 1 297 ? -15.452 -2.800 -5.130 1.00 97.12 297 THR A O 1
ATOM 2207 N N . VAL A 1 298 ? -16.229 -3.245 -7.184 1.00 97.44 298 VAL A N 1
ATOM 2208 C CA . VAL A 1 298 ? -14.943 -3.034 -7.872 1.00 97.44 298 VAL A CA 1
ATOM 2209 C C . VAL A 1 298 ? -14.480 -1.576 -7.752 1.00 97.44 298 VAL A C 1
ATOM 2211 O O . VAL A 1 298 ? -13.287 -1.330 -7.612 1.00 97.44 298 VAL A O 1
ATOM 2214 N N . ALA A 1 299 ? -15.411 -0.616 -7.747 1.00 96.75 299 ALA A N 1
ATOM 2215 C CA . ALA A 1 299 ? -15.095 0.801 -7.569 1.00 96.75 299 ALA A CA 1
ATOM 2216 C C . ALA A 1 299 ? -14.493 1.084 -6.182 1.00 96.75 299 ALA A C 1
ATOM 2218 O O . ALA A 1 299 ? -13.428 1.686 -6.092 1.00 96.75 299 ALA A O 1
ATOM 2219 N N . GLU A 1 300 ? -15.102 0.568 -5.113 1.00 96.75 300 GLU A N 1
ATOM 2220 C CA . GLU A 1 300 ? -14.547 0.685 -3.755 1.00 96.75 300 GLU A CA 1
ATOM 2221 C C . GLU A 1 300 ? -13.205 -0.051 -3.632 1.00 96.75 300 GLU A C 1
ATOM 2223 O O . GLU A 1 300 ? -12.281 0.420 -2.971 1.00 96.75 300 GLU A O 1
ATOM 2228 N N . LEU A 1 301 ? -13.046 -1.195 -4.309 1.00 97.94 301 LEU A N 1
ATOM 2229 C CA . LEU A 1 301 ? -11.759 -1.886 -4.352 1.00 97.94 301 LEU A CA 1
ATOM 2230 C C . LEU A 1 301 ? -10.677 -1.051 -5.056 1.00 97.94 301 LEU A C 1
ATOM 2232 O O . LEU A 1 301 ? -9.514 -1.111 -4.653 1.00 97.94 301 LEU A O 1
ATOM 2236 N N . ALA A 1 302 ? -11.033 -0.274 -6.080 1.00 98.25 302 ALA A N 1
ATOM 2237 C CA . ALA A 1 302 ? -10.104 0.655 -6.711 1.00 98.25 302 ALA A CA 1
ATOM 2238 C C . ALA A 1 302 ? -9.647 1.719 -5.705 1.00 98.25 302 ALA A C 1
ATOM 2240 O O . ALA A 1 302 ? -8.447 1.922 -5.563 1.00 98.25 302 ALA A O 1
ATOM 2241 N N . GLU A 1 303 ? -10.554 2.307 -4.920 1.00 97.19 303 GLU A N 1
ATOM 2242 C CA . GLU A 1 303 ? -10.193 3.267 -3.861 1.00 97.19 303 GLU A CA 1
ATOM 2243 C C . GLU A 1 303 ? -9.219 2.672 -2.830 1.00 97.19 303 GLU A C 1
ATOM 2245 O O . GLU A 1 303 ? -8.239 3.320 -2.454 1.00 97.19 303 GLU A O 1
ATOM 2250 N N . VAL A 1 304 ? -9.429 1.412 -2.424 1.00 97.69 304 VAL A N 1
ATOM 2251 C CA . VAL A 1 304 ? -8.495 0.682 -1.544 1.00 97.69 304 VAL A CA 1
ATOM 2252 C C . VAL A 1 304 ? -7.120 0.563 -2.179 1.00 97.69 304 VAL A C 1
ATOM 2254 O O . VAL A 1 304 ? -6.118 0.835 -1.529 1.00 97.69 304 VAL A O 1
ATOM 2257 N N . LYS A 1 305 ? -7.046 0.152 -3.445 1.00 98.12 305 LYS A N 1
ATOM 2258 C CA . LYS A 1 305 ? -5.761 -0.020 -4.130 1.00 98.12 305 LYS A CA 1
ATOM 2259 C C . LYS A 1 305 ? -5.056 1.310 -4.350 1.00 98.12 305 LYS A C 1
ATOM 2261 O O . LYS A 1 305 ? -3.856 1.396 -4.126 1.00 98.12 305 LYS A O 1
ATOM 2266 N N . LEU A 1 306 ? -5.790 2.352 -4.730 1.00 98.31 306 LEU A N 1
ATOM 2267 C CA . LEU A 1 306 ? -5.228 3.679 -4.948 1.00 98.31 306 LEU A CA 1
ATOM 2268 C C . LEU A 1 306 ? -4.794 4.342 -3.637 1.00 98.31 306 LEU A C 1
ATOM 2270 O O . LEU A 1 306 ? -4.027 5.298 -3.698 1.00 98.31 306 LEU A O 1
ATOM 2274 N N . SER A 1 307 ? -5.171 3.831 -2.455 1.00 97.69 307 SER A N 1
ATOM 2275 C CA . SER A 1 307 ? -4.691 4.370 -1.175 1.00 97.69 307 SER A CA 1
ATOM 2276 C C . SER A 1 307 ? -3.165 4.339 -1.040 1.00 97.69 307 SER A C 1
ATOM 2278 O O . SER A 1 307 ? -2.633 5.113 -0.248 1.00 97.69 307 SER A O 1
ATOM 2280 N N . VAL A 1 308 ? -2.455 3.510 -1.824 1.00 98.25 308 VAL A N 1
ATOM 2281 C CA . VAL A 1 308 ? -0.978 3.483 -1.898 1.00 98.25 308 VAL A CA 1
ATOM 2282 C C . VAL A 1 308 ? -0.356 4.847 -2.203 1.00 98.25 308 VAL A C 1
ATOM 2284 O O . VAL A 1 308 ? 0.768 5.092 -1.777 1.00 98.25 308 VAL A O 1
ATOM 2287 N N . HIS A 1 309 ? -1.088 5.769 -2.846 1.00 98.31 309 HIS A N 1
ATOM 2288 C CA . HIS A 1 309 ? -0.607 7.137 -3.076 1.00 98.31 309 HIS A CA 1
ATOM 2289 C C . HIS A 1 309 ? -0.248 7.870 -1.775 1.00 98.31 309 HIS A C 1
ATOM 2291 O O . HIS A 1 309 ? 0.605 8.749 -1.781 1.00 98.31 309 HIS A O 1
ATOM 2297 N N . ARG A 1 310 ? -0.878 7.505 -0.649 1.00 97.56 310 ARG A N 1
ATOM 2298 C CA . ARG A 1 310 ? -0.656 8.145 0.657 1.00 97.56 310 ARG A CA 1
ATOM 2299 C C . ARG A 1 310 ? 0.675 7.774 1.300 1.00 97.56 310 ARG A C 1
ATOM 2301 O O . ARG A 1 310 ? 1.060 8.407 2.274 1.00 97.56 310 ARG A O 1
ATOM 2308 N N . ALA A 1 311 ? 1.346 6.750 0.779 1.00 97.44 311 ALA A N 1
ATOM 2309 C CA . ALA A 1 311 ? 2.685 6.362 1.196 1.00 97.44 311 ALA A CA 1
ATOM 2310 C C . ALA A 1 311 ? 3.774 6.918 0.266 1.00 97.44 311 ALA A C 1
ATOM 2312 O O . ALA A 1 311 ? 4.944 6.609 0.459 1.00 97.44 311 ALA A O 1
ATOM 2313 N N . LEU A 1 312 ? 3.424 7.709 -0.756 1.00 98.38 312 LEU A N 1
ATOM 2314 C CA . LEU A 1 312 ? 4.426 8.333 -1.614 1.00 98.38 312 LEU A CA 1
ATOM 2315 C C . LEU A 1 312 ? 5.129 9.466 -0.867 1.00 98.38 312 LEU A C 1
ATOM 2317 O O . LEU A 1 312 ? 4.496 10.312 -0.234 1.00 98.38 312 LEU A O 1
ATOM 2321 N N . MET A 1 313 ? 6.454 9.507 -0.979 1.00 97.06 313 MET A N 1
ATOM 2322 C CA . MET A 1 313 ? 7.226 10.661 -0.526 1.00 97.06 313 MET A CA 1
ATOM 2323 C C . MET A 1 313 ? 6.927 11.895 -1.401 1.00 97.06 313 MET A C 1
ATOM 2325 O O . MET A 1 313 ? 6.417 11.744 -2.515 1.00 97.06 313 MET A O 1
ATOM 2329 N N . PRO A 1 314 ? 7.271 13.122 -0.967 1.00 95.25 314 PRO A N 1
ATOM 2330 C CA . PRO A 1 314 ? 7.164 14.300 -1.826 1.00 95.25 314 PRO A CA 1
ATOM 2331 C C . PRO A 1 314 ? 7.891 14.092 -3.164 1.00 95.25 314 PRO A C 1
ATOM 2333 O O . PRO A 1 314 ? 9.074 13.757 -3.180 1.00 95.25 314 PRO A O 1
ATOM 2336 N N . GLY A 1 315 ? 7.173 14.269 -4.277 1.00 93.75 315 GLY A N 1
ATOM 2337 C CA . GLY A 1 315 ? 7.684 14.014 -5.630 1.00 93.75 315 GLY A CA 1
ATOM 2338 C C . GLY A 1 315 ? 7.666 12.545 -6.077 1.00 93.75 315 GLY A C 1
ATOM 2339 O O . GLY A 1 315 ? 8.053 12.267 -7.208 1.00 93.75 315 GLY A O 1
ATOM 2340 N N . GLY A 1 316 ? 7.209 11.618 -5.228 1.00 97.69 316 GLY A N 1
ATOM 2341 C CA . GLY A 1 316 ? 7.008 10.215 -5.588 1.00 97.69 316 GLY A CA 1
ATOM 2342 C C . GLY A 1 316 ? 5.934 10.036 -6.665 1.00 97.69 316 GLY A C 1
ATOM 2343 O O . GLY A 1 316 ? 5.040 10.871 -6.820 1.00 97.69 316 GLY A O 1
ATOM 2344 N N . LEU A 1 317 ? 6.031 8.937 -7.413 1.00 98.31 317 LEU A N 1
ATOM 2345 C CA . LEU A 1 317 ? 5.245 8.699 -8.621 1.00 98.31 317 LEU A CA 1
ATOM 2346 C C . LEU A 1 317 ? 4.193 7.604 -8.415 1.00 98.31 317 LEU A C 1
ATOM 2348 O O . LEU A 1 317 ? 4.518 6.459 -8.088 1.00 98.31 317 LEU A O 1
ATOM 2352 N N . LEU A 1 318 ? 2.927 7.936 -8.661 1.00 98.88 318 LEU A N 1
ATOM 2353 C CA . LEU A 1 318 ? 1.845 6.960 -8.741 1.00 98.88 318 LEU A CA 1
ATOM 2354 C C . LEU A 1 318 ? 1.740 6.436 -10.179 1.00 98.88 318 LEU A C 1
ATOM 2356 O O . LEU A 1 318 ? 1.445 7.188 -11.100 1.00 98.88 318 LEU A O 1
ATOM 2360 N N . ILE A 1 319 ? 1.979 5.147 -10.384 1.00 98.94 319 ILE A N 1
ATOM 2361 C CA . ILE A 1 319 ? 2.024 4.516 -11.705 1.00 98.94 319 ILE A CA 1
ATOM 2362 C C . ILE A 1 319 ? 0.740 3.719 -11.917 1.00 98.94 319 ILE A C 1
ATOM 2364 O O . ILE A 1 319 ? 0.476 2.757 -11.193 1.00 98.94 319 ILE A O 1
ATOM 2368 N N . LEU A 1 320 ? -0.067 4.124 -12.896 1.00 98.94 320 LEU A N 1
ATOM 2369 C CA . LEU A 1 320 ? -1.434 3.636 -13.075 1.00 98.94 320 LEU A CA 1
ATOM 2370 C C . LEU A 1 320 ? -1.662 3.056 -14.472 1.00 98.94 320 LEU A C 1
ATOM 2372 O O . LEU A 1 320 ? -1.189 3.605 -15.467 1.00 98.94 320 LEU A O 1
ATOM 2376 N N . ASN A 1 321 ? -2.442 1.977 -14.536 1.00 98.81 321 ASN A N 1
ATOM 2377 C CA . ASN A 1 321 ? -2.900 1.403 -15.796 1.00 98.81 321 ASN A CA 1
ATOM 2378 C C . ASN A 1 321 ? -4.033 2.245 -16.401 1.00 98.81 321 ASN A C 1
ATOM 2380 O O . ASN A 1 321 ? -5.106 2.358 -15.807 1.00 98.81 321 ASN A O 1
ATOM 2384 N N . ALA A 1 322 ? -3.805 2.818 -17.580 1.00 98.69 322 ALA A N 1
ATOM 2385 C CA . ALA A 1 322 ? -4.804 3.574 -18.330 1.00 98.69 322 ALA A CA 1
ATOM 2386 C C . ALA A 1 322 ? -5.825 2.675 -19.045 1.00 98.69 322 ALA A C 1
ATOM 2388 O O . ALA A 1 322 ? -6.899 3.154 -19.407 1.00 98.69 322 ALA A O 1
ATOM 2389 N N . ASP A 1 323 ? -5.523 1.385 -19.209 1.00 98.38 323 ASP A N 1
ATOM 2390 C CA . ASP A 1 323 ? -6.436 0.413 -19.817 1.00 98.38 323 ASP A CA 1
ATOM 2391 C C . ASP A 1 323 ? -7.492 -0.099 -18.823 1.00 98.38 323 ASP A C 1
ATOM 2393 O O . ASP A 1 323 ? -8.432 -0.787 -19.220 1.00 98.38 323 ASP A O 1
ATOM 2397 N N . ASP A 1 324 ? -7.378 0.261 -17.537 1.00 98.31 324 ASP A N 1
ATOM 2398 C CA . ASP A 1 324 ? -8.319 -0.115 -16.484 1.00 98.31 324 ASP A CA 1
ATOM 2399 C C . ASP A 1 324 ? -9.285 1.043 -16.138 1.00 98.31 324 ASP A C 1
ATOM 2401 O O . ASP A 1 324 ? -8.905 2.016 -15.472 1.00 98.31 324 ASP A O 1
ATOM 2405 N N . PRO A 1 325 ? -10.577 0.951 -16.517 1.00 97.38 325 PRO A N 1
ATOM 2406 C CA . PRO A 1 325 ? -11.538 2.025 -16.278 1.00 97.38 325 PRO A CA 1
ATOM 2407 C C . PRO A 1 325 ? -11.849 2.281 -14.798 1.00 97.38 325 PRO A C 1
ATOM 2409 O O . PRO A 1 325 ? -12.340 3.362 -14.461 1.00 97.38 325 PRO A O 1
ATOM 2412 N N . ALA A 1 326 ? -11.649 1.299 -13.912 1.00 97.81 326 ALA A N 1
ATOM 2413 C CA . ALA A 1 326 ? -11.866 1.476 -12.480 1.00 97.81 326 ALA A CA 1
ATOM 2414 C C . ALA A 1 326 ? -10.708 2.267 -11.860 1.00 97.81 326 ALA A C 1
ATOM 2416 O O . ALA A 1 326 ? -10.960 3.188 -11.082 1.00 97.81 326 ALA A O 1
ATOM 2417 N N . VAL A 1 327 ? -9.468 1.979 -12.271 1.00 98.38 327 VAL A N 1
ATOM 2418 C CA . VAL A 1 327 ? -8.276 2.755 -11.889 1.00 98.38 327 VAL A CA 1
ATOM 2419 C C . VAL A 1 327 ? -8.392 4.200 -12.370 1.00 98.38 327 VAL A C 1
ATOM 2421 O O . VAL A 1 327 ? -8.277 5.119 -11.560 1.00 98.38 327 VAL A O 1
ATOM 2424 N N . VAL A 1 328 ? -8.699 4.405 -13.656 1.00 98.38 328 VAL A N 1
ATOM 2425 C CA . VAL A 1 328 ? -8.858 5.743 -14.253 1.00 98.38 328 VAL A CA 1
ATOM 2426 C C . VAL A 1 328 ? -9.918 6.572 -13.529 1.00 98.38 328 VAL A C 1
ATOM 2428 O O . VAL A 1 328 ? -9.721 7.754 -13.256 1.00 98.38 328 VAL A O 1
ATOM 2431 N N . ARG A 1 329 ? -11.063 5.967 -13.201 1.00 98.00 329 ARG A N 1
ATOM 2432 C CA . ARG A 1 329 ? -12.149 6.664 -12.502 1.00 98.00 329 ARG A CA 1
ATOM 2433 C C . ARG A 1 329 ? -11.781 6.993 -11.061 1.00 98.00 329 ARG A C 1
ATOM 2435 O O . ARG A 1 329 ? -12.081 8.086 -10.595 1.00 98.00 329 ARG A O 1
ATOM 2442 N N . ALA A 1 330 ? -11.147 6.061 -10.354 1.00 97.19 330 ALA A N 1
ATOM 2443 C CA . ALA A 1 330 ? -10.759 6.267 -8.965 1.00 97.19 330 ALA A CA 1
ATOM 2444 C C . ALA A 1 330 ? -9.632 7.305 -8.823 1.00 97.19 330 ALA A C 1
ATOM 2446 O O . ALA A 1 330 ? -9.505 7.910 -7.763 1.00 97.19 330 ALA A O 1
ATOM 2447 N N . SER A 1 331 ? -8.833 7.559 -9.864 1.00 97.56 331 SER A N 1
ATOM 2448 C CA . SER A 1 331 ? -7.712 8.501 -9.789 1.00 97.56 331 SER A CA 1
ATOM 2449 C C . SER A 1 331 ? -8.097 9.972 -9.963 1.00 97.56 331 SER A C 1
ATOM 2451 O O . SER A 1 331 ? -7.268 10.837 -9.699 1.00 97.56 331 SER A O 1
ATOM 2453 N N . THR A 1 332 ? -9.319 10.297 -10.405 1.00 95.50 332 THR A N 1
ATOM 2454 C CA . THR A 1 332 ? -9.693 11.664 -10.837 1.00 95.50 332 THR A CA 1
ATOM 2455 C C . THR A 1 332 ? -9.602 12.732 -9.746 1.00 95.50 332 THR A C 1
ATOM 2457 O O . THR A 1 332 ? -9.578 13.917 -10.058 1.00 95.50 332 THR A O 1
ATOM 2460 N N . HIS A 1 333 ? -9.588 12.331 -8.475 1.00 91.75 333 HIS A N 1
ATOM 2461 C CA . HIS A 1 333 ? -9.511 13.228 -7.320 1.00 91.75 333 HIS A CA 1
ATOM 2462 C C . HIS A 1 333 ? -8.121 13.248 -6.663 1.00 91.75 333 HIS A C 1
ATOM 2464 O O . HIS A 1 333 ? -7.939 13.904 -5.637 1.00 91.75 333 HIS A O 1
ATOM 2470 N N . LEU A 1 334 ? -7.148 12.513 -7.211 1.00 95.31 334 LEU A N 1
ATOM 2471 C CA . LEU A 1 334 ? -5.810 12.424 -6.640 1.00 95.31 334 LEU A CA 1
ATOM 2472 C C . LEU A 1 334 ? -4.937 13.589 -7.103 1.00 95.31 334 LEU A C 1
ATOM 2474 O O . LEU A 1 334 ? -4.760 13.820 -8.295 1.00 95.31 334 LEU A O 1
ATOM 2478 N N . ALA A 1 335 ? -4.341 14.284 -6.137 1.00 92.25 335 ALA A N 1
ATOM 2479 C CA . ALA A 1 335 ? -3.407 15.382 -6.361 1.00 92.25 335 ALA A CA 1
ATOM 2480 C C . ALA A 1 335 ? -1.958 14.923 -6.114 1.00 92.25 335 ALA A C 1
ATOM 2482 O O . ALA A 1 335 ? -1.275 15.429 -5.227 1.00 92.25 335 ALA A O 1
ATOM 2483 N N . VAL A 1 336 ? -1.508 13.922 -6.873 1.00 95.81 336 VAL A N 1
ATOM 2484 C CA . VAL A 1 336 ? -0.130 13.399 -6.837 1.00 95.81 336 VAL A CA 1
ATOM 2485 C C . VAL A 1 336 ? 0.432 13.296 -8.257 1.00 95.81 336 VAL A C 1
ATOM 2487 O O . VAL A 1 336 ? -0.356 13.207 -9.200 1.00 95.81 336 VAL A O 1
ATOM 2490 N N . PRO A 1 337 ? 1.763 13.288 -8.449 1.00 97.31 337 PRO A N 1
ATOM 2491 C CA . PRO A 1 337 ? 2.351 12.968 -9.745 1.00 97.31 337 PRO A CA 1
ATOM 2492 C C . PRO A 1 337 ? 1.911 11.574 -10.206 1.00 97.31 337 PRO A C 1
ATOM 2494 O O . PRO A 1 337 ? 2.107 10.591 -9.488 1.00 97.31 337 PRO A O 1
ATOM 2497 N N . ILE A 1 338 ? 1.320 11.492 -11.399 1.00 98.44 338 ILE A N 1
ATOM 2498 C CA . ILE A 1 338 ? 0.868 10.233 -11.997 1.00 98.44 338 ILE A CA 1
ATOM 2499 C C . ILE A 1 338 ? 1.674 9.951 -13.262 1.00 98.44 338 ILE A C 1
ATOM 2501 O O . ILE A 1 338 ? 1.811 10.831 -14.111 1.00 98.44 338 ILE A O 1
ATOM 2505 N N . ALA A 1 339 ? 2.145 8.711 -13.403 1.00 98.69 339 ALA A N 1
ATOM 2506 C CA . ALA A 1 339 ? 2.604 8.170 -14.672 1.00 98.69 339 ALA A CA 1
ATOM 2507 C C . ALA A 1 339 ? 1.663 7.080 -15.169 1.00 98.69 339 ALA A C 1
ATOM 2509 O O . ALA A 1 339 ? 1.430 6.072 -14.503 1.00 98.69 339 ALA A O 1
ATOM 2510 N N . TRP A 1 340 ? 1.132 7.281 -16.367 1.00 98.81 340 TRP A N 1
ATOM 2511 C CA . TRP A 1 340 ? 0.221 6.332 -16.990 1.00 98.81 340 TRP A CA 1
ATOM 2512 C C . TRP A 1 340 ? 0.983 5.291 -17.796 1.00 98.81 340 TRP A C 1
ATOM 2514 O O . TRP A 1 340 ? 1.961 5.627 -18.467 1.00 98.81 340 TRP A O 1
ATOM 2524 N N . PHE A 1 341 ? 0.503 4.048 -17.773 1.00 98.88 341 PHE A N 1
ATOM 2525 C CA . PHE A 1 341 ? 0.878 3.053 -18.767 1.00 98.88 341 PHE A CA 1
ATOM 2526 C C . PHE A 1 341 ? -0.318 2.470 -19.512 1.00 98.88 341 PHE A C 1
ATOM 2528 O O . PHE A 1 341 ? -1.413 2.416 -18.963 1.00 98.88 341 PHE A O 1
ATOM 2535 N N . SER A 1 342 ? -0.110 2.044 -20.757 1.00 98.81 342 SER A N 1
ATOM 2536 C CA . SER A 1 342 ? -1.163 1.467 -21.602 1.00 98.81 342 SER A CA 1
ATOM 2537 C C . SER A 1 342 ? -0.594 0.552 -22.682 1.00 98.81 342 SER A C 1
ATOM 2539 O O . SER A 1 342 ? 0.544 0.700 -23.124 1.00 98.81 342 SER A O 1
ATOM 2541 N N . LEU A 1 343 ? -1.418 -0.352 -23.190 1.00 98.50 343 LEU A N 1
ATOM 2542 C CA . LEU A 1 343 ? -1.170 -1.095 -24.415 1.00 98.50 343 LEU A CA 1
ATOM 2543 C C . LEU A 1 343 ? -1.471 -0.294 -25.695 1.00 98.50 343 LEU A C 1
ATOM 2545 O O . LEU A 1 343 ? -1.387 -0.860 -26.787 1.00 98.50 343 LEU A O 1
ATOM 2549 N N . SER A 1 344 ? -1.850 0.980 -25.579 1.00 97.50 344 SER A N 1
ATOM 2550 C CA . SER A 1 344 ? -2.142 1.869 -26.701 1.00 97.50 344 SER A CA 1
ATOM 2551 C C . SER A 1 344 ? -1.602 3.291 -26.468 1.00 97.50 344 SER A C 1
ATOM 2553 O O . SER A 1 344 ? -1.833 3.867 -25.400 1.00 97.50 344 SER A O 1
ATOM 2555 N N . PRO A 1 345 ? -0.939 3.906 -27.470 1.00 96.94 345 PRO A N 1
ATOM 2556 C CA . PRO A 1 345 ? -0.519 5.308 -27.399 1.00 96.94 345 PRO A CA 1
ATOM 2557 C C . PRO A 1 345 ? -1.698 6.294 -27.407 1.00 96.94 345 PRO A C 1
ATOM 2559 O O . PRO A 1 345 ? -1.520 7.454 -27.034 1.00 96.94 345 PRO A O 1
ATOM 2562 N N . ASP A 1 346 ? -2.880 5.839 -27.832 1.00 96.50 346 ASP A N 1
ATOM 2563 C CA . ASP A 1 346 ? -4.041 6.685 -28.131 1.00 96.50 346 ASP A CA 1
ATOM 2564 C C . ASP A 1 346 ? -5.028 6.801 -26.960 1.00 96.50 346 ASP A C 1
ATOM 2566 O O . ASP A 1 346 ? -6.081 7.430 -27.083 1.00 96.50 346 ASP A O 1
ATOM 2570 N N . THR A 1 347 ? -4.730 6.189 -25.809 1.00 97.88 347 THR A N 1
ATOM 2571 C CA . THR A 1 347 ? -5.559 6.397 -24.616 1.00 97.88 347 THR A CA 1
ATOM 2572 C C . THR A 1 347 ? -5.492 7.858 -24.178 1.00 97.88 347 THR A C 1
ATOM 2574 O O . THR A 1 347 ? -4.439 8.500 -24.226 1.00 97.88 347 THR A O 1
ATOM 2577 N N . ALA A 1 348 ? -6.623 8.395 -23.708 1.00 98.00 348 ALA A N 1
ATOM 2578 C CA . ALA A 1 348 ? -6.717 9.795 -23.292 1.00 98.00 348 ALA A CA 1
ATOM 2579 C C . ALA A 1 348 ? -5.679 10.150 -22.213 1.00 98.00 348 ALA A C 1
ATOM 2581 O O . ALA A 1 348 ? -5.152 11.257 -22.192 1.00 98.00 348 ALA A O 1
ATOM 2582 N N . GLN A 1 349 ? -5.361 9.195 -21.341 1.00 98.44 349 GLN A N 1
ATOM 2583 C CA . GLN A 1 349 ? -4.377 9.315 -20.273 1.00 98.44 349 GLN A CA 1
ATOM 2584 C C . GLN A 1 349 ? -2.949 9.442 -20.813 1.00 98.44 349 GLN A C 1
ATOM 2586 O O . GLN A 1 349 ? -2.214 10.316 -20.358 1.00 98.44 349 GLN A O 1
ATOM 2591 N N . ILE A 1 350 ? -2.559 8.606 -21.784 1.00 98.50 350 ILE A N 1
ATOM 2592 C CA . ILE A 1 350 ? -1.228 8.670 -22.402 1.00 98.50 350 ILE A CA 1
ATOM 2593 C C . ILE A 1 350 ? -1.084 9.944 -23.231 1.00 98.50 350 ILE A C 1
ATOM 2595 O O . ILE A 1 350 ? -0.084 10.645 -23.086 1.00 98.50 350 ILE A O 1
ATOM 2599 N N . ALA A 1 351 ? -2.088 10.288 -24.041 1.00 97.56 351 ALA A N 1
ATOM 2600 C CA . ALA A 1 351 ? -2.090 11.528 -24.814 1.00 97.56 351 ALA A CA 1
ATOM 2601 C C . ALA A 1 351 ? -1.953 12.760 -23.901 1.00 97.56 351 ALA A C 1
ATOM 2603 O O . ALA A 1 351 ? -1.034 13.558 -24.074 1.00 97.56 351 ALA A O 1
ATOM 2604 N N . ALA A 1 352 ? -2.784 12.858 -22.856 1.00 97.50 352 ALA A N 1
ATOM 2605 C CA . ALA A 1 352 ? -2.724 13.965 -21.905 1.00 97.50 352 ALA A CA 1
ATOM 2606 C C . ALA A 1 352 ? -1.392 14.022 -21.141 1.00 97.50 352 ALA A C 1
ATOM 2608 O O . ALA A 1 352 ? -0.860 15.111 -20.935 1.00 97.50 352 ALA A O 1
ATOM 2609 N N . ALA A 1 353 ? -0.833 12.875 -20.735 1.00 97.69 353 ALA A N 1
ATOM 2610 C CA . ALA A 1 353 ? 0.468 12.830 -20.073 1.00 97.69 353 ALA A CA 1
ATOM 2611 C C . ALA A 1 353 ? 1.581 13.362 -20.987 1.00 97.69 353 ALA A C 1
ATOM 2613 O O . ALA A 1 353 ? 2.394 14.172 -20.550 1.00 97.69 353 ALA A O 1
ATOM 2614 N N . ARG A 1 354 ? 1.583 12.970 -22.265 1.00 96.62 354 ARG A N 1
ATOM 2615 C CA . ARG A 1 354 ? 2.552 13.452 -23.260 1.00 96.62 354 ARG A CA 1
ATOM 2616 C C . ARG A 1 354 ? 2.423 14.954 -23.498 1.00 96.62 354 ARG A C 1
ATOM 2618 O O . ARG A 1 354 ? 3.434 15.649 -23.474 1.00 96.62 354 ARG A O 1
ATOM 2625 N N . ASP A 1 355 ? 1.200 15.455 -23.654 1.00 96.25 355 ASP A N 1
ATOM 2626 C CA . ASP A 1 355 ? 0.936 16.885 -23.859 1.00 96.25 355 ASP A CA 1
ATOM 2627 C C . ASP A 1 355 ? 1.375 17.735 -22.656 1.00 96.25 355 ASP A C 1
ATOM 2629 O O . ASP A 1 355 ? 1.843 18.862 -22.812 1.00 96.25 355 A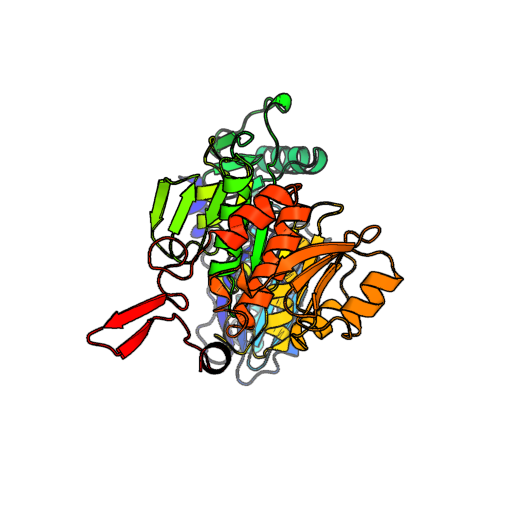SP A O 1
ATOM 2633 N N . GLN A 1 356 ? 1.258 17.184 -21.446 1.00 96.00 356 GLN A N 1
ATOM 2634 C CA . GLN A 1 356 ? 1.662 17.840 -20.200 1.00 96.00 356 GLN A CA 1
ATOM 2635 C C . GLN A 1 356 ? 3.153 17.668 -19.876 1.00 96.00 356 GLN A C 1
ATOM 2637 O O . GLN A 1 356 ? 3.618 18.209 -18.872 1.00 96.00 356 GLN A O 1
ATOM 2642 N N . GLY A 1 357 ? 3.908 16.911 -20.680 1.00 96.06 357 GLY A N 1
ATOM 2643 C CA . GLY A 1 357 ? 5.293 16.561 -20.365 1.00 96.06 357 GLY A CA 1
ATOM 2644 C C . GLY A 1 357 ? 5.418 15.760 -19.064 1.00 96.06 357 GLY A C 1
ATOM 2645 O O . GLY A 1 357 ? 6.378 15.936 -18.315 1.00 96.06 357 GLY A O 1
ATOM 2646 N N . ALA A 1 358 ? 4.434 14.911 -18.768 1.00 96.62 358 ALA A N 1
ATOM 2647 C CA . ALA A 1 358 ? 4.447 13.980 -17.648 1.00 96.62 358 ALA A CA 1
ATOM 2648 C C . ALA A 1 358 ? 5.038 12.625 -18.069 1.00 96.62 358 ALA A C 1
ATOM 2650 O O . ALA A 1 358 ? 4.950 12.209 -19.228 1.00 96.62 358 ALA A O 1
ATOM 2651 N N . ALA A 1 359 ? 5.627 11.912 -17.108 1.00 97.69 359 ALA A N 1
ATOM 2652 C CA . ALA A 1 359 ? 6.138 10.570 -17.350 1.00 97.69 359 ALA A CA 1
ATOM 2653 C C . ALA A 1 359 ? 4.996 9.610 -17.728 1.00 97.69 359 ALA A C 1
ATOM 2655 O O . ALA A 1 359 ? 3.915 9.652 -17.146 1.00 97.69 359 ALA A O 1
ATOM 2656 N N . CYS A 1 360 ? 5.227 8.734 -18.701 1.00 98.69 360 CYS A N 1
ATOM 2657 C CA . CYS A 1 360 ? 4.259 7.724 -19.132 1.00 98.69 360 CYS A CA 1
ATOM 2658 C C . CYS A 1 360 ? 4.949 6.603 -19.917 1.00 98.69 360 CYS A C 1
ATOM 2660 O O . CYS A 1 360 ? 6.114 6.724 -20.294 1.00 98.69 360 CYS A O 1
ATOM 2662 N N . GLY A 1 361 ? 4.252 5.497 -20.160 1.00 98.75 361 GLY A N 1
ATOM 2663 C CA . GLY A 1 361 ? 4.748 4.399 -20.984 1.00 98.75 361 GLY A CA 1
ATOM 2664 C C . GLY A 1 361 ? 3.642 3.774 -21.817 1.00 98.75 361 GLY A C 1
ATOM 2665 O O . GLY A 1 361 ? 2.499 3.708 -21.389 1.00 98.75 361 GLY A O 1
ATOM 2666 N N . TRP A 1 362 ? 3.948 3.304 -23.014 1.00 98.75 362 TRP A N 1
ATOM 2667 C CA . TRP A 1 362 ? 2.951 2.652 -23.851 1.00 98.75 362 TRP A CA 1
ATOM 2668 C C . TRP A 1 362 ? 3.550 1.539 -24.702 1.00 98.75 362 TRP A C 1
ATOM 2670 O O . TRP A 1 362 ? 4.761 1.468 -24.920 1.00 98.75 362 TRP A O 1
ATOM 2680 N N . PHE A 1 363 ? 2.686 0.645 -25.170 1.00 98.50 363 PHE A N 1
ATOM 2681 C CA . PHE A 1 363 ? 3.021 -0.318 -26.208 1.00 98.50 363 PHE A CA 1
ATOM 2682 C C . PHE A 1 363 ? 2.701 0.261 -27.585 1.00 98.50 363 PHE A C 1
ATOM 2684 O O . PHE A 1 363 ? 1.586 0.715 -27.829 1.00 98.50 363 PHE A O 1
ATOM 2691 N N . GLU A 1 364 ? 3.663 0.215 -28.500 1.00 97.25 364 GLU A N 1
ATOM 2692 C CA . GLU A 1 364 ? 3.483 0.671 -29.877 1.00 97.25 364 GLU A CA 1
ATOM 2693 C C . GLU A 1 364 ? 4.420 -0.098 -30.811 1.00 97.25 364 GLU A C 1
ATOM 2695 O O . GLU A 1 364 ? 5.585 -0.331 -30.492 1.00 97.25 364 GLU A O 1
ATOM 2700 N N . ASN A 1 365 ? 3.905 -0.532 -31.966 1.00 96.31 365 ASN A N 1
ATOM 2701 C CA . ASN A 1 365 ? 4.680 -1.203 -33.018 1.00 96.31 365 ASN A CA 1
ATOM 2702 C C . ASN A 1 365 ? 5.534 -2.395 -32.534 1.00 96.31 365 ASN A C 1
ATOM 2704 O O . ASN A 1 365 ? 6.643 -2.616 -33.018 1.00 96.31 365 ASN A O 1
ATOM 2708 N N . GLY A 1 366 ? 5.026 -3.180 -31.575 1.00 97.69 366 GLY A N 1
ATOM 2709 C CA . GLY A 1 366 ? 5.748 -4.333 -31.028 1.00 97.69 366 GLY A CA 1
ATOM 2710 C C . GLY A 1 366 ? 6.802 -3.969 -29.977 1.00 97.69 366 GLY A C 1
ATOM 2711 O O . GLY A 1 366 ? 7.662 -4.797 -29.674 1.00 97.69 366 GLY A O 1
ATOM 2712 N N . ARG A 1 367 ? 6.774 -2.749 -29.432 1.00 98.50 367 ARG A N 1
ATOM 2713 C CA . ARG A 1 367 ? 7.821 -2.222 -28.550 1.00 98.50 367 ARG A CA 1
ATOM 2714 C C . ARG A 1 367 ? 7.230 -1.579 -27.302 1.00 98.50 367 ARG A C 1
ATOM 2716 O O . ARG A 1 367 ? 6.143 -1.010 -27.337 1.00 98.50 367 ARG A O 1
ATOM 2723 N N . ILE A 1 368 ? 7.956 -1.706 -26.197 1.00 98.75 368 ILE A N 1
ATOM 2724 C CA . ILE A 1 368 ? 7.704 -0.975 -24.955 1.00 98.75 368 ILE A CA 1
ATOM 2725 C C . ILE A 1 368 ? 8.399 0.377 -25.089 1.00 98.75 368 ILE A C 1
ATOM 2727 O O . ILE A 1 368 ? 9.619 0.435 -25.257 1.00 98.75 368 ILE A O 1
ATOM 2731 N N . VAL A 1 369 ? 7.626 1.453 -25.011 1.00 98.75 369 VAL A N 1
ATOM 2732 C CA . VAL A 1 369 ? 8.101 2.832 -25.136 1.00 98.75 369 VAL A CA 1
ATOM 2733 C C . VAL A 1 369 ? 7.837 3.559 -23.829 1.00 98.75 369 VAL A C 1
ATOM 2735 O O . VAL A 1 369 ? 6.761 3.429 -23.253 1.00 98.75 369 VAL A O 1
ATOM 2738 N N . LEU A 1 370 ? 8.816 4.318 -23.344 1.00 98.56 370 LEU A N 1
ATOM 2739 C CA . LEU A 1 370 ? 8.700 5.106 -22.120 1.00 98.56 370 LEU A CA 1
ATOM 2740 C C . LEU A 1 370 ? 9.035 6.571 -22.393 1.00 98.56 370 LEU A C 1
ATOM 2742 O O . LEU A 1 370 ? 9.947 6.869 -23.160 1.00 98.56 370 LEU A O 1
ATOM 2746 N N . SER A 1 371 ? 8.382 7.486 -21.689 1.00 97.62 371 SER A N 1
ATOM 2747 C CA . SER A 1 371 ? 8.725 8.903 -21.663 1.00 97.62 371 SER A CA 1
ATOM 2748 C C . SER A 1 371 ? 8.939 9.393 -20.235 1.00 97.62 371 SER A C 1
ATOM 2750 O O . SER A 1 371 ? 8.203 9.020 -19.325 1.00 97.62 371 SER A O 1
ATOM 2752 N N . ASP A 1 372 ? 9.952 10.238 -20.045 1.00 94.06 372 ASP A N 1
ATOM 2753 C CA . ASP A 1 372 ? 10.192 10.994 -18.806 1.00 94.06 372 ASP A CA 1
ATOM 2754 C C . ASP A 1 372 ? 9.540 12.395 -18.844 1.00 94.06 372 ASP A C 1
ATOM 2756 O O . ASP A 1 372 ? 9.825 13.240 -17.995 1.00 94.06 372 ASP A O 1
ATOM 2760 N N . GLY A 1 373 ? 8.695 12.653 -19.851 1.00 92.50 373 GLY A N 1
ATOM 2761 C CA . GLY A 1 373 ? 8.087 13.953 -20.123 1.00 92.50 373 GLY A CA 1
ATOM 2762 C C . GLY A 1 373 ? 8.903 14.866 -21.043 1.00 92.50 373 GLY A C 1
ATOM 2763 O O . GLY A 1 373 ? 8.370 15.840 -21.568 1.00 92.50 373 GLY A O 1
ATOM 2764 N N . ARG A 1 374 ? 10.186 14.559 -21.271 1.00 90.69 374 ARG A N 1
ATOM 2765 C CA . ARG A 1 374 ? 11.091 15.334 -22.143 1.00 90.69 374 ARG A CA 1
ATOM 2766 C C . ARG A 1 374 ? 11.612 14.504 -23.305 1.00 90.69 374 ARG A C 1
ATOM 2768 O O . ARG A 1 374 ? 11.657 14.969 -24.438 1.00 90.69 374 ARG A O 1
ATOM 2775 N N . ASN A 1 375 ? 12.007 13.277 -23.009 1.00 95.50 375 ASN A N 1
ATOM 2776 C CA . ASN A 1 375 ? 12.570 12.319 -23.934 1.00 95.50 375 ASN A CA 1
ATOM 2777 C C . ASN A 1 375 ? 11.604 11.152 -24.101 1.00 95.50 375 ASN A C 1
ATOM 2779 O O . ASN A 1 375 ? 10.911 10.745 -23.164 1.00 95.50 375 ASN A O 1
ATOM 2783 N N . ILE A 1 376 ? 11.587 10.595 -25.307 1.00 97.56 376 ILE A N 1
ATOM 2784 C CA . ILE A 1 376 ? 10.916 9.335 -25.610 1.00 97.56 376 ILE A CA 1
ATOM 2785 C C . ILE A 1 376 ? 12.004 8.292 -25.824 1.00 97.56 376 ILE A C 1
ATOM 2787 O O . ILE A 1 376 ? 12.939 8.497 -26.597 1.00 97.56 376 ILE A O 1
ATOM 2791 N N . THR A 1 377 ? 11.883 7.174 -25.124 1.00 98.19 377 THR A N 1
ATOM 2792 C CA . THR A 1 377 ? 12.808 6.054 -25.201 1.00 98.19 377 THR A CA 1
ATOM 2793 C C . THR A 1 377 ? 12.085 4.830 -25.714 1.00 98.19 377 THR A C 1
ATOM 2795 O O . THR A 1 377 ? 11.172 4.309 -25.075 1.00 98.19 377 THR A O 1
ATOM 2798 N N . ASP A 1 378 ? 12.576 4.317 -26.830 1.00 97.94 378 ASP A N 1
ATOM 2799 C CA . ASP A 1 378 ? 12.289 2.964 -27.267 1.00 97.94 378 ASP A CA 1
ATOM 2800 C C . ASP A 1 378 ? 13.055 1.962 -26.375 1.00 97.94 378 ASP A C 1
ATOM 2802 O O . ASP A 1 378 ? 14.271 1.747 -26.516 1.00 97.94 378 ASP A O 1
ATOM 2806 N N . LEU A 1 379 ? 12.355 1.396 -25.387 1.00 98.50 379 LEU A N 1
ATOM 2807 C CA . LEU A 1 379 ? 12.986 0.630 -24.319 1.00 98.50 379 LEU A CA 1
ATOM 2808 C C . LEU A 1 379 ? 13.349 -0.790 -24.738 1.00 98.50 379 LEU A C 1
ATOM 2810 O O . LEU A 1 379 ? 14.429 -1.227 -24.375 1.00 98.50 379 LEU A O 1
ATOM 2814 N N . ILE A 1 380 ? 12.476 -1.542 -25.408 1.00 98.62 380 ILE A N 1
ATOM 2815 C CA . ILE A 1 380 ? 12.746 -2.931 -25.834 1.00 98.62 380 ILE A CA 1
ATOM 2816 C C . ILE A 1 380 ? 11.605 -3.452 -26.720 1.00 98.62 380 ILE A C 1
ATOM 2818 O O . ILE A 1 380 ? 10.446 -3.085 -26.517 1.00 98.62 380 ILE A O 1
ATOM 2822 N N . GLY A 1 381 ? 11.901 -4.322 -27.692 1.00 98.62 381 GLY A N 1
ATOM 2823 C CA . GLY A 1 381 ? 10.864 -5.038 -28.435 1.00 98.62 381 GLY A CA 1
ATOM 2824 C C . GLY A 1 381 ? 10.238 -6.142 -27.583 1.00 98.62 381 GLY A C 1
ATOM 2825 O O . GLY A 1 381 ? 10.955 -6.878 -26.915 1.00 98.62 381 GLY A O 1
ATOM 2826 N N . VAL A 1 382 ? 8.917 -6.328 -27.621 1.00 97.69 382 VAL A N 1
ATOM 2827 C CA . VAL A 1 382 ? 8.257 -7.365 -26.797 1.00 97.69 382 VAL A CA 1
ATOM 2828 C C . VAL A 1 382 ? 8.709 -8.779 -27.171 1.00 97.69 382 VAL A C 1
ATOM 2830 O O . VAL A 1 382 ? 8.801 -9.641 -26.309 1.00 97.69 382 VAL A O 1
ATOM 2833 N N . ALA A 1 383 ? 9.109 -9.005 -28.425 1.00 97.38 383 ALA A N 1
ATOM 2834 C CA . ALA A 1 383 ? 9.715 -10.266 -28.856 1.00 97.38 383 ALA A CA 1
ATOM 2835 C C . ALA A 1 383 ? 11.040 -10.590 -28.136 1.00 97.38 383 ALA A C 1
ATOM 2837 O O . ALA A 1 383 ? 11.416 -11.755 -28.041 1.00 97.38 383 ALA A O 1
ATOM 2838 N N . GLU A 1 384 ? 11.731 -9.575 -27.613 1.00 97.81 384 GLU A N 1
ATOM 2839 C CA . GLU A 1 384 ? 12.955 -9.720 -26.821 1.00 97.81 384 GLU A CA 1
ATOM 2840 C C . GLU A 1 384 ? 12.654 -9.913 -25.325 1.00 97.81 384 GLU A C 1
ATOM 2842 O O . GLU A 1 384 ? 13.583 -10.131 -24.558 1.00 97.81 384 GLU A O 1
ATOM 2847 N N . VAL A 1 385 ? 11.385 -9.831 -24.902 1.00 97.81 385 VAL A N 1
ATOM 2848 C CA . VAL A 1 385 ? 10.931 -9.956 -23.508 1.00 97.81 385 VAL A CA 1
ATOM 2849 C C . VAL A 1 385 ? 10.227 -11.310 -23.332 1.00 97.81 385 VAL A C 1
ATOM 2851 O O . VAL A 1 385 ? 9.039 -11.423 -23.666 1.00 97.81 385 VAL A O 1
ATOM 2854 N N . PRO A 1 386 ? 10.908 -12.352 -22.808 1.00 96.38 386 PRO A N 1
ATOM 2855 C CA . PRO A 1 386 ? 10.411 -13.730 -22.845 1.00 96.38 386 PRO A CA 1
ATOM 2856 C C . PRO A 1 386 ? 9.035 -13.926 -22.203 1.00 96.38 386 PRO A C 1
ATOM 2858 O O . PRO A 1 386 ? 8.200 -14.638 -22.759 1.00 96.38 386 PRO A O 1
ATOM 2861 N N . LEU A 1 387 ? 8.756 -13.254 -21.075 1.00 95.44 387 LEU A N 1
ATOM 2862 C CA . LEU A 1 387 ? 7.467 -13.376 -20.380 1.00 95.44 387 LEU A CA 1
ATOM 2863 C C . LEU A 1 387 ? 6.260 -12.899 -21.211 1.00 95.44 387 LEU A C 1
ATOM 2865 O O . LEU A 1 387 ? 5.124 -13.227 -20.880 1.00 95.44 387 LEU A O 1
ATOM 2869 N N . THR A 1 388 ? 6.472 -12.134 -22.286 1.00 96.06 388 THR A N 1
ATOM 2870 C CA . THR A 1 388 ? 5.378 -11.680 -23.161 1.00 96.06 388 THR A CA 1
ATOM 2871 C C . THR A 1 388 ? 4.969 -12.728 -24.196 1.00 96.06 388 THR A C 1
ATOM 2873 O O . THR A 1 388 ? 4.003 -12.502 -24.922 1.00 96.06 388 THR A O 1
ATOM 2876 N N . LEU A 1 389 ? 5.688 -13.855 -24.301 1.00 93.25 389 LEU A N 1
ATOM 2877 C CA . LEU A 1 389 ? 5.447 -14.903 -25.300 1.00 93.25 389 LEU A CA 1
ATOM 2878 C C . LEU A 1 389 ? 5.378 -14.339 -26.732 1.00 93.25 389 LEU A C 1
ATOM 2880 O O . LEU A 1 389 ? 4.423 -14.575 -27.470 1.00 93.25 389 LEU A O 1
ATOM 2884 N N . GLY A 1 390 ? 6.370 -13.524 -27.106 1.00 92.25 390 GLY A N 1
ATOM 2885 C CA . GLY A 1 390 ? 6.406 -12.867 -28.418 1.00 92.25 390 GLY A CA 1
ATOM 2886 C C . GLY A 1 390 ? 5.348 -11.771 -28.596 1.00 92.25 390 GLY A C 1
ATOM 2887 O O . GLY A 1 390 ? 4.999 -11.438 -29.724 1.00 92.25 390 GLY A O 1
ATOM 2888 N N . GLY A 1 391 ? 4.818 -11.232 -27.495 1.00 94.25 391 GLY A N 1
ATOM 2889 C CA . GLY A 1 391 ? 3.727 -10.256 -27.475 1.00 94.25 391 GLY A CA 1
ATOM 2890 C C . GLY A 1 391 ? 2.322 -10.855 -27.338 1.00 94.25 391 GLY A C 1
ATOM 2891 O O . GLY A 1 391 ? 1.360 -10.097 -27.227 1.00 94.25 391 GLY A O 1
ATOM 2892 N N . ALA A 1 392 ? 2.180 -12.186 -27.314 1.00 93.19 392 ALA A N 1
ATOM 2893 C CA . ALA A 1 392 ? 0.884 -12.844 -27.133 1.00 93.19 392 ALA A CA 1
ATOM 2894 C C . ALA A 1 392 ? 0.308 -12.634 -25.719 1.00 93.19 392 ALA A C 1
ATOM 2896 O O . ALA A 1 392 ? -0.886 -12.382 -25.564 1.00 93.19 392 ALA A O 1
ATOM 2897 N N . ALA A 1 393 ? 1.152 -12.676 -24.683 1.00 94.50 393 ALA A N 1
ATOM 2898 C CA . ALA A 1 393 ? 0.752 -12.437 -23.298 1.00 94.50 393 ALA A CA 1
ATOM 2899 C C . ALA A 1 393 ? 0.669 -10.927 -23.012 1.00 94.50 393 ALA A C 1
ATOM 2901 O O . ALA A 1 393 ? 1.560 -10.335 -22.397 1.00 94.50 393 ALA A O 1
ATOM 2902 N N . ARG A 1 394 ? -0.416 -10.290 -23.471 1.00 96.44 394 ARG A N 1
ATOM 2903 C CA . ARG A 1 394 ? -0.635 -8.834 -23.357 1.00 96.44 394 ARG A CA 1
ATOM 2904 C C . ARG A 1 394 ? -0.576 -8.315 -21.916 1.00 96.44 394 ARG A C 1
ATOM 2906 O O . ARG A 1 394 ? 0.041 -7.283 -21.676 1.00 96.44 394 ARG A O 1
ATOM 2913 N N . TYR A 1 395 ? -1.110 -9.066 -20.954 1.00 96.19 395 TYR A N 1
ATOM 2914 C CA . TYR A 1 395 ? -1.046 -8.717 -19.528 1.00 96.19 395 TYR A CA 1
ATOM 2915 C C . TYR A 1 395 ? 0.396 -8.651 -18.991 1.00 96.19 395 TYR A C 1
ATOM 2917 O O . TYR A 1 395 ? 0.692 -7.923 -18.047 1.00 96.19 395 TYR A O 1
ATOM 2925 N N . ASN A 1 396 ? 1.329 -9.387 -19.603 1.00 97.62 396 ASN A N 1
ATOM 2926 C CA . ASN A 1 396 ? 2.744 -9.319 -19.250 1.00 97.62 396 ASN A CA 1
ATOM 2927 C C . ASN A 1 396 ? 3.462 -8.131 -19.902 1.00 97.62 396 ASN A C 1
ATOM 2929 O O . ASN A 1 396 ? 4.472 -7.682 -19.363 1.00 97.62 396 ASN A O 1
ATOM 2933 N N . ILE A 1 397 ? 2.926 -7.571 -20.992 1.00 98.50 397 ILE A N 1
ATOM 2934 C CA . ILE A 1 397 ? 3.369 -6.269 -21.514 1.00 98.50 397 ILE A CA 1
ATOM 2935 C C . ILE A 1 397 ? 2.959 -5.159 -20.533 1.00 98.50 397 ILE A C 1
ATOM 2937 O O . ILE A 1 397 ? 3.785 -4.311 -20.206 1.00 98.50 397 ILE A O 1
ATOM 2941 N N . GLU A 1 398 ? 1.735 -5.202 -19.994 1.00 98.50 398 GLU A N 1
ATOM 2942 C CA . GLU A 1 398 ? 1.280 -4.273 -18.943 1.00 98.50 398 GLU A CA 1
ATOM 2943 C C . GLU A 1 398 ? 2.154 -4.363 -17.682 1.00 98.50 398 GLU A C 1
ATOM 2945 O O . GLU A 1 398 ? 2.643 -3.344 -17.190 1.00 98.50 398 GLU A O 1
ATOM 2950 N N . ASN A 1 399 ? 2.418 -5.583 -17.189 1.00 98.69 399 ASN A N 1
ATOM 2951 C CA . ASN A 1 399 ? 3.305 -5.795 -16.038 1.00 98.69 399 ASN A CA 1
ATOM 2952 C C . ASN A 1 399 ? 4.711 -5.223 -16.296 1.00 98.69 399 ASN A C 1
ATOM 2954 O O . ASN A 1 399 ? 5.279 -4.564 -15.424 1.00 98.69 399 ASN A O 1
ATOM 2958 N N . ALA A 1 400 ? 5.264 -5.438 -17.496 1.00 98.75 400 ALA A N 1
ATOM 2959 C CA . ALA A 1 400 ? 6.571 -4.916 -17.884 1.00 98.75 400 ALA A CA 1
ATOM 2960 C C . ALA A 1 400 ? 6.597 -3.382 -17.977 1.00 98.75 400 ALA A C 1
ATOM 2962 O O . ALA A 1 400 ? 7.556 -2.769 -17.510 1.00 98.75 400 ALA A O 1
ATOM 2963 N N . LEU A 1 401 ? 5.548 -2.758 -18.522 1.00 98.88 401 LEU A N 1
ATOM 2964 C CA . LEU A 1 401 ? 5.399 -1.301 -18.582 1.00 98.88 401 LEU A CA 1
ATOM 2965 C C . LEU A 1 401 ? 5.368 -0.677 -17.181 1.00 98.88 401 LEU A C 1
ATOM 2967 O O . LEU A 1 401 ? 6.158 0.223 -16.888 1.00 98.88 401 LEU A O 1
ATOM 2971 N N . GLY A 1 402 ? 4.500 -1.189 -16.301 1.00 98.81 402 GLY A N 1
ATOM 2972 C CA . GLY A 1 402 ? 4.398 -0.716 -14.919 1.00 98.81 402 GLY A CA 1
ATOM 2973 C C . GLY A 1 402 ? 5.703 -0.907 -14.139 1.00 98.81 402 GLY A C 1
ATOM 2974 O O . GLY A 1 402 ? 6.152 0.011 -13.450 1.00 98.81 402 GLY A O 1
ATOM 2975 N N . ALA A 1 403 ? 6.356 -2.065 -14.295 1.00 98.88 403 ALA A N 1
ATOM 2976 C CA . ALA A 1 403 ? 7.646 -2.352 -13.669 1.00 98.88 403 ALA A CA 1
ATOM 2977 C C . ALA A 1 403 ? 8.765 -1.426 -14.170 1.00 98.88 403 ALA A C 1
ATOM 2979 O O . ALA A 1 403 ? 9.539 -0.912 -13.366 1.00 98.88 403 ALA A O 1
ATOM 2980 N N . ALA A 1 404 ? 8.845 -1.176 -15.479 1.00 98.88 404 ALA A N 1
ATOM 2981 C CA . ALA A 1 404 ? 9.892 -0.342 -16.060 1.00 98.88 404 ALA A CA 1
ATOM 2982 C C . ALA A 1 404 ? 9.744 1.139 -15.668 1.00 98.88 404 ALA A C 1
ATOM 2984 O O . ALA A 1 404 ? 10.742 1.793 -15.356 1.00 98.88 404 ALA A O 1
ATOM 2985 N N . LEU A 1 405 ? 8.511 1.659 -15.605 1.00 98.81 405 LEU A N 1
ATOM 2986 C CA . LEU A 1 405 ? 8.243 2.996 -15.060 1.00 98.81 405 LEU A CA 1
ATOM 2987 C C . LEU A 1 405 ? 8.639 3.096 -13.583 1.00 98.81 405 LEU A C 1
ATOM 2989 O O . LEU A 1 405 ? 9.277 4.073 -13.189 1.00 98.81 405 LEU A O 1
ATOM 2993 N N . ALA A 1 406 ? 8.321 2.079 -12.777 1.00 98.88 406 ALA A N 1
ATOM 2994 C CA . ALA A 1 406 ? 8.709 2.047 -11.369 1.00 98.88 406 ALA A CA 1
ATOM 2995 C C . ALA A 1 406 ? 10.230 2.009 -11.210 1.00 98.88 406 ALA A C 1
ATOM 2997 O O . ALA A 1 406 ? 10.781 2.795 -10.450 1.00 98.88 406 ALA A O 1
ATOM 2998 N N . ALA A 1 407 ? 10.924 1.168 -11.975 1.00 98.81 407 ALA A N 1
ATOM 2999 C CA . ALA A 1 407 ? 12.380 1.096 -11.962 1.00 98.81 407 ALA A CA 1
ATOM 3000 C C . ALA A 1 407 ? 13.042 2.440 -12.312 1.00 98.81 407 ALA A C 1
ATOM 3002 O O . ALA A 1 407 ? 13.969 2.857 -11.616 1.00 98.81 407 ALA A O 1
ATOM 3003 N N . ARG A 1 408 ? 12.535 3.165 -13.319 1.00 98.25 408 ARG A N 1
ATOM 3004 C CA . ARG A 1 408 ? 13.003 4.529 -13.619 1.00 98.25 408 ARG A CA 1
ATOM 3005 C C . ARG A 1 408 ? 12.756 5.495 -12.462 1.00 98.25 408 ARG A C 1
ATOM 3007 O O . ARG A 1 408 ? 13.650 6.264 -12.121 1.00 98.25 408 ARG A O 1
ATOM 3014 N N . ALA A 1 409 ? 11.580 5.439 -11.837 1.00 98.25 409 ALA A N 1
ATOM 3015 C CA . ALA A 1 409 ? 11.256 6.267 -10.674 1.00 98.25 409 ALA A CA 1
ATOM 3016 C C . ALA A 1 409 ? 12.147 5.958 -9.453 1.00 98.25 409 ALA A C 1
ATOM 3018 O O . ALA A 1 409 ? 12.433 6.849 -8.659 1.00 98.25 409 ALA A O 1
ATOM 3019 N N . LEU A 1 410 ? 12.652 4.724 -9.340 1.00 98.56 410 LEU A N 1
ATOM 3020 C CA . LEU A 1 410 ? 13.669 4.322 -8.358 1.00 98.56 410 LEU A CA 1
ATOM 3021 C C . LEU A 1 410 ? 15.098 4.764 -8.731 1.00 98.56 410 LEU A C 1
ATOM 3023 O O . LEU A 1 410 ? 16.040 4.471 -7.996 1.00 98.56 410 LEU A O 1
ATOM 3027 N N . GLY A 1 411 ? 15.279 5.457 -9.859 1.00 97.69 411 GLY A N 1
ATOM 3028 C CA . GLY A 1 411 ? 16.574 5.944 -10.334 1.00 97.69 411 GLY A CA 1
ATOM 3029 C C . GLY A 1 411 ? 17.408 4.900 -11.080 1.00 97.69 411 GLY A C 1
ATOM 3030 O O . GLY A 1 411 ? 18.611 5.098 -11.258 1.00 97.69 411 GLY A O 1
ATOM 3031 N N . LEU A 1 412 ? 16.809 3.783 -11.512 1.00 98.50 412 LEU A N 1
ATOM 3032 C CA . LEU A 1 412 ? 17.525 2.770 -12.284 1.00 98.50 412 LEU A CA 1
ATOM 3033 C C . LEU A 1 412 ? 17.712 3.226 -13.745 1.00 98.50 412 LEU A C 1
ATOM 3035 O O . LEU A 1 412 ? 16.743 3.660 -14.373 1.00 98.50 412 LEU A O 1
ATOM 3039 N N . PRO A 1 413 ? 18.927 3.110 -14.319 1.00 98.00 413 PRO A N 1
ATOM 3040 C CA . PRO A 1 413 ? 19.155 3.436 -15.726 1.00 98.00 413 PRO A CA 1
ATOM 3041 C C . PRO A 1 413 ? 18.452 2.461 -16.685 1.00 98.00 413 PRO A C 1
ATOM 3043 O O . PRO A 1 413 ? 18.209 1.301 -16.359 1.00 98.00 413 PRO A O 1
ATOM 3046 N N . ASP A 1 414 ? 18.217 2.887 -17.926 1.00 98.38 414 ASP A N 1
ATOM 3047 C CA . ASP A 1 414 ? 17.521 2.063 -18.929 1.00 98.38 414 ASP A CA 1
ATOM 3048 C C . ASP A 1 414 ? 18.253 0.773 -19.308 1.00 98.38 414 ASP A C 1
ATOM 3050 O O . ASP A 1 414 ? 17.619 -0.230 -19.631 1.00 98.38 414 ASP A O 1
ATOM 3054 N N . ALA A 1 415 ? 19.588 0.784 -19.289 1.00 98.56 415 ALA A N 1
ATOM 3055 C CA . ALA A 1 415 ? 20.394 -0.380 -19.651 1.00 98.56 415 ALA A CA 1
ATOM 3056 C C . ALA A 1 415 ? 20.113 -1.603 -18.747 1.00 98.56 415 ALA A C 1
ATOM 3058 O O . ALA A 1 415 ? 19.777 -2.658 -19.291 1.00 98.56 415 ALA A O 1
ATOM 3059 N N . PRO A 1 416 ? 20.174 -1.504 -17.403 1.00 98.56 416 PRO A N 1
ATOM 3060 C CA . PRO A 1 416 ? 19.781 -2.604 -16.526 1.00 98.56 416 PRO A CA 1
ATOM 3061 C C . PRO A 1 416 ? 18.288 -2.946 -16.595 1.00 98.56 416 PRO A C 1
ATOM 3063 O O . PRO A 1 416 ? 17.949 -4.125 -16.510 1.00 98.56 416 PRO A O 1
ATOM 3066 N N . ILE A 1 417 ? 17.400 -1.973 -16.841 1.00 98.81 417 ILE A N 1
ATOM 3067 C CA . ILE A 1 417 ? 15.968 -2.251 -17.060 1.00 98.81 417 ILE A CA 1
ATOM 3068 C C . ILE A 1 417 ? 15.779 -3.160 -18.284 1.00 98.81 417 ILE A C 1
ATOM 3070 O O . ILE A 1 417 ? 15.140 -4.210 -18.195 1.00 98.81 417 ILE A O 1
ATOM 3074 N N . ARG A 1 418 ? 16.394 -2.803 -19.418 1.00 98.75 418 ARG A N 1
ATOM 3075 C CA . ARG A 1 418 ? 16.390 -3.599 -20.657 1.00 98.75 418 ARG A CA 1
ATOM 3076 C C . ARG A 1 418 ? 17.019 -4.980 -20.439 1.00 98.75 418 ARG A C 1
ATOM 3078 O O . ARG A 1 418 ? 16.481 -5.990 -20.897 1.00 98.75 418 ARG A O 1
ATOM 3085 N N . ALA A 1 419 ? 18.146 -5.042 -19.730 1.00 98.56 419 ALA A N 1
ATOM 3086 C CA . ALA A 1 419 ? 18.841 -6.295 -19.440 1.00 98.56 419 ALA A CA 1
ATOM 3087 C C . ALA A 1 419 ? 17.986 -7.255 -18.596 1.00 98.56 419 ALA A C 1
ATOM 3089 O O . ALA A 1 419 ? 17.939 -8.445 -18.893 1.00 98.56 419 ALA A O 1
ATOM 3090 N N . ALA A 1 420 ? 17.279 -6.751 -17.583 1.00 98.44 420 ALA A N 1
ATOM 3091 C CA . ALA A 1 420 ? 16.362 -7.563 -16.792 1.00 98.44 420 ALA A CA 1
ATOM 3092 C C . ALA A 1 420 ? 15.165 -8.045 -17.625 1.00 98.44 420 ALA A C 1
ATOM 3094 O O . ALA A 1 420 ? 14.892 -9.241 -17.642 1.00 98.44 420 ALA A O 1
ATOM 3095 N N . LEU A 1 421 ? 14.505 -7.159 -18.382 1.00 98.62 421 LEU A N 1
ATOM 3096 C CA . LEU A 1 421 ? 13.358 -7.525 -19.229 1.00 98.62 421 LEU A CA 1
ATOM 3097 C C . LEU A 1 421 ? 13.698 -8.608 -20.264 1.00 98.62 421 LEU A C 1
ATOM 3099 O O . LEU A 1 421 ? 12.891 -9.500 -20.506 1.00 98.62 421 LEU A O 1
ATOM 3103 N N . SER A 1 422 ? 14.896 -8.549 -20.849 1.00 98.19 422 SER A N 1
ATOM 3104 C CA . SER A 1 422 ? 15.361 -9.530 -21.842 1.00 98.19 422 SER A CA 1
ATOM 3105 C C . SER A 1 422 ? 15.771 -10.885 -21.263 1.00 98.19 422 SER A C 1
ATOM 3107 O O . SER A 1 422 ? 15.841 -11.877 -21.992 1.00 98.19 422 SER A O 1
ATOM 3109 N N . ARG A 1 423 ? 16.062 -10.948 -19.960 1.00 96.94 423 ARG A N 1
ATOM 3110 C CA . ARG A 1 423 ? 16.511 -12.174 -19.285 1.00 96.94 423 ARG A CA 1
ATOM 3111 C C . ARG A 1 423 ? 15.415 -12.844 -18.474 1.00 96.94 423 ARG A C 1
ATOM 3113 O O . ARG A 1 423 ? 15.442 -14.065 -18.389 1.00 96.94 423 ARG A O 1
ATOM 3120 N N . PHE A 1 424 ? 14.484 -12.068 -17.922 1.00 96.50 424 PHE A N 1
ATOM 3121 C CA . PHE A 1 424 ? 13.439 -12.551 -17.027 1.00 96.50 424 PHE A CA 1
ATOM 3122 C C . PHE A 1 424 ? 12.446 -13.456 -17.759 1.00 96.50 424 PHE A C 1
ATOM 3124 O O . PHE A 1 424 ? 11.849 -13.071 -18.773 1.00 96.50 424 PHE A O 1
ATOM 3131 N N . ARG A 1 425 ? 12.241 -14.661 -17.227 1.00 93.75 425 ARG A N 1
ATOM 3132 C CA . ARG A 1 425 ? 11.371 -15.680 -17.821 1.00 93.75 425 ARG A CA 1
ATOM 3133 C C . ARG A 1 425 ? 10.150 -15.960 -16.957 1.00 93.75 425 ARG A C 1
ATOM 3135 O O . ARG A 1 425 ? 10.151 -15.826 -15.740 1.00 93.75 425 ARG A O 1
ATOM 3142 N N . SER A 1 426 ? 9.085 -16.409 -17.609 1.00 89.81 426 SER A N 1
ATOM 3143 C CA . SER A 1 426 ? 7.990 -17.086 -16.919 1.00 89.81 426 SER A CA 1
ATOM 3144 C C . SER A 1 426 ? 8.355 -18.559 -16.732 1.00 89.81 426 SER A C 1
ATOM 3146 O O . SER A 1 426 ? 7.886 -19.415 -17.474 1.00 89.81 426 SER A O 1
ATOM 3148 N N . ASP A 1 427 ? 9.222 -18.855 -15.761 1.00 91.12 427 ASP A N 1
ATOM 3149 C CA . ASP A 1 427 ? 9.657 -20.218 -15.430 1.00 91.12 427 ASP A CA 1
ATOM 3150 C C . ASP A 1 427 ? 9.652 -20.484 -13.904 1.00 91.12 427 ASP A C 1
ATOM 3152 O O . ASP A 1 427 ? 9.402 -19.559 -13.123 1.00 91.12 427 ASP A O 1
ATOM 3156 N N . PRO A 1 428 ? 9.885 -21.734 -13.449 1.00 88.44 428 PRO A N 1
ATOM 3157 C CA . PRO A 1 428 ? 9.878 -22.084 -12.023 1.00 88.44 428 PRO A CA 1
ATOM 3158 C C . PRO A 1 428 ? 10.930 -21.377 -11.157 1.00 88.44 428 PRO A C 1
ATOM 3160 O O . PRO A 1 428 ? 10.863 -21.474 -9.932 1.00 88.44 428 PRO A O 1
ATOM 3163 N N . THR A 1 429 ? 11.908 -20.708 -11.767 1.00 88.94 429 THR A N 1
ATOM 3164 C CA . THR A 1 429 ? 12.989 -19.992 -11.083 1.00 88.94 429 THR A CA 1
ATOM 3165 C C . THR A 1 429 ? 12.671 -18.507 -10.941 1.00 88.94 429 THR A C 1
ATOM 3167 O O . THR A 1 429 ? 12.626 -17.993 -9.823 1.00 88.94 429 THR A O 1
ATOM 3170 N N . ASP A 1 430 ? 12.398 -17.829 -12.053 1.00 88.69 430 ASP A N 1
ATOM 3171 C CA . ASP A 1 430 ? 12.193 -16.380 -12.094 1.00 88.69 430 ASP A CA 1
ATOM 3172 C C . ASP A 1 430 ? 10.780 -15.989 -11.656 1.00 88.69 430 ASP A C 1
ATOM 3174 O O . ASP A 1 430 ? 10.583 -14.992 -10.954 1.00 88.69 430 ASP A O 1
ATOM 3178 N N . ASN A 1 431 ? 9.775 -16.769 -12.063 1.00 91.50 431 ASN A N 1
ATOM 3179 C CA . ASN A 1 431 ? 8.370 -16.434 -11.860 1.00 91.50 431 ASN A CA 1
ATOM 3180 C C . ASN A 1 431 ? 7.515 -17.695 -11.628 1.00 91.50 431 ASN A C 1
ATOM 3182 O O . ASN A 1 431 ? 6.610 -17.981 -12.424 1.00 91.50 431 ASN A O 1
ATOM 3186 N N . PRO A 1 432 ? 7.786 -18.462 -10.554 1.00 90.75 432 PRO A N 1
ATOM 3187 C CA . PRO A 1 432 ? 7.121 -19.732 -10.301 1.00 90.75 432 PRO A CA 1
ATOM 3188 C C . PRO A 1 432 ? 5.599 -19.591 -10.283 1.00 90.75 432 PRO A C 1
ATOM 3190 O O . PRO A 1 432 ? 5.042 -18.679 -9.663 1.00 90.75 432 PRO A O 1
ATOM 3193 N N . GLY A 1 433 ? 4.938 -20.501 -11.001 1.00 89.00 433 GLY A N 1
ATOM 3194 C CA . GLY A 1 433 ? 3.484 -20.595 -11.095 1.00 89.00 433 GLY A CA 1
ATOM 3195 C C . GLY A 1 433 ? 2.816 -19.450 -11.859 1.00 89.00 433 GLY A C 1
ATOM 3196 O O . GLY A 1 433 ? 1.634 -19.211 -11.639 1.00 89.00 433 GLY A O 1
ATOM 3197 N N . ARG A 1 434 ? 3.540 -18.693 -12.696 1.00 92.06 434 ARG A N 1
ATOM 3198 C CA . ARG A 1 434 ? 2.986 -17.589 -13.505 1.00 92.06 434 ARG A CA 1
ATOM 3199 C C . ARG A 1 434 ? 3.338 -17.783 -14.981 1.00 92.06 434 ARG A C 1
ATOM 3201 O O . ARG A 1 434 ? 4.450 -17.466 -15.414 1.00 92.06 434 ARG A O 1
ATOM 3208 N N . ALA A 1 435 ? 2.379 -18.299 -15.742 1.00 90.94 435 ALA A N 1
ATOM 3209 C CA . ALA A 1 435 ? 2.484 -18.653 -17.154 1.00 90.94 435 ALA A CA 1
ATOM 3210 C C . ALA A 1 435 ? 3.711 -19.521 -17.477 1.00 90.94 435 ALA A C 1
ATOM 3212 O O . ALA A 1 435 ? 4.383 -19.315 -18.485 1.00 90.94 435 ALA A O 1
ATOM 3213 N N . ASN A 1 436 ? 4.040 -20.469 -16.593 1.00 91.56 436 ASN A N 1
ATOM 3214 C CA . ASN A 1 436 ? 5.188 -21.350 -16.785 1.00 91.56 436 ASN A CA 1
ATOM 3215 C C . ASN A 1 436 ? 4.880 -22.372 -17.879 1.00 91.56 436 ASN A C 1
ATOM 3217 O O . ASN A 1 436 ? 3.948 -23.162 -17.736 1.00 91.56 436 ASN A O 1
ATOM 3221 N N . GLU A 1 437 ? 5.665 -22.351 -18.953 1.00 90.25 437 GLU A N 1
ATOM 3222 C CA . GLU A 1 437 ? 5.516 -23.252 -20.093 1.00 90.25 437 GLU A CA 1
ATOM 3223 C C . GLU A 1 437 ? 6.424 -24.481 -19.957 1.00 90.25 437 GLU A C 1
ATOM 3225 O O . GLU A 1 437 ? 7.629 -24.372 -19.730 1.00 90.25 437 GLU A O 1
ATOM 3230 N N . PHE A 1 438 ? 5.849 -25.662 -20.164 1.00 89.81 438 PHE A N 1
ATOM 3231 C CA . PHE A 1 438 ? 6.544 -26.943 -20.178 1.00 89.81 438 PHE A CA 1
ATOM 3232 C C . PHE A 1 438 ? 6.221 -27.709 -21.461 1.00 89.81 438 PHE A C 1
ATOM 3234 O O . PHE A 1 438 ? 5.112 -27.629 -21.989 1.00 89.81 438 PHE A O 1
ATOM 3241 N N . SER A 1 439 ? 7.170 -28.519 -21.934 1.00 92.50 439 SER A N 1
ATOM 3242 C CA . SER A 1 439 ? 6.928 -29.503 -22.993 1.00 92.50 439 SER A CA 1
ATOM 3243 C C . SER A 1 439 ? 6.858 -30.897 -22.380 1.00 92.50 439 SER A C 1
ATOM 3245 O O . SER A 1 439 ? 7.833 -31.380 -21.804 1.00 92.50 439 SER A O 1
ATOM 3247 N N . VAL A 1 440 ? 5.701 -31.551 -22.487 1.00 93.06 440 VAL A N 1
ATOM 3248 C CA . VAL A 1 440 ? 5.463 -32.886 -21.927 1.00 93.06 440 VAL A CA 1
ATOM 3249 C C . VAL A 1 440 ? 4.956 -33.797 -23.035 1.00 93.06 440 VAL A C 1
ATOM 3251 O O . VAL A 1 440 ? 3.835 -33.646 -23.512 1.00 93.06 440 VAL A O 1
ATOM 3254 N N . LYS A 1 441 ? 5.787 -34.759 -23.461 1.00 94.50 441 LYS A N 1
ATOM 3255 C CA . LYS A 1 441 ? 5.456 -35.739 -24.518 1.00 94.50 441 LYS A CA 1
ATOM 3256 C C . LYS A 1 441 ? 4.919 -35.095 -25.816 1.00 94.50 441 LYS A C 1
ATOM 3258 O O . LYS A 1 441 ? 4.028 -35.643 -26.454 1.00 94.50 441 LYS A O 1
ATOM 3263 N N . GLY A 1 442 ? 5.450 -33.930 -26.199 1.00 92.56 442 GLY A N 1
ATOM 3264 C CA . GLY A 1 442 ? 5.036 -33.191 -27.400 1.00 92.56 442 GLY A CA 1
ATOM 3265 C C . GLY A 1 442 ? 3.842 -32.246 -27.210 1.00 92.56 442 GLY A C 1
ATOM 3266 O O . GLY A 1 442 ? 3.526 -31.498 -28.130 1.00 92.56 442 GLY A O 1
ATOM 3267 N N . ALA A 1 443 ? 3.210 -32.228 -26.032 1.00 93.75 443 ALA A N 1
ATOM 3268 C CA . ALA A 1 443 ? 2.209 -31.228 -25.668 1.00 93.75 443 ALA A CA 1
ATOM 3269 C C . ALA A 1 443 ? 2.860 -30.023 -24.971 1.00 93.75 443 ALA A C 1
ATOM 3271 O O . ALA A 1 443 ? 3.779 -30.188 -24.166 1.00 93.75 443 ALA A O 1
ATOM 3272 N N . ARG A 1 444 ? 2.345 -28.820 -25.247 1.00 92.31 444 ARG A N 1
ATOM 3273 C CA . ARG A 1 444 ? 2.665 -27.598 -24.497 1.00 92.31 444 ARG A CA 1
ATOM 3274 C C . ARG A 1 444 ? 1.737 -27.518 -23.289 1.00 92.31 444 ARG A C 1
ATOM 3276 O O . ARG A 1 444 ? 0.520 -27.562 -23.452 1.00 92.31 444 ARG A O 1
ATOM 3283 N N . VAL A 1 445 ? 2.305 -27.430 -22.094 1.00 91.69 445 VAL A N 1
ATOM 3284 C CA . VAL A 1 445 ? 1.579 -27.373 -20.823 1.00 91.69 445 VAL A CA 1
ATOM 3285 C C . VAL A 1 445 ? 1.894 -26.047 -20.153 1.00 91.69 445 VAL A C 1
ATOM 3287 O O . VAL A 1 445 ? 3.063 -25.719 -19.976 1.00 91.69 445 VAL A O 1
ATOM 3290 N N . PHE A 1 446 ? 0.861 -25.307 -19.762 1.00 90.94 446 PHE A N 1
ATOM 3291 C CA . PHE A 1 446 ? 1.002 -24.058 -19.021 1.00 90.94 446 PHE A CA 1
ATOM 3292 C C . PHE A 1 446 ? 0.537 -24.245 -17.581 1.00 90.94 446 PHE A C 1
ATOM 3294 O O . PHE A 1 446 ? -0.531 -24.807 -17.340 1.00 90.94 446 PHE A O 1
ATOM 3301 N N . VAL A 1 447 ? 1.340 -23.767 -16.633 1.00 92.38 447 VAL A N 1
ATOM 3302 C CA . VAL A 1 447 ? 0.981 -23.682 -15.213 1.00 92.38 447 VAL A CA 1
ATOM 3303 C C . VAL A 1 447 ? 0.871 -22.210 -14.834 1.00 92.38 447 VAL A C 1
ATOM 3305 O O . VAL A 1 447 ? 1.842 -21.459 -14.960 1.00 92.38 447 VAL A O 1
ATOM 3308 N N . ASP A 1 448 ? -0.307 -21.803 -14.365 1.00 92.81 448 ASP A N 1
ATOM 3309 C CA . ASP A 1 448 ? -0.607 -20.423 -13.986 1.00 92.81 448 ASP A CA 1
ATOM 3310 C C . ASP A 1 448 ? -1.436 -20.346 -12.691 1.00 92.81 448 ASP A C 1
ATOM 3312 O O . ASP A 1 448 ? -2.111 -21.304 -12.313 1.00 92.81 448 ASP A O 1
ATOM 3316 N N . PHE A 1 449 ? -1.365 -19.199 -12.009 1.00 91.12 449 PHE A N 1
ATOM 3317 C CA . PHE A 1 449 ? -2.045 -18.906 -10.742 1.00 91.12 449 PHE A CA 1
ATOM 3318 C C . PHE A 1 449 ? -3.381 -18.157 -10.927 1.00 91.12 449 PHE A C 1
ATOM 3320 O O . PHE A 1 449 ? -3.943 -17.611 -9.970 1.00 91.12 449 PHE A O 1
ATOM 3327 N N . ALA A 1 450 ? -3.890 -18.067 -12.156 1.00 91.12 450 ALA A N 1
ATOM 3328 C CA . ALA A 1 450 ? -5.199 -17.508 -12.446 1.00 91.12 450 ALA A CA 1
ATOM 3329 C C . ALA A 1 450 ? -6.287 -18.213 -11.617 1.00 91.12 450 ALA A C 1
ATOM 3331 O O . ALA A 1 450 ? -6.486 -19.422 -11.704 1.00 91.12 450 ALA A O 1
ATOM 3332 N N . HIS A 1 451 ? -6.987 -17.438 -10.788 1.00 91.38 451 HIS A N 1
ATOM 3333 C CA . HIS A 1 451 ? -7.959 -17.939 -9.805 1.00 91.38 451 HIS A CA 1
ATOM 3334 C C . HIS A 1 451 ? -9.261 -17.126 -9.787 1.00 91.38 451 HIS A C 1
ATOM 3336 O O . HIS A 1 451 ? -10.200 -17.470 -9.074 1.00 91.38 451 HIS A O 1
ATOM 3342 N N . ASN A 1 452 ? -9.329 -16.040 -10.561 1.00 91.50 452 ASN A N 1
ATOM 3343 C CA . ASN A 1 452 ? -10.517 -15.198 -10.699 1.00 91.50 452 ASN A CA 1
ATOM 3344 C C . ASN A 1 452 ? -10.885 -15.031 -12.185 1.00 91.50 452 ASN A C 1
ATOM 3346 O O . ASN A 1 452 ? -10.004 -15.164 -13.039 1.00 91.50 452 ASN A O 1
ATOM 3350 N N . PRO A 1 453 ? -12.150 -14.706 -12.524 1.00 93.38 453 PRO A N 1
ATOM 3351 C CA . PRO A 1 453 ? -12.601 -14.634 -13.917 1.00 93.38 453 PRO A CA 1
ATOM 3352 C C . PRO A 1 453 ? -11.741 -13.727 -14.807 1.00 93.38 453 PRO A C 1
ATOM 3354 O O . PRO A 1 453 ? -11.480 -14.063 -15.957 1.00 93.38 453 PRO A O 1
ATOM 3357 N N . HIS A 1 454 ? -11.254 -12.610 -14.258 1.00 93.75 454 HIS A N 1
ATOM 3358 C CA . HIS A 1 454 ? -10.395 -11.673 -14.979 1.00 93.75 454 HIS A CA 1
ATOM 3359 C C . HIS A 1 454 ? -9.027 -12.276 -15.328 1.00 93.75 454 HIS A C 1
ATOM 3361 O O . HIS A 1 454 ? -8.544 -12.100 -16.440 1.00 93.75 454 HIS A O 1
ATOM 3367 N N . SER A 1 455 ? -8.378 -12.969 -14.389 1.00 91.50 455 SER A N 1
ATOM 3368 C CA . SER A 1 455 ? -7.090 -13.635 -14.646 1.00 91.50 455 SER A CA 1
ATOM 3369 C C . SER A 1 455 ? -7.235 -14.826 -15.587 1.00 91.50 455 SER A C 1
ATOM 3371 O O . SER A 1 455 ? -6.395 -14.981 -16.463 1.00 91.50 455 SER A O 1
ATOM 3373 N N . ILE A 1 456 ? -8.315 -15.607 -15.470 1.00 92.94 456 ILE A N 1
ATOM 3374 C CA . ILE A 1 456 ? -8.595 -16.722 -16.385 1.00 92.94 456 ILE A CA 1
ATOM 3375 C C . ILE A 1 456 ? -8.748 -16.202 -17.816 1.00 92.94 456 ILE A C 1
ATOM 3377 O O . ILE A 1 456 ? -8.050 -16.679 -18.700 1.00 92.94 456 ILE A O 1
ATOM 3381 N N . ALA A 1 457 ? -9.562 -15.163 -18.026 1.00 92.06 457 ALA A N 1
ATOM 3382 C CA . ALA A 1 457 ? -9.750 -14.558 -19.346 1.00 92.06 457 ALA A CA 1
ATOM 3383 C C . ALA A 1 457 ? -8.467 -13.949 -19.944 1.00 92.06 457 ALA A C 1
ATOM 3385 O O . ALA A 1 457 ? -8.392 -13.762 -21.151 1.00 92.06 457 ALA A O 1
ATOM 3386 N N . ALA A 1 458 ? -7.476 -13.604 -19.116 1.00 89.38 458 ALA A N 1
ATOM 3387 C CA . ALA A 1 458 ? -6.205 -13.061 -19.588 1.00 89.38 458 ALA A CA 1
ATOM 3388 C C . ALA A 1 458 ? -5.222 -14.146 -20.065 1.00 89.38 458 ALA A C 1
ATOM 3390 O O . ALA A 1 458 ? -4.331 -13.840 -20.857 1.00 89.38 458 ALA A O 1
ATOM 3391 N N . VAL A 1 459 ? -5.354 -15.383 -19.568 1.00 87.62 459 VAL A N 1
ATOM 3392 C CA . VAL A 1 459 ? -4.439 -16.502 -19.873 1.00 87.62 459 VAL A CA 1
ATOM 3393 C C . VAL A 1 459 ? -5.018 -17.522 -20.858 1.00 87.62 459 VAL A C 1
ATOM 3395 O O . VAL A 1 459 ? -4.278 -18.387 -21.328 1.00 87.62 459 VAL A O 1
ATOM 3398 N N . THR A 1 460 ? -6.314 -17.433 -21.165 1.00 78.94 460 THR A N 1
ATOM 3399 C CA . THR A 1 460 ? -7.023 -18.230 -22.184 1.00 78.94 460 THR A CA 1
ATOM 3400 C C . THR A 1 460 ? -7.291 -17.404 -23.425 1.00 78.94 460 THR A C 1
ATOM 3402 O O . THR A 1 460 ? -7.104 -17.941 -24.539 1.00 78.94 460 THR A O 1
#

Sequence (460 aa):
MARSDELQDALDIPVPDDPSLVLDGCRRLLGPNLYGPSPGAVGDALIAGHVPRQVLHAWTGLARRMLAALGWHEAEVRGRTFAGGANLYVPAEVDQLFTAAYLIEAAWAITAHDLLGLAAMPVKPMEEQLRRIAAAEANPPLRDLVATAARKGIDRLLDDDAVTLGHGCGAVTWDSSALPDAPDWTHIHDIPLALVTGTNGKTTTTRLIAAMGQAAGRVAGLSSTEFVRVGDEILDRGDYSGPAGARLLLRDPRLELAVLEVARGGILRRGLPVTRAQAAVVTNVAADHLGQYGIMTVAELAEVKLSVHRALMPGGLLILNADDPAVVRASTHLAVPIAWFSLSPDTAQIAAARDQGAACGWFENGRIVLSDGRNITDLIGVAEVPLTLGGAARYNIENALGAALAARALGLPDAPIRAALSRFRSDPTDNPGRANEFSVKGARVFVDFAHNPHSIAAVT

Foldseek 3Di:
DPQLVCLLPLDDAPADPDPQKDFPAKFWAQAQFLFGGATAMKIKIFHHPDDQVVLQVQLVVQLCVLCVLLVNNVWPWDKDDFVRTIMITTGDQNLCRSLRRLSSSNSSRQSNCVVVVHDHDDSPVSSVSSNVSNVSSDDVLVRVVCVVLVVVVWKWFDDDFKIWTAFALQIDMDTSVDHDPDDDPPSHHHAAEEEEEEPDLLQVLLLLLQQLCVLLVFQEWEAAQFFTDTRHDTPDGHGRQAQVSVVSHGNHSRHRHYYHNHYLCRRLRHRHRIQEHQEYEYLEFDDDPAPPSSRHDSLSVLSRRQSVQRSYDVNHEYEYELVYPSVVVNCPPDPHQYEYEYQDCPRPRNVVCLVVLGWYWYRDPQFIWTGNSPDIDRQGGVCLQAACVSVVLVSVSSSLRRSLSSSVSSVRDSVSSSVSRNPAHCDCRSNNQCQHWDQDPNDIDGGHPDDDPVSVVSND

pLDDT: mean 95.23, std 5.06, range [46.59, 98.94]